Protein AF-0000000072575182 (afdb_homodimer)

Structure (mmCIF, N/CA/C/O backbone):
data_AF-0000000072575182-model_v1
#
loop_
_entity.id
_entity.type
_entity.pdbx_description
1 polymer 'LysR-family transcriptional regulator'
#
loop_
_atom_site.group_PDB
_atom_site.id
_atom_site.type_symbol
_atom_site.label_atom_id
_atom_site.label_alt_id
_atom_site.label_comp_id
_atom_site.label_asym_id
_atom_site.label_entity_id
_atom_site.label_seq_id
_atom_site.pdbx_PDB_ins_code
_atom_site.Cartn_x
_atom_site.Cartn_y
_atom_site.Cartn_z
_atom_site.occupancy
_atom_site.B_iso_or_equiv
_atom_site.auth_seq_id
_atom_site.auth_comp_id
_atom_site.auth_asym_id
_atom_site.auth_atom_id
_atom_site.pdbx_PDB_model_num
ATOM 1 N N . MET A 1 1 ? 13.758 33.438 -10.266 1 52.94 1 MET A N 1
ATOM 2 C CA . MET A 1 1 ? 12.711 32.406 -10.398 1 52.94 1 MET A CA 1
ATOM 3 C C . MET A 1 1 ? 11.836 32.375 -9.156 1 52.94 1 MET A C 1
ATOM 5 O O . MET A 1 1 ? 12.336 32.469 -8.031 1 52.94 1 MET A O 1
ATOM 9 N N . ASP A 1 2 ? 10.625 32.562 -9.344 1 70.69 2 ASP A N 1
ATOM 10 C CA . ASP A 1 2 ? 9.57 32.656 -8.336 1 70.69 2 ASP A CA 1
ATOM 11 C C . ASP A 1 2 ? 9.297 31.281 -7.723 1 70.69 2 ASP A C 1
ATOM 13 O O . ASP A 1 2 ? 8.938 30.344 -8.43 1 70.69 2 ASP A O 1
ATOM 17 N N . THR A 1 3 ? 9.562 31.172 -6.48 1 78.25 3 THR A N 1
ATOM 18 C CA . THR A 1 3 ? 9.438 29.906 -5.766 1 78.25 3 THR A CA 1
ATOM 19 C C . THR A 1 3 ? 8.008 29.375 -5.848 1 78.25 3 THR A C 1
ATOM 21 O O . THR A 1 3 ? 7.766 28.188 -5.641 1 78.25 3 THR A O 1
ATOM 24 N N . ARG A 1 4 ? 7.145 30.25 -6.102 1 79.12 4 ARG A N 1
ATOM 25 C CA . ARG A 1 4 ? 5.754 29.828 -6.262 1 79.12 4 ARG A CA 1
ATOM 26 C C . ARG A 1 4 ? 5.594 28.891 -7.453 1 79.12 4 ARG A C 1
ATOM 28 O O . ARG A 1 4 ? 4.812 27.953 -7.402 1 79.12 4 ARG A O 1
ATOM 35 N N . LEU A 1 5 ? 6.363 29.281 -8.461 1 86.81 5 LEU A N 1
ATOM 36 C CA . LEU A 1 5 ? 6.309 28.438 -9.648 1 86.81 5 LEU A CA 1
ATOM 37 C C . LEU A 1 5 ? 6.875 27.047 -9.352 1 86.81 5 LEU A C 1
ATOM 39 O O . LEU A 1 5 ? 6.328 26.047 -9.805 1 86.81 5 LEU A O 1
ATOM 43 N N . LEU A 1 6 ? 7.902 27.047 -8.609 1 85.06 6 LEU A N 1
ATOM 44 C CA . LEU A 1 6 ? 8.523 25.766 -8.25 1 85.06 6 LEU A CA 1
ATOM 45 C C . LEU A 1 6 ? 7.609 24.953 -7.344 1 85.06 6 LEU A C 1
ATOM 47 O O . LEU A 1 6 ? 7.539 23.734 -7.461 1 85.06 6 LEU A O 1
ATOM 51 N N . THR A 1 7 ? 6.957 25.641 -6.52 1 82.69 7 THR A N 1
ATOM 52 C CA . THR A 1 7 ? 5.992 24.969 -5.656 1 82.69 7 THR A CA 1
ATOM 53 C C . THR A 1 7 ? 4.875 24.344 -6.477 1 82.69 7 THR A C 1
ATOM 55 O O . THR A 1 7 ? 4.527 23.172 -6.266 1 82.69 7 THR A O 1
ATOM 58 N N . THR A 1 8 ? 4.379 25.109 -7.383 1 87.25 8 THR A N 1
ATOM 59 C CA . THR A 1 8 ? 3.324 24.609 -8.258 1 87.25 8 THR A CA 1
ATOM 60 C C . THR A 1 8 ? 3.805 23.391 -9.039 1 87.25 8 THR A C 1
ATOM 62 O O . THR A 1 8 ? 3.078 22.406 -9.172 1 87.25 8 THR A O 1
ATOM 65 N N . PHE A 1 9 ? 4.992 23.453 -9.461 1 88.12 9 PHE A N 1
ATOM 66 C CA . PHE A 1 9 ? 5.605 22.391 -10.242 1 88.12 9 PHE A CA 1
ATOM 67 C C . PHE A 1 9 ? 5.723 21.109 -9.422 1 88.12 9 PHE A C 1
ATOM 69 O O . PHE A 1 9 ? 5.324 20.031 -9.875 1 88.12 9 PHE A O 1
ATOM 76 N N . THR A 1 10 ? 6.238 21.266 -8.289 1 83.69 10 THR A N 1
ATOM 77 C CA . THR A 1 10 ? 6.477 20.094 -7.453 1 83.69 10 THR A CA 1
ATOM 78 C C . THR A 1 10 ? 5.16 19.469 -7.012 1 83.69 10 THR A C 1
ATOM 80 O O . THR A 1 10 ? 5.043 18.25 -6.949 1 83.69 10 THR A O 1
ATOM 83 N N . VAL A 1 11 ? 4.172 20.266 -6.785 1 80.94 11 VAL A N 1
ATOM 84 C CA . VAL A 1 11 ? 2.863 19.781 -6.379 1 80.94 11 VAL A CA 1
ATOM 85 C C . VAL A 1 11 ? 2.195 19.047 -7.547 1 80.94 11 VAL A C 1
ATOM 87 O O . VAL A 1 11 ? 1.611 17.984 -7.371 1 80.94 11 VAL A O 1
ATOM 90 N N . LEU A 1 12 ? 2.379 19.641 -8.672 1 85 12 LEU A N 1
ATOM 91 C CA . LEU A 1 12 ? 1.814 19 -9.852 1 85 12 LEU A CA 1
ATOM 92 C C . LEU A 1 12 ? 2.506 17.656 -10.125 1 85 12 LEU A C 1
ATOM 94 O O . LEU A 1 12 ? 1.853 16.688 -10.5 1 85 12 LEU A O 1
ATOM 98 N N . ALA A 1 13 ? 3.744 17.688 -9.977 1 81.94 13 ALA A N 1
ATOM 99 C CA . ALA A 1 13 ? 4.508 16.469 -10.188 1 81.94 13 ALA A CA 1
ATOM 100 C C . ALA A 1 13 ? 4.043 15.352 -9.242 1 81.94 13 ALA A C 1
ATOM 102 O O . ALA A 1 13 ? 3.967 14.188 -9.641 1 81.94 13 ALA A O 1
ATOM 103 N N . ARG A 1 14 ? 3.738 15.781 -8.133 1 71.56 14 ARG A N 1
ATOM 104 C CA . ARG A 1 14 ? 3.338 14.836 -7.098 1 71.56 14 ARG A CA 1
ATOM 105 C C . ARG A 1 14 ? 1.899 14.367 -7.305 1 71.56 14 ARG A C 1
ATOM 107 O O . ARG A 1 14 ? 1.606 13.172 -7.203 1 71.56 14 ARG A O 1
ATOM 114 N N . THR A 1 15 ? 1.023 15.297 -7.617 1 70.12 15 THR A N 1
ATOM 115 C CA . THR A 1 15 ? -0.403 15 -7.703 1 70.12 15 THR A CA 1
ATOM 116 C C . THR A 1 15 ? -0.747 14.391 -9.055 1 70.12 15 THR A C 1
ATOM 118 O O . THR A 1 15 ? -1.753 13.688 -9.188 1 70.12 15 THR A O 1
ATOM 121 N N . GLY A 1 16 ? 0.082 14.719 -9.984 1 73.44 16 GLY A N 1
ATOM 122 C CA . GLY A 1 16 ? -0.08 14.164 -11.32 1 73.44 16 GLY A CA 1
ATOM 123 C C . GLY A 1 16 ? -1.224 14.789 -12.094 1 73.44 16 GLY A C 1
ATOM 124 O O . GLY A 1 16 ? -1.554 14.344 -13.195 1 73.44 16 GLY A O 1
ATOM 125 N N . GLY A 1 17 ? -1.902 15.75 -11.484 1 77.19 17 GLY A N 1
ATOM 126 C CA . GLY A 1 17 ? -3.027 16.375 -12.156 1 77.19 17 GLY A CA 1
ATOM 127 C C . GLY A 1 17 ? -3.15 17.859 -11.844 1 77.19 17 GLY A C 1
ATOM 128 O O . GLY A 1 17 ? -2.889 18.281 -10.719 1 77.19 17 GLY A O 1
ATOM 129 N N . PHE A 1 18 ? -3.566 18.578 -12.844 1 81.94 18 PHE A N 1
ATOM 130 C CA . PHE A 1 18 ? -3.668 20.031 -12.703 1 81.94 18 PHE A CA 1
ATOM 131 C C . PHE A 1 18 ? -4.77 20.406 -11.719 1 81.94 18 PHE A C 1
ATOM 133 O O . PHE A 1 18 ? -4.594 21.297 -10.891 1 81.94 18 PHE A O 1
ATOM 140 N N . THR A 1 19 ? -5.77 19.594 -11.781 1 76.19 19 THR A N 1
ATOM 141 C CA . THR A 1 19 ? -6.883 19.891 -10.883 1 76.19 19 THR A CA 1
ATOM 142 C C . THR A 1 19 ? -6.523 19.531 -9.438 1 76.19 19 THR A C 1
ATOM 144 O O . THR A 1 19 ? -6.809 20.312 -8.523 1 76.19 19 THR A O 1
ATOM 147 N N . ALA A 1 20 ? -5.922 18.531 -9.336 1 72.88 20 ALA A N 1
ATOM 148 C CA . ALA A 1 20 ? -5.504 18.109 -8 1 72.88 20 ALA A CA 1
ATOM 149 C C . ALA A 1 20 ? -4.465 19.062 -7.422 1 72.88 20 ALA A C 1
ATOM 151 O O . ALA A 1 20 ? -4.52 19.406 -6.234 1 72.88 20 ALA A O 1
ATOM 152 N N . ALA A 1 21 ? -3.605 19.422 -8.242 1 81.69 21 ALA A N 1
ATOM 153 C CA . ALA A 1 21 ? -2.586 20.375 -7.816 1 81.69 21 ALA A CA 1
ATOM 154 C C . ALA A 1 21 ? -3.215 21.703 -7.41 1 81.69 21 ALA A C 1
ATOM 156 O O . ALA A 1 21 ? -2.836 22.297 -6.395 1 81.69 21 ALA A O 1
ATOM 157 N N . ALA A 1 22 ? -4.156 22.109 -8.133 1 81.38 22 ALA A N 1
ATOM 158 C CA . ALA A 1 22 ? -4.848 23.375 -7.848 1 81.38 22 ALA A CA 1
ATOM 159 C C . ALA A 1 22 ? -5.559 23.312 -6.496 1 81.38 22 ALA A C 1
ATOM 161 O O . ALA A 1 22 ? -5.453 24.234 -5.688 1 81.38 22 ALA A O 1
ATOM 162 N N . ALA A 1 23 ? -6.164 22.25 -6.309 1 68.38 23 ALA A N 1
ATOM 163 C CA . ALA A 1 23 ? -6.887 22.062 -5.059 1 68.38 23 ALA A CA 1
ATOM 164 C C . ALA A 1 23 ? -5.934 22.094 -3.863 1 68.38 23 ALA A C 1
ATOM 166 O O . ALA A 1 23 ? -6.199 22.781 -2.873 1 68.38 23 ALA A O 1
ATOM 167 N N . GLU A 1 24 ? -4.879 21.453 -4.062 1 68.31 24 GLU A N 1
ATOM 168 C CA . GLU A 1 24 ? -3.912 21.375 -2.971 1 68.31 24 GLU A CA 1
ATOM 169 C C . GLU A 1 24 ? -3.285 22.75 -2.699 1 68.31 24 GLU A C 1
ATOM 171 O O . GLU A 1 24 ? -2.996 23.078 -1.551 1 68.31 24 GLU A O 1
ATOM 176 N N . LEU A 1 25 ? -3.098 23.484 -3.674 1 75.06 25 LEU A N 1
ATOM 177 C CA . LEU A 1 25 ? -2.416 24.766 -3.562 1 75.06 25 LEU A CA 1
ATOM 178 C C . LEU A 1 25 ? -3.414 25.891 -3.299 1 75.06 25 LEU A C 1
ATOM 180 O O . LEU A 1 25 ? -3.021 27.031 -3.113 1 75.06 25 LEU A O 1
ATOM 184 N N . HIS A 1 26 ? -4.711 25.406 -3.285 1 71.25 26 HIS A N 1
ATOM 185 C CA . HIS A 1 26 ? -5.77 26.406 -3.137 1 71.25 26 HIS A CA 1
ATOM 186 C C . HIS A 1 26 ? -5.668 27.484 -4.207 1 71.25 26 HIS A C 1
ATOM 188 O O . HIS A 1 26 ? -5.695 28.672 -3.896 1 71.25 26 HIS A O 1
ATOM 194 N N . LEU A 1 27 ? -5.41 27.047 -5.414 1 78.25 27 LEU A N 1
ATOM 195 C CA . LEU A 1 27 ? -5.348 27.891 -6.598 1 78.25 27 LEU A CA 1
ATOM 196 C C . LEU A 1 27 ? -6.363 27.438 -7.645 1 78.25 27 LEU A C 1
ATOM 198 O O . LEU A 1 27 ? -6.918 26.344 -7.543 1 78.25 27 LEU A O 1
ATOM 202 N N . ALA A 1 28 ? -6.684 28.344 -8.477 1 83.75 28 ALA A N 1
ATOM 203 C CA . ALA A 1 28 ? -7.449 27.953 -9.656 1 83.75 28 ALA A CA 1
ATOM 204 C C . ALA A 1 28 ? -6.598 27.094 -10.594 1 83.75 28 ALA A C 1
ATOM 206 O O . ALA A 1 28 ? -5.387 27.297 -10.703 1 83.75 28 ALA A O 1
ATOM 207 N N . GLN A 1 29 ? -7.266 26.156 -11.172 1 86.56 29 GLN A N 1
ATOM 208 C CA . GLN A 1 29 ? -6.562 25.281 -12.109 1 86.56 29 GLN A CA 1
ATOM 209 C C . GLN A 1 29 ? -5.867 26.094 -13.203 1 86.56 29 GLN A C 1
ATOM 211 O O . GLN A 1 29 ? -4.773 25.75 -13.641 1 86.56 29 GLN A O 1
ATOM 216 N N . SER A 1 30 ? -6.508 27.156 -13.602 1 89.69 30 SER A N 1
ATOM 217 C CA . SER A 1 30 ? -5.922 28.016 -14.617 1 89.69 30 SER A CA 1
ATOM 218 C C . SER A 1 30 ? -4.605 28.625 -14.141 1 89.69 30 SER A C 1
ATOM 220 O O . SER A 1 30 ? -3.66 28.766 -14.914 1 89.69 30 SER A O 1
ATOM 222 N N . THR A 1 31 ? -4.602 28.938 -12.914 1 87.19 31 THR A N 1
ATOM 223 C CA . THR A 1 31 ? -3.395 29.516 -12.336 1 87.19 31 THR A CA 1
ATOM 224 C C . THR A 1 31 ? -2.264 28.484 -12.32 1 87.19 31 THR A C 1
ATOM 226 O O . THR A 1 31 ? -1.116 28.812 -12.625 1 87.19 31 THR A O 1
ATOM 229 N N . VAL A 1 32 ? -2.635 27.281 -11.969 1 91.25 32 VAL A N 1
ATOM 230 C CA . VAL A 1 32 ? -1.648 26.203 -11.984 1 91.25 32 VAL A CA 1
ATOM 231 C C . VAL A 1 32 ? -1.09 26.031 -13.398 1 91.25 32 V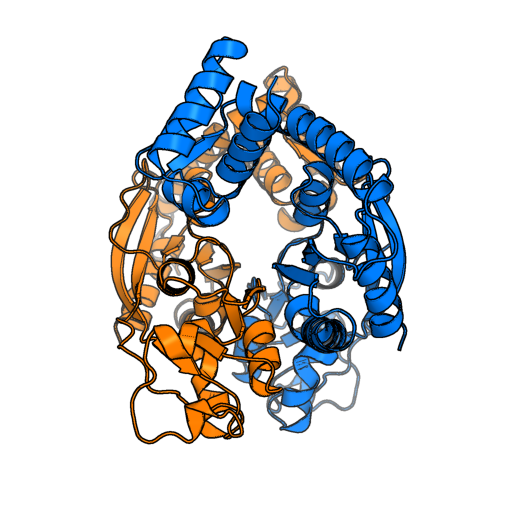AL A C 1
ATOM 233 O O . VAL A 1 32 ? 0.122 25.906 -13.578 1 91.25 32 VAL A O 1
ATOM 236 N N . THR A 1 33 ? -1.933 26.062 -14.328 1 90.25 33 THR A N 1
ATOM 237 C CA . THR A 1 33 ? -1.538 25.922 -15.727 1 90.25 33 THR A CA 1
ATOM 238 C C . THR A 1 33 ? -0.583 27.047 -16.141 1 90.25 33 THR A C 1
ATOM 240 O O . THR A 1 33 ? 0.44 26.797 -16.781 1 90.25 33 THR A O 1
ATOM 243 N N . VAL A 1 34 ? -0.949 28.25 -15.734 1 88.81 34 VAL A N 1
ATOM 244 C CA . VAL A 1 34 ? -0.132 29.406 -16.078 1 88.81 34 VAL A CA 1
ATOM 245 C C . VAL A 1 34 ? 1.232 29.297 -15.391 1 88.81 34 VAL A C 1
ATOM 247 O O . VAL A 1 34 ? 2.262 29.594 -16 1 88.81 34 VAL A O 1
ATOM 250 N N . HIS A 1 35 ? 1.204 28.922 -14.148 1 91.62 35 HIS A N 1
ATOM 251 C CA . HIS A 1 35 ? 2.455 28.75 -13.422 1 91.62 35 HIS A CA 1
ATOM 252 C C . HIS A 1 35 ? 3.393 27.781 -14.141 1 91.62 35 HIS A C 1
ATOM 254 O O . HIS A 1 35 ? 4.578 28.078 -14.312 1 91.62 35 HIS A O 1
ATOM 260 N N . ILE A 1 36 ? 2.834 26.703 -14.617 1 92.19 36 ILE A N 1
ATOM 261 C CA . ILE A 1 36 ? 3.641 25.656 -15.25 1 92.19 36 ILE A CA 1
ATOM 262 C C . ILE A 1 36 ? 4.141 26.156 -16.609 1 92.19 36 ILE A C 1
ATOM 264 O O . ILE A 1 36 ? 5.312 25.969 -16.953 1 92.19 36 ILE A O 1
ATOM 268 N N . ARG A 1 37 ? 3.299 26.781 -17.297 1 91.0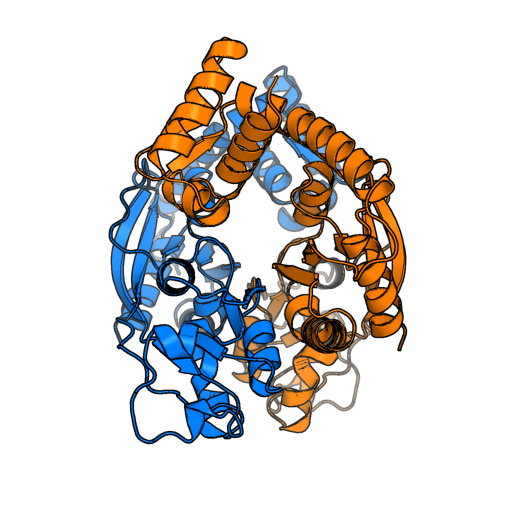6 37 ARG A N 1
ATOM 269 C CA . ARG A 1 37 ? 3.686 27.328 -18.594 1 91.06 37 ARG A CA 1
ATOM 270 C C . ARG A 1 37 ? 4.785 28.375 -18.438 1 91.06 37 ARG A C 1
ATOM 272 O O . ARG A 1 37 ? 5.727 28.422 -19.234 1 91.06 37 ARG A O 1
ATOM 279 N N . THR A 1 38 ? 4.562 29.203 -17.484 1 89 38 THR A N 1
ATOM 280 C CA . THR A 1 38 ? 5.559 30.234 -17.219 1 89 38 THR A CA 1
ATOM 281 C C . THR A 1 38 ? 6.906 29.594 -16.875 1 89 38 THR A C 1
ATOM 283 O O . THR A 1 38 ? 7.945 30.016 -17.391 1 89 38 THR A O 1
ATOM 286 N N . LEU A 1 39 ? 6.855 28.641 -16.016 1 90.19 39 LEU A N 1
ATOM 287 C CA . LEU A 1 39 ? 8.078 27.953 -15.625 1 90.19 39 LEU A CA 1
ATOM 288 C C . LEU A 1 39 ? 8.75 27.297 -16.828 1 90.19 39 LEU A C 1
ATOM 290 O O . LEU A 1 39 ? 9.969 27.375 -16.984 1 90.19 39 LEU A O 1
ATOM 294 N N . GLU A 1 40 ? 7.949 26.641 -17.641 1 92.31 40 GLU A N 1
ATOM 295 C CA . GLU A 1 40 ? 8.461 26 -18.859 1 92.31 40 GLU A CA 1
ATOM 296 C C . GLU A 1 40 ? 9.062 27.016 -19.812 1 92.31 40 GLU A C 1
ATOM 298 O O . GLU A 1 40 ? 10.102 26.766 -20.422 1 92.31 40 GLU A O 1
ATOM 303 N N . ARG A 1 41 ? 8.43 28.125 -19.922 1 87.56 41 ARG A N 1
ATOM 304 C CA . ARG A 1 41 ? 8.93 29.219 -20.766 1 87.56 41 ARG A CA 1
ATOM 305 C C . ARG A 1 41 ? 10.25 29.75 -20.234 1 87.56 41 ARG A C 1
ATOM 307 O O . ARG A 1 41 ? 11.195 29.953 -21 1 87.56 41 ARG A O 1
ATOM 314 N N . ASP A 1 42 ? 10.297 30 -18.984 1 85.19 42 ASP A N 1
ATOM 315 C CA . ASP A 1 42 ? 11.5 30.531 -18.359 1 85.19 42 ASP A CA 1
ATOM 316 C C . ASP A 1 42 ? 12.688 29.594 -18.562 1 85.19 42 ASP A C 1
ATOM 318 O O . ASP A 1 42 ? 13.82 30.047 -18.719 1 85.19 42 ASP A O 1
ATOM 322 N N . LEU A 1 43 ? 12.336 28.328 -18.531 1 87.69 43 LEU A N 1
ATOM 323 C CA . LEU A 1 43 ? 13.398 27.328 -18.594 1 87.69 43 LEU A CA 1
ATOM 324 C C . LEU A 1 43 ? 13.633 26.875 -20.031 1 87.69 43 LEU A C 1
ATOM 326 O O . LEU A 1 43 ? 14.656 26.25 -20.344 1 87.69 43 LEU A O 1
ATOM 330 N N . GLY A 1 44 ? 12.695 27.125 -20.906 1 88.88 44 GLY A N 1
ATOM 331 C CA . GLY A 1 44 ? 12.82 26.812 -22.312 1 88.88 44 GLY A CA 1
ATOM 332 C C . GLY A 1 44 ? 12.594 25.344 -22.625 1 88.88 44 GLY A C 1
ATOM 333 O O . GLY A 1 44 ? 13.086 24.828 -23.625 1 88.88 44 GLY A O 1
ATOM 334 N N . VAL A 1 45 ? 12.062 24.609 -21.703 1 89.94 45 VAL A N 1
ATOM 335 C CA . VAL A 1 45 ? 11.812 23.188 -21.891 1 89.94 45 VAL A CA 1
ATOM 336 C C . VAL A 1 45 ? 10.43 22.828 -21.359 1 89.94 45 VAL A C 1
ATOM 338 O O . VAL A 1 45 ? 9.898 23.531 -20.484 1 89.94 45 VAL A O 1
ATOM 341 N N . ARG A 1 46 ? 9.867 21.75 -21.906 1 89.94 46 ARG A N 1
ATOM 342 C CA . ARG A 1 46 ? 8.641 21.203 -21.344 1 89.94 46 ARG A CA 1
ATOM 343 C C . ARG A 1 46 ? 8.93 20.297 -20.156 1 89.94 46 ARG A C 1
ATOM 345 O O . ARG A 1 46 ? 9.852 19.469 -20.203 1 89.94 46 ARG A O 1
ATOM 352 N N . LEU A 1 47 ? 8.117 20.531 -19.125 1 90.44 47 LEU A N 1
ATOM 353 C CA . LEU A 1 47 ? 8.367 19.797 -17.891 1 90.44 47 LEU A CA 1
ATOM 354 C C . LEU A 1 47 ? 7.375 18.656 -17.734 1 90.44 47 LEU A C 1
ATOM 356 O O . LEU A 1 47 ? 7.645 17.703 -17 1 90.44 47 LEU A O 1
ATOM 360 N N . PHE A 1 48 ? 6.207 18.828 -18.344 1 89 48 PHE A N 1
ATOM 361 C CA . PHE A 1 48 ? 5.168 17.812 -18.25 1 89 48 PHE A CA 1
ATOM 362 C C . PHE A 1 48 ? 4.645 17.438 -19.641 1 89 48 PHE A C 1
ATOM 364 O O . PHE A 1 48 ? 4.527 18.297 -20.516 1 89 48 PHE A O 1
ATOM 371 N N . ASP A 1 49 ? 4.406 16.062 -19.766 1 79.75 49 ASP A N 1
ATOM 372 C CA . ASP A 1 49 ? 3.537 15.609 -20.844 1 79.75 49 ASP A CA 1
ATOM 373 C C . ASP A 1 49 ? 2.076 15.586 -20.406 1 79.75 49 ASP A C 1
ATOM 375 O O . ASP A 1 49 ? 1.723 14.898 -19.438 1 79.75 49 ASP A O 1
ATOM 379 N N . ARG A 1 50 ? 1.353 16.5 -20.984 1 73.25 50 ARG A N 1
ATOM 380 C CA . ARG A 1 50 ? -0.053 16.609 -20.609 1 73.25 50 ARG A CA 1
ATOM 381 C C . ARG A 1 50 ? -0.886 15.539 -21.312 1 73.25 50 ARG A C 1
ATOM 383 O O . ARG A 1 50 ? -0.89 15.453 -22.531 1 73.25 50 ARG A O 1
ATOM 390 N N . LEU A 1 51 ? -1.253 14.641 -20.469 1 59.53 51 LEU A N 1
ATOM 391 C CA . LEU A 1 51 ? -2.137 13.578 -20.938 1 59.53 51 LEU A CA 1
ATOM 392 C C . LEU A 1 51 ? -3.555 13.781 -20.406 1 59.53 51 LEU A C 1
ATOM 394 O O . LEU A 1 51 ? -3.764 14.523 -19.453 1 59.53 51 LEU A O 1
ATOM 398 N N . PRO A 1 52 ? -4.523 13.258 -21.078 1 56.56 52 PRO A N 1
ATOM 399 C CA . PRO A 1 52 ? -5.887 13.344 -20.547 1 56.56 52 PRO A CA 1
ATOM 400 C C . PRO A 1 52 ? -5.988 12.844 -19.109 1 56.56 52 PRO A C 1
ATOM 402 O O . PRO A 1 52 ? -6.812 13.344 -18.328 1 56.56 52 PRO A O 1
ATOM 405 N N . THR A 1 53 ? -5.129 12.023 -18.828 1 52.28 53 THR A N 1
ATOM 406 C CA . THR A 1 53 ? -5.223 11.375 -17.531 1 52.28 53 THR A CA 1
ATOM 407 C C . THR A 1 53 ? -4.418 12.141 -16.484 1 52.28 53 THR A C 1
ATOM 409 O O . THR A 1 53 ? -4.496 11.844 -15.289 1 52.28 53 THR A O 1
ATOM 412 N N . GLY A 1 54 ? -3.723 13.055 -16.922 1 68.25 54 GLY A N 1
ATOM 413 C CA . GLY A 1 54 ? -2.943 13.828 -15.977 1 68.25 54 GLY A CA 1
ATOM 414 C C . GLY A 1 54 ? -1.638 14.344 -16.547 1 68.25 54 GLY A C 1
ATOM 415 O O . GLY A 1 54 ? -1.526 14.547 -17.766 1 68.25 54 GLY A O 1
ATOM 416 N N . ALA A 1 55 ? -0.82 14.852 -15.688 1 78.06 55 ALA A N 1
ATOM 417 C CA . ALA A 1 55 ? 0.479 15.406 -16.062 1 78.06 55 ALA A CA 1
ATOM 418 C C . ALA A 1 55 ? 1.612 14.469 -15.664 1 78.06 55 ALA A C 1
ATOM 420 O O . ALA A 1 55 ? 1.722 14.07 -14.5 1 78.06 55 ALA A O 1
ATOM 421 N N . LEU A 1 56 ? 2.312 13.992 -16.766 1 76.94 56 LEU A N 1
ATOM 422 C CA . LEU A 1 56 ? 3.488 13.164 -16.516 1 76.94 56 LEU A CA 1
ATOM 423 C C . LEU A 1 56 ? 4.77 13.969 -16.719 1 76.94 56 LEU A C 1
ATOM 425 O O . LEU A 1 56 ? 4.887 14.727 -17.688 1 76.94 56 LEU A O 1
ATOM 429 N N . LEU A 1 57 ? 5.695 13.703 -15.797 1 79.5 57 LEU A N 1
ATOM 430 C CA . LEU A 1 57 ? 6.961 14.422 -15.891 1 79.5 57 LEU A CA 1
ATOM 431 C C . LEU A 1 57 ? 7.727 14.016 -17.141 1 79.5 57 LEU A C 1
ATOM 433 O O . LEU A 1 57 ? 7.797 12.828 -17.484 1 79.5 57 LEU A O 1
ATOM 437 N N . THR A 1 58 ? 8.258 15.023 -17.906 1 79.12 58 THR A N 1
ATOM 438 C CA . THR A 1 58 ? 9.266 14.781 -18.938 1 79.12 58 THR A CA 1
ATOM 439 C C . THR A 1 58 ? 10.625 14.492 -18.312 1 79.12 58 THR A C 1
ATOM 441 O O . THR A 1 58 ? 10.773 14.547 -17.078 1 79.12 58 THR A O 1
ATOM 444 N N . ASP A 1 59 ? 11.609 14.164 -19.156 1 73.12 59 ASP A N 1
ATOM 445 C CA . ASP A 1 59 ? 12.969 13.992 -18.641 1 73.12 59 ASP A CA 1
ATOM 446 C C . ASP A 1 59 ? 13.477 15.273 -18 1 73.12 59 ASP A C 1
ATOM 448 O O . ASP A 1 59 ? 14.109 15.234 -16.938 1 73.12 59 ASP A O 1
ATOM 452 N N . ALA A 1 60 ? 13.234 16.297 -18.688 1 81.69 60 ALA A N 1
ATOM 453 C CA . ALA A 1 60 ? 13.609 17.594 -18.125 1 81.69 60 ALA A CA 1
ATOM 454 C C . ALA A 1 60 ? 12.875 17.859 -16.812 1 81.69 60 ALA A C 1
ATOM 456 O O . ALA A 1 60 ? 13.453 18.406 -15.875 1 81.69 60 ALA A O 1
ATOM 457 N N . GLY A 1 61 ? 11.633 17.469 -16.781 1 85.69 61 GLY A N 1
ATOM 458 C CA . GLY A 1 61 ? 10.844 17.609 -15.57 1 85.69 61 GLY A CA 1
ATOM 459 C C . GLY A 1 61 ? 11.414 16.828 -14.398 1 85.69 61 GLY A C 1
ATOM 460 O O . GLY A 1 61 ? 11.477 17.328 -13.281 1 85.69 61 GLY A O 1
ATOM 461 N N . ARG A 1 62 ? 11.875 15.719 -14.664 1 77.5 62 ARG A N 1
ATOM 462 C CA . ARG A 1 62 ? 12.461 14.875 -13.625 1 77.5 62 ARG A CA 1
ATOM 463 C C . ARG A 1 62 ? 13.742 15.492 -13.07 1 77.5 62 ARG A C 1
ATOM 465 O O . ARG A 1 62 ? 13.969 15.484 -11.859 1 77.5 62 ARG A O 1
ATOM 472 N N . ARG A 1 63 ? 14.508 16.016 -13.938 1 75.19 63 ARG A N 1
ATOM 473 C CA . ARG A 1 63 ? 15.75 16.656 -13.523 1 75.19 63 ARG A CA 1
ATOM 474 C C . ARG A 1 63 ? 15.469 17.922 -12.703 1 75.19 63 ARG A C 1
ATOM 476 O O . ARG A 1 63 ? 16.141 18.172 -11.711 1 75.19 63 ARG A O 1
ATOM 483 N N . LEU A 1 64 ? 14.492 18.641 -13.125 1 81.12 64 LEU A N 1
ATOM 484 C CA . LEU A 1 64 ? 14.172 19.875 -12.422 1 81.12 64 LEU A CA 1
ATOM 485 C C . LEU A 1 64 ? 13.586 19.578 -11.047 1 81.12 64 LEU A C 1
ATOM 487 O O . LEU A 1 64 ? 13.766 20.344 -10.109 1 81.12 64 LEU A O 1
ATOM 491 N N . LEU A 1 65 ? 12.891 18.5 -11.031 1 82.75 65 LEU A N 1
ATOM 492 C CA . LEU A 1 65 ? 12.203 18.188 -9.789 1 82.75 65 LEU A CA 1
ATOM 493 C C . LEU A 1 65 ? 13.18 18.109 -8.625 1 82.75 65 LEU A C 1
ATOM 495 O O . LEU A 1 65 ? 12.938 18.688 -7.562 1 82.75 65 LEU A O 1
ATOM 499 N N . GLU A 1 66 ? 14.273 17.578 -8.859 1 70.75 66 GLU A N 1
ATOM 500 C CA . GLU A 1 66 ? 15.289 17.469 -7.816 1 70.75 66 GLU A CA 1
ATOM 501 C C . GLU A 1 66 ? 15.797 18.844 -7.395 1 70.75 66 GLU A C 1
ATOM 503 O O . GLU A 1 66 ? 15.906 19.141 -6.203 1 70.75 66 GLU A O 1
ATOM 508 N N . ARG A 1 67 ? 16.031 19.594 -8.352 1 74.5 67 ARG A N 1
ATOM 509 C CA . ARG A 1 67 ? 16.578 20.922 -8.094 1 74.5 67 ARG A CA 1
ATOM 510 C C . ARG A 1 67 ? 15.523 21.828 -7.457 1 74.5 67 ARG A C 1
ATOM 512 O O . ARG A 1 67 ? 15.844 22.641 -6.578 1 74.5 67 ARG A O 1
ATOM 519 N N . ALA A 1 68 ? 14.359 21.703 -7.969 1 80.12 68 ALA A N 1
ATOM 520 C CA . ALA A 1 68 ? 13.273 22.5 -7.422 1 80.12 68 ALA A CA 1
ATOM 521 C C . ALA A 1 68 ? 13.062 22.203 -5.941 1 80.12 68 ALA A C 1
ATOM 523 O O . ALA A 1 68 ? 12.875 23.125 -5.141 1 80.12 68 ALA A O 1
ATOM 524 N N . GLU A 1 69 ? 13.164 21.016 -5.66 1 72.25 69 GLU A N 1
ATOM 525 C CA . GLU A 1 69 ? 12.984 20.609 -4.27 1 72.25 69 GLU A CA 1
ATOM 526 C C . GLU A 1 69 ? 14.086 21.172 -3.381 1 72.25 69 GLU A C 1
ATOM 528 O O . GLU A 1 69 ? 13.82 21.609 -2.254 1 72.25 69 GLU A O 1
ATOM 533 N N . GLU A 1 70 ? 15.219 21.219 -3.863 1 67.5 70 GLU A N 1
ATOM 534 C CA . GLU A 1 70 ? 16.328 21.797 -3.127 1 67.5 70 GLU A CA 1
ATOM 535 C C . GLU A 1 70 ? 16.094 23.281 -2.852 1 67.5 70 GLU A C 1
ATOM 537 O O . GLU A 1 70 ? 16.359 23.766 -1.745 1 67.5 70 GLU A O 1
ATOM 542 N N . VAL A 1 71 ? 15.688 23.922 -3.803 1 69.25 71 VAL A N 1
ATOM 543 C CA . VAL A 1 71 ? 15.438 25.359 -3.67 1 69.25 71 VAL A CA 1
ATOM 544 C C . VAL A 1 71 ? 14.312 25.594 -2.664 1 69.25 71 VAL A C 1
ATOM 546 O O . VAL A 1 71 ? 14.43 26.453 -1.784 1 69.25 71 VAL A O 1
ATOM 549 N N . LEU A 1 72 ? 13.328 24.828 -2.814 1 71.94 72 LEU A N 1
ATOM 550 C CA . LEU A 1 72 ? 12.188 25.016 -1.919 1 71.94 72 LEU A CA 1
ATOM 551 C C . LEU A 1 72 ? 12.57 24.672 -0.48 1 71.94 72 LEU A C 1
ATOM 553 O O . LEU A 1 72 ? 12.102 25.328 0.458 1 71.94 72 LEU A O 1
ATOM 557 N N . ASP A 1 73 ? 13.43 23.812 -0.435 1 64.44 73 ASP A N 1
ATOM 558 C CA . ASP A 1 73 ? 13.953 23.469 0.882 1 64.44 73 ASP A CA 1
ATOM 559 C C . ASP A 1 73 ? 14.75 24.625 1.475 1 64.44 73 ASP A C 1
ATOM 561 O O . ASP A 1 73 ? 14.625 24.922 2.66 1 64.44 73 ASP A O 1
ATOM 565 N N . ALA A 1 74 ? 15.508 25.156 0.658 1 65.25 74 ALA A N 1
ATOM 566 C CA . ALA A 1 74 ? 16.312 26.281 1.103 1 65.25 74 ALA A CA 1
ATOM 567 C C . ALA A 1 74 ? 15.43 27.453 1.536 1 65.25 74 ALA A C 1
ATOM 569 O O . ALA A 1 74 ? 15.71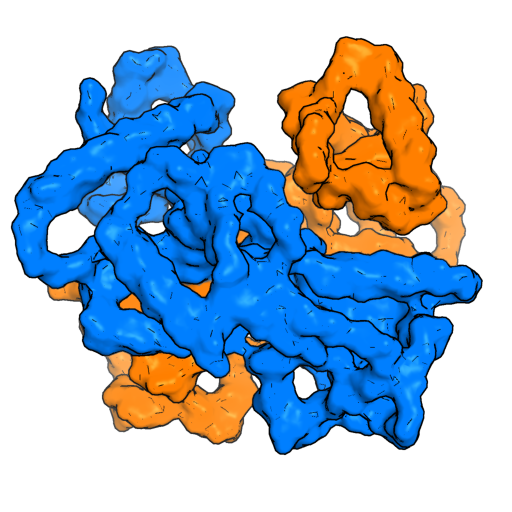1 28.109 2.541 1 65.25 74 ALA A O 1
ATOM 570 N N . VAL A 1 75 ? 14.445 27.609 0.841 1 64.56 75 VAL A N 1
ATOM 571 C CA . VAL A 1 75 ? 13.508 28.688 1.168 1 64.56 75 VAL A CA 1
ATOM 572 C C . VAL A 1 75 ? 12.797 28.359 2.48 1 64.56 75 VAL A C 1
ATOM 574 O O . VAL A 1 75 ? 12.625 29.234 3.33 1 64.56 75 VAL A O 1
ATOM 577 N N . ALA A 1 76 ? 12.375 27.156 2.57 1 62.94 76 ALA A N 1
ATOM 578 C CA . ALA A 1 76 ? 11.703 26.734 3.795 1 62.94 76 ALA A CA 1
ATOM 579 C C . ALA A 1 76 ? 12.609 26.906 5.008 1 62.94 76 ALA A C 1
ATOM 581 O O . ALA A 1 76 ? 12.156 27.359 6.07 1 62.94 76 ALA A O 1
ATOM 582 N N . ARG A 1 77 ? 13.75 26.688 4.812 1 61.62 77 ARG A N 1
ATOM 583 C CA . ARG A 1 77 ? 14.734 26.859 5.879 1 61.62 77 ARG A CA 1
ATOM 584 C C . ARG A 1 77 ? 14.852 28.328 6.281 1 61.62 77 ARG A C 1
ATOM 586 O O . ARG A 1 77 ? 14.945 28.641 7.473 1 61.62 77 ARG A O 1
ATOM 593 N N . LEU A 1 78 ? 14.906 29 5.305 1 58.31 78 LEU A N 1
ATOM 594 C CA . LEU A 1 78 ? 15.016 30.438 5.539 1 58.31 78 LEU A CA 1
ATOM 595 C C . LEU A 1 78 ? 13.805 30.953 6.305 1 58.31 78 LEU A C 1
ATOM 597 O O . LEU A 1 78 ? 13.945 31.766 7.223 1 58.31 78 LEU A O 1
ATOM 601 N N . ARG A 1 79 ? 12.672 30.453 5.922 1 56.78 79 ARG A N 1
ATOM 602 C CA . ARG A 1 79 ? 11.43 30.891 6.562 1 56.78 79 ARG A CA 1
ATOM 603 C C . ARG A 1 79 ? 11.344 30.375 7.992 1 56.78 79 ARG A C 1
ATOM 605 O O . ARG A 1 79 ? 10.859 31.062 8.883 1 56.78 79 ARG A O 1
ATOM 612 N N . ALA A 1 80 ? 11.68 29.156 8.148 1 57.12 80 ALA A N 1
ATOM 613 C CA . ALA A 1 80 ? 11.641 28.547 9.477 1 57.12 80 ALA A CA 1
ATOM 614 C C . ALA A 1 80 ? 12.578 29.266 10.438 1 57.12 80 ALA A C 1
ATOM 616 O O . ALA A 1 80 ? 12.289 29.375 11.641 1 57.12 80 ALA A O 1
ATOM 617 N N . GLY A 1 81 ? 13.711 29.547 9.984 1 53.72 81 GLY A N 1
ATOM 618 C CA . GLY A 1 81 ? 14.617 30.312 10.828 1 53.72 81 GLY A CA 1
ATOM 619 C C . GLY A 1 81 ? 14.055 31.641 11.266 1 53.72 81 GLY A C 1
ATOM 620 O O . GLY A 1 81 ? 14.5 32.219 12.266 1 53.72 81 GLY A O 1
ATOM 621 N N . SER A 1 82 ? 13.328 32.219 10.359 1 50.72 82 SER A N 1
ATOM 622 C CA . SER A 1 82 ? 12.758 33.5 10.742 1 50.72 82 SER A CA 1
ATOM 623 C C . SER A 1 82 ? 11.523 33.312 11.617 1 50.72 82 SER A C 1
ATOM 625 O O . SER A 1 82 ? 11.016 34.312 12.18 1 50.72 82 SER A O 1
ATOM 627 N N . ALA A 1 83 ? 10.844 32.219 11.453 1 49.16 83 ALA A N 1
ATOM 628 C CA . ALA A 1 83 ? 9.625 32 12.234 1 49.16 83 ALA A CA 1
ATOM 629 C C . ALA A 1 83 ? 9.938 31.922 13.727 1 49.16 83 ALA A C 1
ATOM 631 O O . ALA A 1 83 ? 10.82 31.172 14.141 1 49.16 83 ALA A O 1
ATOM 632 N N . GLU A 1 84 ? 9.773 32.875 14.422 1 46.66 84 GLU A N 1
ATOM 633 C CA . GLU A 1 84 ? 9.719 32.969 15.883 1 46.66 84 GLU A CA 1
ATOM 634 C C . GLU A 1 84 ? 9.203 31.672 16.5 1 46.66 84 GLU A C 1
ATOM 636 O O . GLU A 1 84 ? 8.602 30.844 15.797 1 46.66 84 GLU A O 1
ATOM 641 N N . ALA A 1 85 ? 9.227 31.531 18.078 1 49.62 85 ALA A N 1
ATOM 642 C CA . ALA A 1 85 ? 8.859 30.641 19.188 1 49.62 85 ALA A CA 1
ATOM 643 C C . ALA A 1 85 ? 7.512 29.984 18.922 1 49.62 85 ALA A C 1
ATOM 645 O O . ALA A 1 85 ? 6.887 29.438 19.844 1 49.62 85 ALA A O 1
ATOM 646 N N . GLY A 1 86 ? 6.863 30.109 17.844 1 55.62 86 GLY A N 1
ATOM 647 C CA . GLY A 1 86 ? 5.469 29.688 17.812 1 55.62 86 GLY A CA 1
ATOM 648 C C . GLY A 1 86 ? 5.297 28.188 17.625 1 55.62 86 GLY A C 1
ATOM 649 O O . GLY A 1 86 ? 6.281 27.453 17.609 1 55.62 86 GLY A O 1
ATOM 650 N N . ALA A 1 87 ? 4.02 27.781 17.734 1 66.44 87 ALA A N 1
ATOM 651 C CA . ALA A 1 87 ? 3.564 26.391 17.641 1 66.44 87 ALA A CA 1
ATOM 652 C C . ALA A 1 87 ? 4.043 25.734 16.359 1 66.44 87 ALA A C 1
ATOM 654 O O . ALA A 1 87 ? 3.965 26.344 15.281 1 66.44 87 ALA A O 1
ATOM 655 N N . VAL A 1 88 ? 4.91 24.688 16.422 1 77.88 88 VAL A N 1
ATOM 656 C CA . VAL A 1 88 ? 5.371 23.891 15.289 1 77.88 88 VAL A CA 1
ATOM 657 C C . VAL A 1 88 ? 4.184 23.5 14.414 1 77.88 88 VAL A C 1
ATOM 659 O O . VAL A 1 88 ? 3.152 23.047 14.922 1 77.88 88 VAL A O 1
ATOM 662 N N . SER A 1 89 ? 4.242 23.891 13.211 1 77.25 89 SER A N 1
ATOM 663 C CA . SER A 1 89 ? 3.162 23.562 12.281 1 77.25 89 SER A CA 1
ATOM 664 C C . SER A 1 89 ? 3.709 23.078 10.945 1 77.25 89 SER A C 1
ATOM 666 O O . SER A 1 89 ? 4.891 23.266 10.648 1 77.25 89 SER A O 1
ATOM 668 N N . GLY A 1 90 ? 2.928 22.297 10.219 1 79.62 90 GLY A N 1
ATOM 669 C CA . GLY A 1 90 ? 3.311 21.875 8.875 1 79.62 90 GLY A CA 1
ATOM 670 C C . GLY A 1 90 ? 2.926 20.438 8.562 1 79.62 90 GLY A C 1
ATOM 671 O O . GLY A 1 90 ? 2.408 19.734 9.422 1 79.62 90 GLY A O 1
ATOM 672 N N . ARG A 1 91 ? 3.211 20.156 7.34 1 82.06 91 ARG A N 1
ATOM 673 C CA . ARG A 1 91 ? 2.91 18.812 6.848 1 82.06 91 ARG A CA 1
ATOM 674 C C . ARG A 1 91 ? 4.148 17.922 6.895 1 82.06 91 ARG A C 1
ATOM 676 O O . ARG A 1 91 ? 5.246 18.359 6.547 1 82.06 91 ARG A O 1
ATOM 683 N N . VAL A 1 92 ? 3.977 16.75 7.441 1 88.25 92 VAL A N 1
ATOM 684 C CA . VAL A 1 92 ? 5.051 15.766 7.488 1 88.25 92 VAL A CA 1
ATOM 685 C C . VAL A 1 92 ? 4.598 14.469 6.82 1 88.25 92 VAL A C 1
ATOM 687 O O . VAL A 1 92 ? 3.564 13.906 7.191 1 88.25 92 VAL A O 1
ATOM 690 N N . VAL A 1 93 ? 5.379 14.023 5.852 1 88.19 93 VAL A N 1
ATOM 691 C CA . VAL A 1 93 ? 5.055 12.789 5.145 1 88.19 93 VAL A CA 1
ATOM 692 C C . VAL A 1 93 ? 6 11.672 5.586 1 88.19 93 VAL A C 1
ATOM 694 O O . VAL A 1 93 ? 7.223 11.812 5.492 1 88.19 93 VAL A O 1
ATOM 697 N N . ILE A 1 94 ? 5.367 10.57 6.008 1 91.44 94 ILE A N 1
ATOM 698 C CA . ILE A 1 94 ? 6.145 9.438 6.492 1 91.44 94 ILE A CA 1
ATOM 699 C C . ILE A 1 94 ? 5.883 8.219 5.609 1 91.44 94 ILE A C 1
ATOM 701 O O . ILE A 1 94 ? 4.73 7.816 5.422 1 91.44 94 ILE A O 1
ATOM 705 N N . GLY A 1 95 ? 6.953 7.703 5.055 1 90.5 95 GLY A N 1
ATOM 706 C CA . GLY A 1 95 ? 6.879 6.398 4.418 1 90.5 95 GLY A CA 1
ATOM 707 C C . GLY A 1 95 ? 7.203 5.254 5.359 1 90.5 95 GLY A C 1
ATOM 708 O O . GLY A 1 95 ? 8.102 5.367 6.195 1 90.5 95 GLY A O 1
ATOM 709 N N . SER A 1 96 ? 6.43 4.23 5.23 1 89.5 96 SER A N 1
ATOM 710 C CA . SER A 1 96 ? 6.641 3.08 6.105 1 89.5 96 SER A CA 1
ATOM 711 C C . SER A 1 96 ? 6.062 1.808 5.496 1 89.5 96 SER A C 1
ATOM 713 O O . SER A 1 96 ? 5.176 1.869 4.641 1 89.5 96 SER A O 1
ATOM 715 N N . PRO A 1 97 ? 6.633 0.71 5.961 1 87.38 97 PRO A N 1
ATOM 716 C CA . PRO A 1 97 ? 5.941 -0.527 5.59 1 87.38 97 PRO A CA 1
ATOM 717 C C . PRO A 1 97 ? 4.477 -0.534 6.016 1 87.38 97 PRO A C 1
ATOM 719 O O . PRO A 1 97 ? 4.129 0.036 7.055 1 87.38 97 PRO A O 1
ATOM 722 N N . GLU A 1 98 ? 3.672 -1.234 5.211 1 84.44 98 GLU A N 1
ATOM 723 C CA . GLU A 1 98 ? 2.23 -1.285 5.43 1 84.44 98 GLU A CA 1
ATOM 724 C C . GLU A 1 98 ? 1.901 -1.825 6.82 1 84.44 98 GLU A C 1
ATOM 726 O O . GLU A 1 98 ? 0.959 -1.361 7.465 1 84.44 98 GLU A O 1
ATOM 731 N N . SER A 1 99 ? 2.67 -2.67 7.301 1 87.69 99 SER A N 1
ATOM 732 C CA . SER A 1 99 ? 2.426 -3.271 8.609 1 87.69 99 SER A CA 1
ATOM 733 C C . SER A 1 99 ? 2.533 -2.234 9.719 1 87.69 99 SER A C 1
ATOM 735 O O . SER A 1 99 ? 1.685 -2.186 10.617 1 87.69 99 SER A O 1
ATOM 737 N N . LEU A 1 100 ? 3.521 -1.432 9.664 1 88.12 100 LEU A N 1
ATOM 738 C CA . LEU A 1 100 ? 3.693 -0.405 10.688 1 88.12 100 LEU A CA 1
ATOM 739 C C . LEU A 1 100 ? 2.623 0.674 10.555 1 88.12 100 LEU A C 1
ATOM 741 O O . LEU A 1 100 ? 2.154 1.209 11.562 1 88.12 100 LEU A O 1
ATOM 745 N N . CYS A 1 101 ? 2.32 1 9.352 1 85.38 101 CYS A N 1
ATOM 746 C CA . CYS A 1 101 ? 1.236 1.948 9.125 1 85.38 101 CYS A CA 1
ATOM 747 C C . CYS A 1 101 ? -0.056 1.471 9.773 1 85.38 101 CYS A C 1
ATOM 749 O O . CYS A 1 101 ? -0.811 2.273 10.328 1 85.38 101 CYS A O 1
ATOM 751 N N . ALA A 1 102 ? -0.2 0.236 9.727 1 83.06 102 ALA A N 1
ATOM 752 C CA . ALA A 1 102 ? -1.452 -0.355 10.188 1 83.06 102 ALA A CA 1
ATOM 753 C C . ALA A 1 102 ? -1.49 -0.436 11.711 1 83.06 102 ALA A C 1
ATOM 755 O O . ALA A 1 102 ? -2.557 -0.327 12.32 1 83.06 102 ALA A O 1
ATOM 756 N N . SER A 1 103 ? -0.402 -0.549 12.328 1 83.88 103 SER A N 1
ATOM 757 C CA . SER A 1 103 ? -0.465 -0.955 13.734 1 83.88 103 SER A CA 1
ATOM 758 C C . SER A 1 103 ? 0.183 0.086 14.641 1 83.88 103 SER A C 1
ATOM 760 O O . SER A 1 103 ? -0.27 0.307 15.766 1 83.88 103 SER A O 1
ATOM 762 N N . ARG A 1 104 ? 1.22 0.728 14.211 1 85.19 104 ARG A N 1
ATOM 763 C CA . ARG A 1 104 ? 1.997 1.58 15.102 1 85.19 104 ARG A CA 1
ATOM 764 C C . ARG A 1 104 ? 1.685 3.053 14.867 1 85.19 104 ARG A C 1
ATOM 766 O O . ARG A 1 104 ? 1.561 3.828 15.812 1 85.19 104 ARG A O 1
ATOM 773 N N . LEU A 1 105 ? 1.462 3.42 13.719 1 86 105 LEU A N 1
ATOM 774 C CA . LEU A 1 105 ? 1.478 4.836 13.367 1 86 105 LEU A CA 1
ATOM 775 C C . LEU A 1 105 ? 0.15 5.5 13.719 1 86 105 LEU A C 1
ATOM 777 O O . LEU A 1 105 ? 0.105 6.699 13.992 1 86 105 LEU A O 1
ATOM 781 N N . PRO A 1 106 ? -0.924 4.711 13.766 1 82.5 106 PRO A N 1
ATOM 782 C CA . PRO A 1 106 ? -2.15 5.348 14.25 1 82.5 106 PRO A CA 1
ATOM 783 C C . PRO A 1 106 ? -2 5.918 15.664 1 82.5 106 PRO A C 1
ATOM 785 O O . PRO A 1 106 ? -2.504 7.012 15.945 1 82.5 106 PRO A O 1
ATOM 788 N N . GLY A 1 107 ? -1.333 5.227 16.5 1 84 107 GLY A N 1
ATOM 789 C CA . GLY A 1 107 ? -1.057 5.746 17.828 1 84 107 GLY A CA 1
ATOM 790 C C . GLY A 1 107 ? -0.225 7.016 17.812 1 84 107 GLY A C 1
ATOM 791 O O . GLY A 1 107 ? -0.45 7.922 18.609 1 84 107 GLY A O 1
ATOM 792 N N . LEU A 1 108 ? 0.685 7.055 16.922 1 86.62 108 LEU A N 1
ATOM 793 C CA . LEU A 1 108 ? 1.521 8.242 16.75 1 86.62 108 LEU A CA 1
ATOM 794 C C . LEU A 1 108 ? 0.682 9.438 16.328 1 86.62 108 LEU A C 1
ATOM 796 O O . LEU A 1 108 ? 0.845 10.539 16.859 1 86.62 108 LEU A O 1
ATOM 800 N N . VAL A 1 109 ? -0.132 9.219 15.406 1 87 109 VAL A N 1
ATOM 801 C CA . VAL A 1 109 ? -0.978 10.289 14.891 1 87 109 VAL A CA 1
ATOM 802 C C . VAL A 1 109 ? -1.881 10.812 16 1 87 109 VAL A C 1
ATOM 804 O O . VAL A 1 109 ? -2.039 12.023 16.156 1 87 109 VAL A O 1
ATOM 807 N N . ALA A 1 110 ? -2.412 9.938 16.766 1 84 110 ALA A N 1
ATOM 808 C CA . ALA A 1 110 ? -3.262 10.328 17.875 1 84 110 ALA A CA 1
ATOM 809 C C . ALA A 1 110 ? -2.488 11.18 18.891 1 84 110 ALA A C 1
ATOM 811 O O . ALA A 1 110 ? -2.988 12.211 19.344 1 84 110 ALA A O 1
ATOM 812 N N . ALA A 1 111 ? -1.335 10.773 19.141 1 84.81 111 ALA A N 1
ATOM 813 C CA . ALA A 1 111 ? -0.49 11.492 20.094 1 84.81 111 ALA A CA 1
ATOM 814 C C . ALA A 1 111 ? -0.146 12.883 19.594 1 84.81 111 ALA A C 1
ATOM 816 O O . ALA A 1 111 ? -0.157 13.852 20.359 1 84.81 111 ALA A O 1
ATOM 817 N N . LEU A 1 112 ? 0.123 12.992 18.375 1 86.56 112 LEU A N 1
ATOM 818 C CA . LEU A 1 112 ? 0.535 14.258 17.781 1 86.56 112 LEU A CA 1
ATOM 819 C C . LEU A 1 112 ? -0.644 15.219 17.688 1 86.56 112 LEU A C 1
ATOM 821 O O . LEU A 1 112 ? -0.467 16.438 17.781 1 86.56 112 LEU A O 1
ATOM 825 N N . ARG A 1 113 ? -1.79 14.68 17.438 1 81.31 113 ARG A N 1
ATOM 826 C CA . ARG A 1 113 ? -2.975 15.531 17.359 1 81.31 113 ARG A CA 1
ATOM 827 C C . ARG A 1 113 ? -3.199 16.266 18.688 1 81.31 113 ARG A C 1
ATOM 829 O O . ARG A 1 113 ? -3.705 17.391 18.703 1 81.31 113 ARG A O 1
ATOM 836 N N . THR A 1 114 ? -2.826 15.672 19.703 1 80 114 THR A N 1
ATOM 837 C CA . THR A 1 114 ? -2.975 16.266 21.031 1 80 114 THR A CA 1
ATOM 838 C C . THR A 1 114 ? -1.816 17.219 21.328 1 80 114 THR A C 1
ATOM 840 O O . THR A 1 114 ? -2.033 18.344 21.766 1 80 114 THR A O 1
ATOM 843 N N . SER A 1 115 ? -0.616 16.797 21.094 1 83 115 SER A N 1
ATOM 844 C CA . SER A 1 115 ? 0.571 17.547 21.484 1 83 115 SER A CA 1
ATOM 845 C C . SER A 1 115 ? 0.897 18.641 20.484 1 83 115 SER A C 1
ATOM 847 O O . SER A 1 115 ? 1.418 19.703 20.844 1 83 115 SER A O 1
ATOM 849 N N . HIS A 1 116 ? 0.655 18.344 19.219 1 86.12 116 HIS A N 1
ATOM 850 C CA . HIS A 1 116 ? 0.95 19.266 18.125 1 86.12 116 HIS A CA 1
ATOM 851 C C . HIS A 1 116 ? -0.192 19.312 17.109 1 86.12 116 HIS A C 1
ATOM 853 O O . HIS A 1 116 ? -0.034 18.875 15.969 1 86.12 116 HIS A O 1
ATOM 859 N N . PRO A 1 117 ? -1.206 19.969 17.438 1 79.81 117 PRO A N 1
ATOM 860 C CA . PRO A 1 117 ? -2.426 19.938 16.625 1 79.81 117 PRO A CA 1
ATOM 861 C C . PRO A 1 117 ? -2.238 20.562 15.25 1 79.81 117 PRO A C 1
ATOM 863 O O . PRO A 1 117 ? -3.031 20.328 14.336 1 79.81 117 PRO A O 1
ATOM 866 N N . GLU A 1 118 ? -1.181 21.328 15.094 1 79.19 118 GLU A N 1
ATOM 867 C CA . GLU A 1 118 ? -0.998 22.031 13.828 1 79.19 118 GLU A CA 1
ATOM 868 C C . GLU A 1 118 ? -0.095 21.234 12.883 1 79.19 118 GLU A C 1
ATOM 870 O O . GLU A 1 118 ? 0.199 21.688 11.773 1 79.19 118 GLU A O 1
ATOM 875 N N . VAL A 1 119 ? 0.319 20.125 13.344 1 83.06 119 VAL A N 1
ATOM 876 C CA . VAL A 1 119 ? 1.123 19.25 12.5 1 83.06 119 VAL A CA 1
ATOM 877 C C . VAL A 1 119 ? 0.22 18.234 11.797 1 83.06 119 VAL A C 1
ATOM 879 O O . VAL A 1 119 ? -0.587 17.562 12.438 1 83.06 119 VAL A O 1
ATOM 882 N N . ASP A 1 120 ? 0.353 18.203 10.477 1 80.88 120 ASP A N 1
ATOM 883 C CA . ASP A 1 120 ? -0.399 17.25 9.664 1 80.88 120 ASP A CA 1
ATOM 884 C C . ASP A 1 120 ? 0.497 16.109 9.188 1 80.88 120 ASP A C 1
ATOM 886 O O . ASP A 1 120 ? 1.382 16.312 8.352 1 80.88 120 ASP A O 1
ATOM 890 N N . VAL A 1 121 ? 0.201 14.914 9.656 1 86.62 121 VAL A N 1
ATOM 891 C CA . VAL A 1 121 ? 1.04 13.766 9.312 1 86.62 121 VAL A CA 1
ATOM 892 C C . VAL A 1 121 ? 0.355 12.922 8.242 1 86.62 121 VAL A C 1
ATOM 894 O O . VAL A 1 121 ? -0.811 12.547 8.391 1 86.62 121 VAL A O 1
ATOM 897 N N . HIS A 1 122 ? 1.056 12.719 7.211 1 83.25 122 HIS A N 1
ATOM 898 C CA . HIS A 1 122 ? 0.612 11.82 6.148 1 83.25 122 HIS A CA 1
ATOM 899 C C . HIS A 1 122 ? 1.435 10.539 6.133 1 83.25 122 HIS A C 1
ATOM 901 O O . HIS A 1 122 ? 2.666 10.586 6.195 1 83.25 122 HIS A O 1
ATOM 907 N N . LEU A 1 123 ? 0.717 9.461 6.035 1 86.12 123 LEU A N 1
ATOM 908 C CA . LEU A 1 123 ? 1.373 8.156 6.039 1 86.12 123 LEU A CA 1
ATOM 909 C C . LEU A 1 123 ? 1.271 7.488 4.6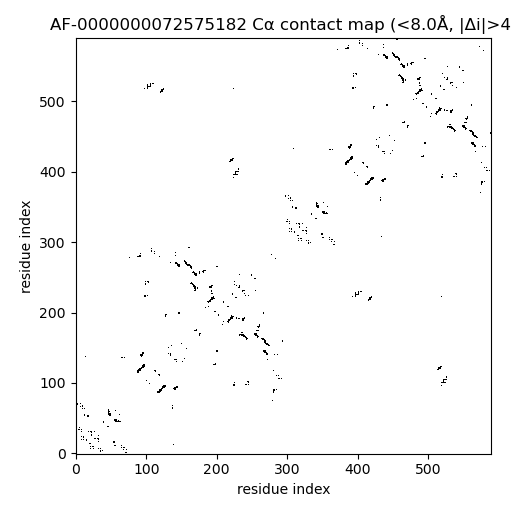72 1 86.12 123 LEU A C 1
ATOM 911 O O . LEU A 1 123 ? 0.182 7.402 4.098 1 86.12 123 LEU A O 1
ATOM 915 N N . TYR A 1 124 ? 2.387 7.043 4.223 1 81.88 124 TYR A N 1
ATOM 916 C CA . TYR A 1 124 ? 2.473 6.367 2.93 1 81.88 124 TYR A CA 1
ATOM 917 C C . TYR A 1 124 ? 3.023 4.957 3.088 1 81.88 124 TYR A C 1
ATOM 919 O O . TYR A 1 124 ? 4.156 4.773 3.541 1 81.88 124 TYR A O 1
ATOM 927 N N . ALA A 1 125 ? 2.203 4.031 2.666 1 82.88 125 ALA A N 1
ATOM 928 C CA . ALA A 1 125 ? 2.68 2.65 2.713 1 82.88 125 ALA A CA 1
ATOM 929 C C . ALA A 1 125 ? 3.594 2.346 1.53 1 82.88 125 ALA A C 1
ATOM 931 O O . ALA A 1 125 ? 3.217 2.559 0.375 1 82.88 125 ALA A O 1
ATOM 932 N N . ALA A 1 126 ? 4.797 1.908 1.857 1 80 126 ALA A N 1
ATOM 933 C CA . ALA A 1 126 ? 5.766 1.619 0.802 1 80 126 ALA A CA 1
ATOM 934 C C . ALA A 1 126 ? 6.863 0.687 1.306 1 80 126 ALA A C 1
ATOM 936 O O . ALA A 1 126 ? 7.133 0.626 2.508 1 80 126 ALA A O 1
ATOM 937 N N . GLY A 1 127 ? 7.383 0.014 0.339 1 80.06 127 GLY A N 1
ATOM 938 C CA . GLY A 1 127 ? 8.555 -0.783 0.677 1 80.06 127 GLY A CA 1
ATOM 939 C C . GLY A 1 127 ? 9.812 0.044 0.841 1 80.06 127 GLY A C 1
ATOM 940 O O . GLY A 1 127 ? 9.789 1.265 0.669 1 80.06 127 GLY A O 1
ATOM 941 N N . THR A 1 128 ? 10.859 -0.622 1.138 1 80.94 128 THR A N 1
ATOM 942 C CA . THR A 1 128 ? 12.125 0.038 1.438 1 80.94 128 THR A CA 1
ATOM 943 C C . THR A 1 128 ? 12.602 0.867 0.248 1 80.94 128 THR A C 1
ATOM 945 O O . THR A 1 128 ? 12.969 2.033 0.405 1 80.94 128 THR A O 1
ATOM 948 N N . ARG A 1 129 ? 12.57 0.324 -0.84 1 76.06 129 ARG A N 1
ATOM 949 C CA . ARG A 1 129 ? 13.062 1.009 -2.035 1 76.06 129 ARG A CA 1
ATOM 950 C C . ARG A 1 129 ? 12.266 2.283 -2.295 1 76.06 129 ARG A C 1
ATOM 952 O O . ARG A 1 129 ? 12.844 3.336 -2.576 1 76.06 129 ARG A O 1
ATOM 959 N N . GLU A 1 130 ? 11.062 2.129 -2.199 1 78.38 130 GLU A N 1
ATOM 960 C CA . GLU A 1 130 ? 10.195 3.279 -2.441 1 78.38 130 GLU A CA 1
ATOM 961 C C . GLU A 1 130 ? 10.398 4.355 -1.378 1 78.38 130 GLU A C 1
ATOM 963 O O . GLU A 1 130 ? 10.328 5.551 -1.676 1 78.38 130 GLU A O 1
ATOM 968 N N . CYS A 1 131 ? 10.602 3.908 -0.234 1 86.88 131 CYS A N 1
ATOM 969 C CA . CYS A 1 131 ? 10.852 4.855 0.849 1 86.88 131 CYS A CA 1
ATOM 970 C C . CYS A 1 131 ? 12.148 5.617 0.617 1 86.88 131 CYS A C 1
ATOM 972 O O . CYS A 1 131 ? 12.195 6.84 0.782 1 86.88 131 CYS A O 1
ATOM 974 N N . VAL A 1 132 ? 13.117 4.91 0.206 1 83.81 132 VAL A N 1
ATOM 975 C CA . VAL A 1 132 ? 14.414 5.535 -0.03 1 83.81 132 VAL A CA 1
ATOM 976 C C . VAL A 1 132 ? 14.312 6.523 -1.19 1 83.81 132 VAL A C 1
ATOM 978 O O . VAL A 1 132 ? 14.789 7.656 -1.096 1 83.81 132 VAL A O 1
ATOM 981 N N . GLU A 1 133 ? 13.68 6.078 -2.174 1 76.69 133 GLU A N 1
ATOM 982 C CA . GLU A 1 133 ? 13.484 6.961 -3.32 1 76.69 133 GLU A CA 1
ATOM 983 C C . GLU A 1 133 ? 12.648 8.18 -2.943 1 76.69 133 GLU A C 1
ATOM 985 O O . GLU A 1 133 ? 12.898 9.281 -3.428 1 76.69 133 GLU A O 1
ATOM 990 N N . GLY A 1 134 ? 11.695 7.934 -2.145 1 83.06 134 GLY A N 1
ATOM 991 C CA . GLY A 1 134 ? 10.859 9.031 -1.679 1 83.06 134 GLY A CA 1
ATOM 992 C C . GLY A 1 134 ? 11.617 10.047 -0.853 1 83.06 134 GLY A C 1
ATOM 993 O O . GLY A 1 134 ? 11.375 11.25 -0.963 1 83.06 134 GLY A O 1
ATOM 994 N N . LEU A 1 135 ? 12.5 9.57 -0.08 1 86.06 135 LEU A N 1
ATOM 995 C CA . LEU A 1 135 ? 13.344 10.461 0.706 1 86.06 135 LEU A CA 1
ATOM 996 C C . LEU A 1 135 ? 14.289 11.25 -0.195 1 86.06 135 LEU A C 1
ATOM 998 O O . LEU A 1 135 ? 14.445 12.461 -0.028 1 86.06 135 LEU A O 1
ATOM 1002 N N . ARG A 1 136 ? 14.781 10.562 -1.144 1 77.81 136 ARG A N 1
ATOM 1003 C CA . ARG A 1 136 ? 15.734 11.195 -2.053 1 77.81 136 ARG A CA 1
ATOM 1004 C C . ARG A 1 136 ? 15.062 12.273 -2.895 1 77.81 136 ARG A C 1
ATOM 1006 O O . ARG A 1 136 ? 15.648 13.328 -3.145 1 77.81 136 ARG A O 1
ATOM 1013 N N . SER A 1 137 ? 13.867 11.961 -3.223 1 71.38 137 SER A N 1
ATOM 1014 C CA . SER A 1 137 ? 13.148 12.875 -4.098 1 71.38 137 SER A CA 1
ATOM 1015 C C . SER A 1 137 ? 12.453 13.977 -3.293 1 71.38 137 SER A C 1
ATOM 1017 O O . SER A 1 137 ? 11.945 14.938 -3.863 1 71.38 137 SER A O 1
ATOM 1019 N N . GLY A 1 138 ? 12.383 13.766 -2.008 1 77.38 138 GLY A N 1
ATOM 1020 C CA . GLY A 1 138 ? 11.742 14.758 -1.16 1 77.38 138 GLY A CA 1
ATOM 1021 C C . GLY A 1 138 ? 10.25 14.531 -1.01 1 77.38 138 GLY A C 1
ATOM 1022 O O . GLY A 1 138 ? 9.562 15.305 -0.336 1 77.38 138 GLY A O 1
ATOM 1023 N N . ARG A 1 139 ? 9.781 13.492 -1.59 1 76.5 139 ARG A N 1
ATOM 1024 C CA . ARG A 1 139 ? 8.375 13.148 -1.449 1 76.5 139 ARG A CA 1
ATOM 1025 C C . ARG A 1 139 ? 8.055 12.711 -0.023 1 76.5 139 ARG A C 1
ATOM 1027 O O . ARG A 1 139 ? 6.91 12.82 0.425 1 76.5 139 ARG A O 1
ATOM 1034 N N . LEU A 1 140 ? 9.094 12.242 0.564 1 88.81 140 LEU A N 1
ATOM 1035 C CA . LEU A 1 140 ? 8.977 11.828 1.96 1 88.81 140 LEU A CA 1
ATOM 1036 C C . LEU A 1 140 ? 9.898 12.664 2.85 1 88.81 140 LEU A C 1
ATOM 1038 O O . LEU A 1 140 ? 11.016 12.992 2.457 1 88.81 140 LEU A O 1
ATOM 1042 N N . ASP A 1 141 ? 9.367 12.969 4.016 1 90.88 141 ASP A N 1
ATOM 1043 C CA . ASP A 1 141 ? 10.188 13.656 5.004 1 90.88 141 ASP A CA 1
ATOM 1044 C C . ASP A 1 141 ? 10.922 12.664 5.898 1 90.88 141 ASP A C 1
ATOM 1046 O O . ASP A 1 141 ? 12.07 12.898 6.285 1 90.88 141 ASP A O 1
ATOM 1050 N N . LEU A 1 142 ? 10.258 11.648 6.246 1 94.19 142 LEU A N 1
ATOM 1051 C CA . LEU A 1 142 ? 10.758 10.57 7.098 1 94.19 142 LEU A CA 1
ATOM 1052 C C . LEU A 1 142 ? 10.344 9.211 6.551 1 94.19 142 LEU A C 1
ATOM 1054 O O . LEU A 1 142 ? 9.391 9.109 5.777 1 94.19 142 LEU A O 1
ATOM 1058 N N . ALA A 1 143 ? 11.117 8.25 6.957 1 93.81 143 ALA A N 1
ATOM 1059 C CA . ALA A 1 143 ? 10.727 6.887 6.613 1 93.81 143 ALA A CA 1
ATOM 1060 C C . ALA A 1 143 ? 11.062 5.918 7.742 1 93.81 143 ALA A C 1
ATOM 1062 O O . ALA A 1 143 ? 12.047 6.109 8.461 1 93.81 143 ALA A O 1
ATOM 1063 N N . LEU A 1 144 ? 10.211 5 7.875 1 92.5 144 LEU A N 1
ATOM 1064 C CA . LEU A 1 144 ? 10.516 3.842 8.711 1 92.5 144 LEU A CA 1
ATOM 1065 C C . LEU A 1 144 ? 10.852 2.627 7.852 1 92.5 144 LEU A C 1
ATOM 1067 O O . LEU A 1 144 ? 10.133 2.322 6.895 1 92.5 144 LEU A O 1
ATOM 1071 N N . LEU A 1 145 ? 11.898 2.027 8.219 1 89.94 145 LEU A N 1
ATOM 1072 C CA . LEU A 1 145 ? 12.352 0.861 7.473 1 89.94 145 LEU A CA 1
ATOM 1073 C C . LEU A 1 145 ? 12.438 -0.365 8.375 1 89.94 145 LEU A C 1
ATOM 1075 O O . LEU A 1 145 ? 12.883 -0.265 9.523 1 89.94 145 LEU A O 1
ATOM 1079 N N . LEU A 1 146 ? 11.914 -1.417 7.84 1 87.44 146 LEU A N 1
ATOM 1080 C CA . LEU A 1 146 ? 12.117 -2.699 8.508 1 87.44 146 LEU A CA 1
ATOM 1081 C C . LEU A 1 146 ? 13.312 -3.441 7.906 1 87.44 146 LEU A C 1
ATOM 1083 O O . LEU A 1 146 ? 13.133 -4.465 7.242 1 87.44 146 LEU A O 1
ATOM 1087 N N . GLU A 1 147 ? 14.367 -2.916 8.078 1 79.31 147 GLU A N 1
ATOM 1088 C CA . GLU A 1 147 ? 15.602 -3.439 7.492 1 79.31 147 GLU A CA 1
ATOM 1089 C C . GLU A 1 147 ? 16.75 -3.43 8.5 1 79.31 147 GLU A C 1
ATOM 1091 O O . GLU A 1 147 ? 16.75 -2.635 9.438 1 79.31 147 GLU A O 1
ATOM 1096 N N . GLU A 1 148 ? 17.469 -4.422 8.242 1 76.5 148 GLU A N 1
ATOM 1097 C CA . GLU A 1 148 ? 18.719 -4.324 8.984 1 76.5 148 GLU A CA 1
ATOM 1098 C C . GLU A 1 148 ? 19.578 -3.182 8.461 1 76.5 148 GLU A C 1
ATOM 1100 O O . GLU A 1 148 ? 19.266 -2.57 7.438 1 76.5 148 GLU A O 1
ATOM 1105 N N . GLU A 1 149 ? 20.688 -3.029 8.914 1 64.12 149 GLU A N 1
ATOM 1106 C CA . GLU A 1 149 ? 21.594 -1.913 8.641 1 64.12 149 GLU A CA 1
ATOM 1107 C C . GLU A 1 149 ? 21.703 -1.65 7.141 1 64.12 149 GLU A C 1
ATOM 1109 O O . GLU A 1 149 ? 22.078 -2.541 6.375 1 64.12 149 GLU A O 1
ATOM 1114 N N . THR A 1 150 ? 20.938 -0.5 6.805 1 62.16 150 THR A N 1
ATOM 1115 C CA . THR A 1 150 ? 21.016 -0.176 5.383 1 62.16 150 THR A CA 1
ATOM 1116 C C . THR A 1 150 ? 21.719 1.163 5.172 1 62.16 150 THR A C 1
ATOM 1118 O O . THR A 1 150 ? 21.406 2.143 5.855 1 62.16 150 THR A O 1
ATOM 1121 N N . GLU A 1 151 ? 22.781 1.093 4.625 1 69.5 151 GLU A N 1
ATOM 1122 C CA . GLU A 1 151 ? 23.328 2.352 4.141 1 69.5 151 GLU A CA 1
ATOM 1123 C C . GLU A 1 151 ? 22.844 2.662 2.729 1 69.5 151 GLU A C 1
ATOM 1125 O O . GLU A 1 151 ? 22.891 1.803 1.846 1 69.5 151 GLU A O 1
ATOM 1130 N N . PHE A 1 152 ? 22.109 3.691 2.662 1 73.69 152 PHE A N 1
ATOM 1131 C CA . PHE A 1 152 ? 21.703 4.18 1.351 1 73.69 152 PHE A CA 1
ATOM 1132 C C . PHE A 1 152 ? 22.344 5.523 1.048 1 73.69 152 PHE A C 1
ATOM 1134 O O . PHE A 1 152 ? 22.531 6.352 1.946 1 73.69 152 PHE A O 1
ATOM 1141 N N . PRO A 1 153 ? 22.75 5.566 -0.164 1 76.31 153 PRO A N 1
ATOM 1142 C CA . PRO A 1 153 ? 23.266 6.898 -0.488 1 76.31 153 PRO A CA 1
ATOM 1143 C C . PRO A 1 153 ? 22.266 8.008 -0.172 1 76.31 153 PRO A C 1
ATOM 1145 O O . PRO A 1 153 ? 21.062 7.848 -0.399 1 76.31 153 PRO A O 1
ATOM 1148 N N . ASP A 1 154 ? 22.703 9.008 0.453 1 80.5 154 ASP A N 1
ATOM 1149 C CA . ASP A 1 154 ? 21.984 10.25 0.729 1 80.5 154 ASP A CA 1
ATOM 1150 C C . ASP A 1 154 ? 20.922 10.047 1.809 1 80.5 154 ASP A C 1
ATOM 1152 O O . ASP A 1 154 ? 20.125 10.938 2.07 1 80.5 154 ASP A O 1
ATOM 1156 N N . VAL A 1 155 ? 20.875 8.836 2.285 1 87.25 155 VAL A N 1
ATOM 1157 C CA . VAL A 1 155 ? 19.891 8.539 3.322 1 87.25 155 VAL A CA 1
ATOM 1158 C C . VAL A 1 155 ? 20.609 8.039 4.578 1 87.25 155 VAL A C 1
ATOM 1160 O O . VAL A 1 155 ? 21.5 7.188 4.5 1 87.25 155 VAL A O 1
ATOM 1163 N N . THR A 1 156 ? 20.281 8.641 5.652 1 89.19 156 THR A N 1
ATOM 1164 C CA . THR A 1 156 ? 20.766 8.164 6.945 1 89.19 156 THR A CA 1
ATOM 1165 C C . THR A 1 156 ? 19.641 7.516 7.742 1 89.19 156 THR A C 1
ATOM 1167 O O . THR A 1 156 ? 18.469 7.844 7.547 1 89.19 156 THR A O 1
ATOM 1170 N N . SER A 1 157 ? 20.016 6.551 8.469 1 91 157 SER A N 1
ATOM 1171 C CA . SER A 1 157 ? 19.016 5.879 9.289 1 91 157 SER A CA 1
ATOM 1172 C C . SER A 1 157 ? 19.578 5.527 10.664 1 91 157 SER A C 1
ATOM 1174 O O . SER A 1 157 ? 20.781 5.363 10.828 1 91 157 SER A O 1
ATOM 1176 N N . GLU A 1 158 ? 18.719 5.477 11.68 1 91.25 158 GLU A N 1
ATOM 1177 C CA . GLU A 1 158 ? 19.062 5.086 13.039 1 91.25 158 GLU A CA 1
ATOM 1178 C C . GLU A 1 158 ? 18.062 4.07 13.602 1 91.25 158 GLU A C 1
ATOM 1180 O O . GLU A 1 158 ? 16.875 4.129 13.289 1 91.25 158 GLU A O 1
ATOM 1185 N N . PRO A 1 159 ? 18.625 3.164 14.406 1 92.19 159 PRO A N 1
ATOM 1186 C CA . PRO A 1 159 ? 17.703 2.207 15.023 1 92.19 159 PRO A CA 1
ATOM 1187 C C . PRO A 1 159 ? 16.766 2.859 16.047 1 92.19 159 PRO A C 1
ATOM 1189 O O . PRO A 1 159 ? 17.219 3.664 16.875 1 92.19 159 PRO A O 1
ATOM 1192 N N . VAL A 1 160 ? 15.492 2.482 15.969 1 92.88 160 VAL A N 1
ATOM 1193 C CA . VAL A 1 160 ? 14.562 3.119 16.891 1 92.88 160 VAL A CA 1
ATOM 1194 C C . VAL A 1 160 ? 13.742 2.053 17.609 1 92.88 160 VAL A C 1
ATOM 1196 O O . VAL A 1 160 ? 12.984 2.361 18.531 1 92.88 160 VAL A O 1
ATOM 1199 N N . GLY A 1 161 ? 13.859 0.896 17.219 1 90.62 161 GLY A N 1
ATOM 1200 C CA . GLY A 1 161 ? 13.102 -0.157 17.875 1 90.62 161 GLY A CA 1
ATOM 1201 C C . GLY A 1 161 ? 13.188 -1.491 17.156 1 90.62 161 GLY A C 1
ATOM 1202 O O . GLY A 1 161 ? 14.047 -1.685 16.297 1 90.62 161 GLY A O 1
ATOM 1203 N N . ARG A 1 162 ? 12.398 -2.445 17.656 1 91.75 162 ARG A N 1
ATOM 1204 C CA .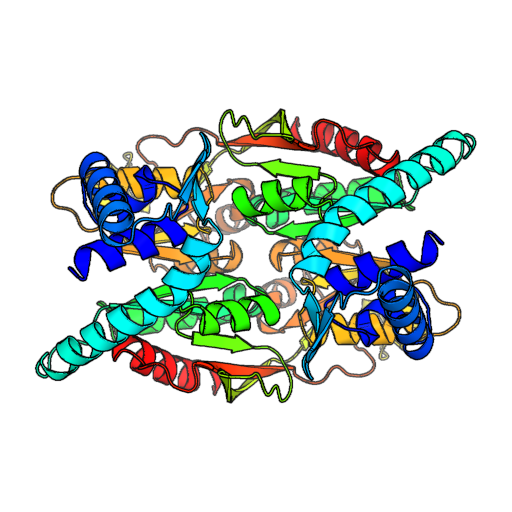 ARG A 1 162 ? 12.25 -3.77 17.062 1 91.75 162 ARG A CA 1
ATOM 1205 C C . ARG A 1 162 ? 10.789 -4.207 17.062 1 91.75 162 ARG A C 1
ATOM 1207 O O . ARG A 1 162 ? 10.039 -3.891 17.984 1 91.75 162 ARG A O 1
ATOM 1214 N N . GLU A 1 163 ? 10.469 -4.887 16.016 1 90.81 163 GLU A N 1
ATOM 1215 C CA . GLU A 1 163 ? 9.102 -5.391 15.891 1 90.81 163 GLU A CA 1
ATOM 1216 C C . GLU A 1 163 ? 9.062 -6.91 16.031 1 90.81 163 GLU A C 1
ATOM 1218 O O . GLU A 1 163 ? 9.492 -7.633 15.133 1 90.81 163 GLU A O 1
ATOM 1223 N N . PRO A 1 164 ? 8.531 -7.391 17.219 1 93.25 164 PRO A N 1
ATOM 1224 C CA . PRO A 1 164 ? 8.359 -8.844 17.312 1 93.25 164 PRO A CA 1
ATOM 1225 C C . PRO A 1 164 ? 7.453 -9.406 16.234 1 93.25 164 PRO A C 1
ATOM 1227 O O . PRO A 1 164 ? 6.457 -8.781 15.867 1 93.25 164 PRO A O 1
ATOM 1230 N N . LEU A 1 165 ? 7.848 -10.555 15.734 1 94 165 LEU A N 1
ATOM 1231 C CA . LEU A 1 165 ? 7.082 -11.211 14.68 1 94 165 LEU A CA 1
ATOM 1232 C C . LEU A 1 165 ? 6.336 -12.422 15.227 1 94 165 LEU A C 1
ATOM 1234 O O . LEU A 1 165 ? 6.77 -13.031 16.203 1 94 165 LEU A O 1
ATOM 1238 N N . ALA A 1 166 ? 5.266 -12.734 14.578 1 95 166 ALA A N 1
ATOM 1239 C CA . ALA A 1 166 ? 4.465 -13.898 14.953 1 95 166 ALA A CA 1
ATOM 1240 C C . ALA A 1 166 ? 4.066 -14.703 13.719 1 95 166 ALA A C 1
ATOM 1242 O O . ALA A 1 166 ? 3.588 -14.148 12.727 1 95 166 ALA A O 1
ATOM 1243 N N . LEU A 1 167 ? 4.355 -15.898 13.812 1 96.12 167 LEU A N 1
ATOM 1244 C CA . LEU A 1 167 ? 3.809 -16.844 12.852 1 96.12 167 LEU A CA 1
ATOM 1245 C C . LEU A 1 167 ? 2.4 -17.281 13.25 1 96.12 167 LEU A C 1
ATOM 1247 O O . LEU A 1 167 ? 2.191 -17.781 14.359 1 96.12 167 LEU A O 1
ATOM 1251 N N . VAL A 1 168 ? 1.425 -17.062 12.312 1 96.38 168 VAL A N 1
ATOM 1252 C CA . VAL A 1 168 ? 0.047 -17.297 12.734 1 96.38 168 VAL A CA 1
ATOM 1253 C C . VAL A 1 168 ? -0.68 -18.125 11.68 1 96.38 168 VAL A C 1
ATOM 1255 O O . VAL A 1 168 ? -0.304 -18.125 10.5 1 96.38 168 VAL A O 1
ATOM 1258 N N . ALA A 1 169 ? -1.668 -18.828 12.117 1 96.5 169 ALA A N 1
ATOM 1259 C CA . ALA A 1 169 ? -2.574 -19.641 11.312 1 96.5 169 ALA A CA 1
ATOM 1260 C C . ALA A 1 169 ? -3.982 -19.641 11.906 1 96.5 169 ALA A C 1
ATOM 1262 O O . ALA A 1 169 ? -4.211 -19.078 12.977 1 96.5 169 ALA A O 1
ATOM 1263 N N . ALA A 1 170 ? -4.875 -20.156 11.109 1 95.12 170 ALA A N 1
ATOM 1264 C CA . ALA A 1 170 ? -6.211 -20.375 11.664 1 95.12 170 ALA A CA 1
ATOM 1265 C C . ALA A 1 170 ? -6.188 -21.438 12.758 1 95.12 170 ALA A C 1
ATOM 1267 O O . ALA A 1 170 ? -5.328 -22.312 12.75 1 95.12 170 ALA A O 1
ATOM 1268 N N . PRO A 1 171 ? -7.109 -21.391 13.781 1 94 171 PRO A N 1
ATOM 1269 C CA . PRO A 1 171 ? -7.113 -22.328 14.898 1 94 171 PRO A CA 1
ATOM 1270 C C . PRO A 1 171 ? -7.195 -23.781 14.43 1 94 171 PRO A C 1
ATOM 1272 O O . PRO A 1 171 ? -6.652 -24.688 15.086 1 94 171 PRO A O 1
ATOM 1275 N N . GLY A 1 172 ? -7.789 -24.141 13.391 1 90.75 172 GLY A N 1
ATOM 1276 C CA . GLY A 1 172 ? -7.941 -25.516 12.922 1 90.75 172 GLY A CA 1
ATOM 1277 C C . GLY A 1 172 ? -6.777 -25.984 12.07 1 90.75 172 GLY A C 1
ATOM 1278 O O . GLY A 1 172 ? -6.766 -27.125 11.602 1 90.75 172 GLY A O 1
ATOM 1279 N N . HIS A 1 173 ? -5.781 -25.141 11.93 1 92.94 173 HIS A N 1
ATOM 1280 C CA . HIS A 1 173 ? -4.641 -25.516 11.102 1 92.94 173 HIS A CA 1
ATOM 1281 C C . HIS A 1 173 ? -3.824 -26.625 11.75 1 92.94 173 HIS A C 1
ATOM 1283 O O . HIS A 1 173 ? -3.611 -26.625 12.961 1 92.94 173 HIS A O 1
ATOM 1289 N N . PRO A 1 174 ? -3.338 -27.531 11.031 1 90.81 174 PRO A N 1
ATOM 1290 C CA . PRO A 1 174 ? -2.607 -28.688 11.578 1 90.81 174 PRO A CA 1
ATOM 1291 C C . PRO A 1 174 ? -1.388 -28.266 12.398 1 90.81 174 PRO A C 1
ATOM 1293 O O . PRO A 1 174 ? -1.087 -28.891 13.422 1 90.81 174 PRO A O 1
ATOM 1296 N N . LEU A 1 175 ? -0.728 -27.328 12.016 1 92.25 175 LEU A N 1
ATOM 1297 C CA . LEU A 1 175 ? 0.492 -26.906 12.703 1 92.25 175 LEU A CA 1
ATOM 1298 C C . LEU A 1 175 ? 0.165 -26.156 13.984 1 92.25 175 LEU A C 1
ATOM 1300 O O . LEU A 1 175 ? 1.034 -25.984 14.844 1 92.25 175 LEU A O 1
ATOM 1304 N N . ALA A 1 176 ? -0.995 -25.609 14.078 1 89.19 176 ALA A N 1
ATOM 1305 C CA . ALA A 1 176 ? -1.403 -24.875 15.273 1 89.19 176 ALA A CA 1
ATOM 1306 C C . ALA A 1 176 ? -1.681 -25.828 16.438 1 89.19 176 ALA A C 1
ATOM 1308 O O . ALA A 1 176 ? -1.593 -25.438 17.594 1 89.19 176 ALA A O 1
ATOM 1309 N N . ALA A 1 177 ? -2.027 -27 16.188 1 83.94 177 ALA A N 1
ATOM 1310 C CA . ALA A 1 177 ? -2.416 -27.984 17.203 1 83.94 177 ALA A CA 1
ATOM 1311 C C . ALA A 1 177 ? -1.193 -28.719 17.75 1 83.94 177 ALA A C 1
ATOM 1313 O O . ALA A 1 177 ? -1.297 -29.453 18.734 1 83.94 177 ALA A O 1
ATOM 1314 N N . ARG A 1 178 ? -0.142 -28.375 17.25 1 83.31 178 ARG A N 1
ATOM 1315 C CA . ARG A 1 178 ? 1.038 -29.156 17.625 1 83.31 178 ARG A CA 1
ATOM 1316 C C . ARG A 1 178 ? 1.666 -28.594 18.906 1 83.31 178 ARG A C 1
ATOM 1318 O O . ARG A 1 178 ? 1.597 -27.391 19.156 1 83.31 178 ARG A O 1
ATOM 1325 N N . GLU A 1 179 ? 2.287 -29.469 19.609 1 84.25 179 GLU A N 1
ATOM 1326 C CA . GLU A 1 179 ? 2.93 -29.094 20.859 1 84.25 179 GLU A CA 1
ATOM 1327 C C . GLU A 1 179 ? 4.398 -28.75 20.656 1 84.25 179 GLU A C 1
ATOM 1329 O O . GLU A 1 179 ? 5.086 -28.328 21.578 1 84.25 179 GLU A O 1
ATOM 1334 N N . ARG A 1 180 ? 4.863 -28.969 19.484 1 86.25 180 ARG A N 1
ATOM 1335 C CA . ARG A 1 180 ? 6.258 -28.641 19.203 1 86.25 180 ARG A CA 1
ATOM 1336 C C . ARG A 1 180 ? 6.367 -27.594 18.094 1 86.25 180 ARG A C 1
ATOM 1338 O O . ARG A 1 180 ? 5.461 -27.453 17.266 1 86.25 180 ARG A O 1
ATOM 1345 N N . ALA A 1 181 ? 7.543 -27.031 18.062 1 92.38 181 ALA A N 1
ATOM 1346 C CA . ALA A 1 181 ? 7.816 -26.031 17.047 1 92.38 181 ALA A CA 1
ATOM 1347 C C . ALA A 1 181 ? 7.859 -26.672 15.656 1 92.38 181 ALA A C 1
ATOM 1349 O O . ALA A 1 181 ? 8.398 -27.766 15.484 1 92.38 181 ALA A O 1
ATOM 1350 N N . ALA A 1 182 ? 7.199 -26.031 14.727 1 93.81 182 ALA A N 1
ATOM 1351 C CA . ALA A 1 182 ? 7.273 -26.484 13.336 1 93.81 182 ALA A CA 1
ATOM 1352 C C . ALA A 1 182 ? 8.695 -26.359 12.797 1 93.81 182 ALA A C 1
ATOM 1354 O O . ALA A 1 182 ? 9.391 -25.391 13.086 1 93.81 182 ALA A O 1
ATOM 1355 N N . SER A 1 183 ? 9.094 -27.344 12.031 1 93.38 183 SER A N 1
ATOM 1356 C CA . SER A 1 183 ? 10.398 -27.297 11.375 1 93.38 183 SER A CA 1
ATOM 1357 C C . SER A 1 183 ? 10.312 -26.609 10.016 1 93.38 183 SER A C 1
ATOM 1359 O O . SER A 1 183 ? 9.219 -26.438 9.469 1 93.38 183 SER A O 1
ATOM 1361 N N . TRP A 1 184 ? 11.477 -26.234 9.523 1 93.31 184 TRP A N 1
ATOM 1362 C CA . TRP A 1 184 ? 11.516 -25.578 8.227 1 93.31 184 TRP A CA 1
ATOM 1363 C C . TRP A 1 184 ? 10.953 -26.469 7.137 1 93.31 184 TRP A C 1
ATOM 1365 O O . TRP A 1 184 ? 10.18 -26.031 6.285 1 93.31 184 TRP A O 1
ATOM 1375 N N . PRO A 1 185 ? 11.289 -27.797 7.137 1 92.38 185 PRO A N 1
ATOM 1376 C CA . PRO A 1 185 ? 10.703 -28.672 6.129 1 92.38 185 PRO A CA 1
ATOM 1377 C C . PRO A 1 185 ? 9.18 -28.75 6.215 1 92.38 185 PRO A C 1
ATOM 1379 O O . PRO A 1 185 ? 8.5 -28.781 5.184 1 92.38 185 PRO A O 1
ATOM 1382 N N . GLU A 1 186 ? 8.664 -28.781 7.426 1 92.19 186 GLU A N 1
ATOM 1383 C CA . GLU A 1 186 ? 7.215 -28.797 7.602 1 92.19 186 GLU A CA 1
ATOM 1384 C C . GLU A 1 186 ? 6.586 -27.5 7.105 1 92.19 186 GLU A C 1
ATOM 1386 O O . GLU A 1 186 ? 5.539 -27.516 6.453 1 92.19 186 GLU A O 1
ATOM 1391 N N . LEU A 1 187 ? 7.23 -26.359 7.391 1 93.56 187 LEU A N 1
ATOM 1392 C CA . LEU A 1 187 ? 6.742 -25.062 6.961 1 93.56 187 LEU A CA 1
ATOM 1393 C C . LEU A 1 187 ? 6.781 -24.938 5.441 1 93.56 187 LEU A C 1
ATOM 1395 O O . LEU A 1 187 ? 5.898 -24.312 4.84 1 93.56 187 LEU A O 1
ATOM 1399 N N . ALA A 1 188 ? 7.754 -25.516 4.879 1 92.12 188 ALA A N 1
ATOM 1400 C CA . ALA A 1 188 ? 7.953 -25.375 3.436 1 92.12 188 ALA A CA 1
ATOM 1401 C C . ALA A 1 188 ? 6.895 -26.172 2.664 1 92.12 188 ALA A C 1
ATOM 1403 O O . ALA A 1 188 ? 6.758 -26 1.448 1 92.12 188 ALA A O 1
ATOM 1404 N N . GLU A 1 189 ? 6.109 -26.953 3.307 1 89.81 189 GLU A N 1
ATOM 1405 C CA . GLU A 1 189 ? 5.027 -27.703 2.678 1 89.81 189 GLU A CA 1
ATOM 1406 C C . GLU A 1 189 ? 3.711 -26.938 2.738 1 89.81 189 GLU A C 1
ATOM 1408 O O . GLU A 1 189 ? 2.717 -27.344 2.141 1 89.81 189 GLU A O 1
ATOM 1413 N N . GLU A 1 190 ? 3.779 -25.844 3.426 1 90.44 190 GLU A N 1
ATOM 1414 C CA . GLU A 1 190 ? 2.559 -25.078 3.658 1 90.44 190 GLU A CA 1
ATOM 1415 C C . GLU A 1 190 ? 2.439 -23.922 2.676 1 90.44 190 GLU A C 1
ATOM 1417 O O . GLU A 1 190 ? 3.367 -23.656 1.907 1 90.44 190 GLU A O 1
ATOM 1422 N N . SER A 1 191 ? 1.238 -23.297 2.67 1 89.94 191 SER A N 1
ATOM 1423 C CA . SER A 1 191 ? 0.987 -22.062 1.931 1 89.94 191 SER A CA 1
ATOM 1424 C C . SER A 1 191 ? 1.218 -20.844 2.807 1 89.94 191 SER A C 1
ATOM 1426 O O . SER A 1 191 ? 0.8 -20.812 3.967 1 89.94 191 SER A O 1
ATOM 1428 N N . PHE A 1 192 ? 1.934 -19.906 2.172 1 91.31 192 PHE A N 1
ATOM 1429 C CA . PHE A 1 192 ? 2.229 -18.703 2.926 1 91.31 192 PHE A CA 1
ATOM 1430 C C . PHE A 1 192 ? 1.673 -17.469 2.217 1 91.31 192 PHE A C 1
ATOM 1432 O O . PHE A 1 192 ? 1.748 -17.375 0.99 1 91.31 192 PHE A O 1
ATOM 1439 N N . PHE A 1 193 ? 1.119 -16.641 3.033 1 89.25 193 PHE A N 1
ATOM 1440 C CA . PHE A 1 193 ? 0.667 -15.336 2.582 1 89.25 193 PHE A CA 1
ATOM 1441 C C . PHE A 1 193 ? 1.581 -14.234 3.109 1 89.25 193 PHE A C 1
ATOM 1443 O O . PHE A 1 193 ? 1.51 -13.875 4.285 1 89.25 193 PHE A O 1
ATOM 1450 N N . LEU A 1 194 ? 2.389 -13.75 2.225 1 86.69 194 LEU A N 1
ATOM 1451 C CA . LEU A 1 194 ? 3.451 -12.82 2.59 1 86.69 194 LEU A CA 1
ATOM 1452 C C . LEU A 1 194 ? 3.051 -11.383 2.264 1 86.69 194 LEU A C 1
ATOM 1454 O O . LEU A 1 194 ? 2.25 -11.148 1.356 1 86.69 194 LEU A O 1
ATOM 1458 N N . LEU A 1 195 ? 3.572 -10.547 3.197 1 79.88 195 LEU A N 1
ATOM 1459 C CA . LEU A 1 195 ? 3.318 -9.133 2.947 1 79.88 195 LEU A CA 1
ATOM 1460 C C . LEU A 1 195 ? 4.34 -8.555 1.973 1 79.88 195 LEU A C 1
ATOM 1462 O O . LEU A 1 195 ? 5.543 -8.773 2.131 1 79.88 195 LEU A O 1
ATOM 1466 N N . GLU A 1 196 ? 3.98 -7.762 1.012 1 64.25 196 GLU A N 1
ATOM 1467 C CA . GLU A 1 196 ? 4.633 -6.98 -0.034 1 64.25 196 GLU A CA 1
ATOM 1468 C C . GLU A 1 196 ? 6.074 -7.441 -0.248 1 64.25 196 GLU A C 1
ATOM 1470 O O . GLU A 1 196 ? 6.68 -8.031 0.647 1 64.25 196 GLU A O 1
ATOM 1475 N N . GLU A 1 197 ? 6.508 -7.266 -1.459 1 58.59 197 GLU A N 1
ATOM 1476 C CA . GLU A 1 197 ? 7.918 -7.418 -1.803 1 58.59 197 GLU A CA 1
ATOM 1477 C C . GLU A 1 197 ? 8.734 -6.215 -1.341 1 58.59 197 GLU A C 1
ATOM 1479 O O . GLU A 1 197 ? 8.258 -5.078 -1.398 1 58.59 197 GLU A O 1
ATOM 1484 N N . GLY A 1 198 ? 9.797 -6.488 -0.76 1 60.72 198 GLY A N 1
ATOM 1485 C CA . GLY A 1 198 ? 10.68 -5.426 -0.296 1 60.72 198 GLY A CA 1
ATOM 1486 C C . GLY A 1 198 ? 10.617 -5.215 1.206 1 60.72 198 GLY A C 1
ATOM 1487 O O . GLY A 1 198 ? 11.109 -4.207 1.717 1 60.72 198 GLY A O 1
ATOM 1488 N N . CYS A 1 199 ? 9.922 -6.129 1.737 1 66.38 199 CYS A N 1
ATOM 1489 C CA . CYS A 1 199 ? 9.93 -6.141 3.195 1 66.38 199 CYS A CA 1
ATOM 1490 C C . CYS A 1 199 ? 10.922 -7.168 3.729 1 66.38 199 CYS A C 1
ATOM 1492 O O . CYS A 1 199 ? 10.891 -8.336 3.322 1 66.38 199 CYS A O 1
ATOM 1494 N N . SER A 1 200 ? 11.766 -6.766 4.598 1 75.38 200 SER A N 1
ATOM 1495 C CA . SER A 1 200 ? 12.93 -7.539 5.008 1 75.38 200 SER A CA 1
ATOM 1496 C C . SER A 1 200 ? 12.523 -8.875 5.625 1 75.38 200 SER A C 1
ATOM 1498 O O . SER A 1 200 ? 12.984 -9.93 5.199 1 75.38 200 SER A O 1
ATOM 1500 N N . TYR A 1 201 ? 11.594 -8.852 6.586 1 82.75 201 TYR A N 1
ATOM 1501 C CA . TYR A 1 201 ? 11.289 -10.102 7.281 1 82.75 201 TYR A CA 1
ATOM 1502 C C . TYR A 1 201 ? 10.5 -11.047 6.387 1 82.75 201 TYR A C 1
ATOM 1504 O O . TYR A 1 201 ? 10.664 -12.266 6.465 1 82.75 201 TYR A O 1
ATOM 1512 N N . SER A 1 202 ? 9.68 -10.492 5.609 1 84.12 202 SER A N 1
ATOM 1513 C CA . SER A 1 202 ? 8.891 -11.281 4.672 1 84.12 202 SER A CA 1
ATOM 1514 C C . SER A 1 202 ? 9.773 -11.938 3.619 1 84.12 202 SER A C 1
ATOM 1516 O O . SER A 1 202 ? 9.625 -13.125 3.328 1 84.12 202 SER A O 1
ATOM 1518 N N . ASP A 1 203 ? 10.656 -11.109 3.109 1 79.25 203 ASP A N 1
ATOM 1519 C CA . ASP A 1 203 ? 11.586 -11.648 2.121 1 79.25 203 ASP A CA 1
ATOM 1520 C C . ASP A 1 203 ? 12.492 -12.711 2.738 1 79.25 203 ASP A C 1
ATOM 1522 O O . ASP A 1 203 ? 12.836 -13.695 2.082 1 79.25 203 ASP A O 1
ATOM 1526 N N . ALA A 1 204 ? 12.898 -12.477 3.92 1 83.94 204 ALA A N 1
ATOM 1527 C CA . ALA A 1 204 ? 13.734 -13.445 4.621 1 83.94 204 ALA A CA 1
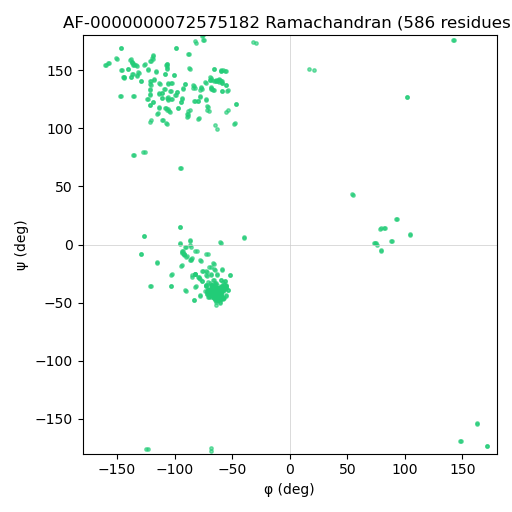ATOM 1528 C C . ALA A 1 204 ? 13 -14.773 4.809 1 83.94 204 ALA A C 1
ATOM 1530 O O . ALA A 1 204 ? 13.586 -15.844 4.648 1 83.94 204 ALA A O 1
ATOM 1531 N N . LEU A 1 205 ? 11.781 -14.719 5.148 1 88.25 205 LEU A N 1
ATOM 1532 C CA . LEU A 1 205 ? 10.977 -15.93 5.293 1 88.25 205 LEU A CA 1
ATOM 1533 C C . LEU A 1 205 ? 10.875 -16.688 3.971 1 88.25 205 LEU A C 1
ATOM 1535 O O . LEU A 1 205 ? 11.078 -17.891 3.926 1 88.25 205 LEU A O 1
ATOM 1539 N N . ALA A 1 206 ? 10.578 -15.938 2.984 1 84.62 206 ALA A N 1
ATOM 1540 C CA . ALA A 1 206 ? 10.461 -16.547 1.661 1 84.62 206 ALA A CA 1
ATOM 1541 C C . ALA A 1 206 ? 11.758 -17.25 1.272 1 84.62 206 ALA A C 1
ATOM 1543 O O . ALA A 1 206 ? 11.734 -18.391 0.79 1 84.62 206 ALA A O 1
ATOM 1544 N N . ARG A 1 207 ? 12.836 -16.562 1.501 1 81.44 207 ARG A N 1
ATOM 1545 C CA . ARG A 1 207 ? 14.141 -17.125 1.164 1 81.44 207 ARG A CA 1
ATOM 1546 C C . ARG A 1 207 ? 14.398 -18.422 1.933 1 81.44 207 ARG A C 1
ATOM 1548 O O . ARG A 1 207 ? 14.906 -19.391 1.371 1 81.44 207 ARG A O 1
ATOM 1555 N N . ARG A 1 208 ? 14.078 -18.406 3.137 1 87.31 208 ARG A N 1
ATOM 1556 C CA . ARG A 1 208 ? 14.312 -19.578 3.982 1 87.31 208 ARG A CA 1
ATOM 1557 C C . ARG A 1 208 ? 13.438 -20.75 3.541 1 87.31 208 ARG A C 1
ATOM 1559 O O . ARG A 1 208 ? 13.891 -21.891 3.527 1 87.31 208 ARG A O 1
ATOM 1566 N N . LEU A 1 209 ? 12.234 -20.469 3.219 1 88.44 209 LEU A N 1
ATOM 1567 C CA . LEU A 1 209 ? 11.32 -21.516 2.781 1 88.44 209 LEU A CA 1
ATOM 1568 C C . LEU A 1 209 ? 11.766 -22.109 1.452 1 88.44 209 LEU A C 1
ATOM 1570 O O . LEU A 1 209 ? 11.727 -23.328 1.269 1 88.44 209 LEU A O 1
ATOM 1574 N N . LEU A 1 210 ? 12.195 -21.266 0.62 1 81.94 210 LEU A N 1
ATOM 1575 C CA . LEU A 1 210 ? 12.602 -21.703 -0.711 1 81.94 210 LEU A CA 1
ATOM 1576 C C . LEU A 1 210 ? 13.922 -22.469 -0.651 1 81.94 210 LEU A C 1
ATOM 1578 O O . LEU A 1 210 ? 14.25 -23.219 -1.567 1 81.94 210 LEU A O 1
ATOM 1582 N N . ALA A 1 211 ? 14.688 -22.266 0.338 1 84.5 211 ALA A N 1
ATOM 1583 C CA . ALA A 1 211 ? 16 -22.891 0.494 1 84.5 211 ALA A CA 1
ATOM 1584 C C . ALA A 1 211 ? 15.852 -24.344 0.963 1 84.5 211 ALA A C 1
ATOM 1586 O O . ALA A 1 211 ? 16.812 -25.109 0.922 1 84.5 211 ALA A O 1
ATOM 1587 N N . VAL A 1 212 ? 14.672 -24.688 1.396 1 87.19 212 VAL A N 1
ATOM 1588 C CA . VAL A 1 212 ? 14.453 -26.062 1.842 1 87.19 212 VAL A CA 1
ATOM 1589 C C . VAL A 1 212 ? 14.438 -27 0.637 1 87.19 212 VAL A C 1
ATOM 1591 O O . VAL A 1 212 ? 13.609 -26.844 -0.268 1 87.19 212 VAL A O 1
ATOM 1594 N N . PRO A 1 213 ? 15.266 -27.891 0.569 1 85.44 213 PRO A N 1
ATOM 1595 C CA . PRO A 1 213 ? 15.344 -28.781 -0.593 1 85.44 213 PRO A CA 1
ATOM 1596 C C . PRO A 1 213 ? 14.094 -29.641 -0.772 1 85.44 213 PRO A C 1
ATOM 1598 O O . PRO A 1 213 ? 13.5 -30.078 0.212 1 85.44 213 PRO A O 1
ATOM 1601 N N . GLY A 1 214 ? 13.672 -29.844 -2.053 1 79.69 214 GLY A N 1
ATOM 1602 C CA . GLY A 1 214 ? 12.625 -30.781 -2.4 1 79.69 214 GLY A CA 1
ATOM 1603 C C . GLY A 1 214 ? 11.227 -30.25 -2.154 1 79.69 214 GLY A C 1
ATOM 1604 O O . GLY A 1 214 ? 10.25 -30.984 -2.238 1 79.69 214 GLY A O 1
ATOM 1605 N N . THR A 1 215 ? 11.273 -29.109 -1.604 1 74.81 215 THR A N 1
ATOM 1606 C CA . THR A 1 215 ? 9.961 -28.531 -1.318 1 74.81 215 THR A CA 1
ATOM 1607 C C . THR A 1 215 ? 9.648 -27.391 -2.279 1 74.81 215 THR A C 1
ATOM 1609 O O . THR A 1 215 ? 10.555 -26.859 -2.934 1 74.81 215 THR A O 1
ATOM 1612 N N . ARG A 1 216 ? 8.281 -27.25 -2.473 1 75.75 216 ARG A N 1
ATOM 1613 C CA . ARG A 1 216 ? 7.785 -26.125 -3.27 1 75.75 216 ARG A CA 1
ATOM 1614 C C . ARG A 1 216 ? 6.723 -25.344 -2.51 1 75.75 216 ARG A C 1
ATOM 1616 O O . ARG A 1 216 ? 5.527 -25.484 -2.773 1 75.75 216 ARG A O 1
ATOM 1623 N N . PRO A 1 217 ? 7.289 -24.516 -1.624 1 78.94 217 PRO A N 1
ATOM 1624 C CA . PRO A 1 217 ? 6.289 -23.734 -0.896 1 78.94 217 PRO A CA 1
ATOM 1625 C C . PRO A 1 217 ? 5.453 -22.844 -1.814 1 78.94 217 PRO A C 1
ATOM 1627 O O . PRO A 1 217 ? 5.957 -22.359 -2.824 1 78.94 217 PRO A O 1
ATOM 1630 N N . ARG A 1 218 ? 4.176 -22.766 -1.461 1 81.12 218 ARG A N 1
ATOM 1631 C CA . ARG A 1 218 ? 3.305 -21.828 -2.154 1 81.12 218 ARG A CA 1
ATOM 1632 C C . ARG A 1 218 ? 3.324 -20.469 -1.479 1 81.12 218 ARG A C 1
ATOM 1634 O O . ARG A 1 218 ? 2.82 -20.312 -0.364 1 81.12 218 ARG A O 1
ATOM 1641 N N . LEU A 1 219 ? 3.871 -19.531 -2.195 1 82.75 219 LEU A N 1
ATOM 1642 C CA . LEU A 1 219 ? 4.027 -18.188 -1.655 1 82.75 219 LEU A CA 1
ATOM 1643 C C . LEU A 1 219 ? 3.16 -17.188 -2.416 1 82.75 219 LEU A C 1
ATOM 1645 O O . LEU A 1 219 ? 3.258 -17.078 -3.641 1 82.75 219 LEU A O 1
ATOM 1649 N N . THR A 1 220 ? 2.23 -16.609 -1.631 1 80.5 220 THR A N 1
ATOM 1650 C CA . THR A 1 220 ? 1.389 -15.555 -2.188 1 80.5 220 THR A CA 1
ATOM 1651 C C . THR A 1 220 ? 1.686 -14.211 -1.519 1 80.5 220 THR A C 1
ATOM 1653 O O . THR A 1 220 ? 1.716 -14.117 -0.29 1 80.5 220 THR A O 1
ATOM 1656 N N . ARG A 1 221 ? 1.893 -13.258 -2.309 1 80.56 221 ARG A N 1
ATOM 1657 C CA . ARG A 1 221 ? 2.242 -11.953 -1.752 1 80.56 221 ARG A CA 1
ATOM 1658 C C . ARG A 1 221 ? 1.064 -10.984 -1.839 1 80.56 221 ARG A C 1
ATOM 1660 O O . ARG A 1 221 ? 0.339 -10.969 -2.834 1 80.56 221 ARG A O 1
ATOM 1667 N N . PHE A 1 222 ? 0.964 -10.234 -0.668 1 76.81 222 PHE A N 1
ATOM 1668 C CA . PHE A 1 222 ? -0.099 -9.25 -0.542 1 76.81 222 PHE A CA 1
ATOM 1669 C C . PHE A 1 222 ? 0.479 -7.867 -0.244 1 76.81 222 PHE A C 1
ATOM 1671 O O . PHE A 1 222 ? 1.553 -7.754 0.351 1 76.81 222 PHE A O 1
ATOM 1678 N N . GLY A 1 223 ? -0.295 -6.863 -0.71 1 74.06 223 GLY A N 1
ATOM 1679 C CA . GLY A 1 223 ? 0.057 -5.5 -0.342 1 74.06 223 GLY A CA 1
ATOM 1680 C C . GLY A 1 223 ? -0.708 -4.992 0.866 1 74.06 223 GLY A C 1
ATOM 1681 O O . GLY A 1 223 ? -0.745 -3.789 1.122 1 74.06 223 GLY A O 1
ATOM 1682 N N . SER A 1 224 ? -1.342 -5.871 1.632 1 81.69 224 SER A N 1
ATOM 1683 C CA . SER A 1 224 ? -2.191 -5.461 2.746 1 81.69 224 SER A CA 1
ATOM 1684 C C . SER A 1 224 ? -2.146 -6.48 3.879 1 81.69 224 SER A C 1
ATOM 1686 O O . SER A 1 224 ? -2.367 -7.676 3.656 1 81.69 224 SER A O 1
ATOM 1688 N N . VAL A 1 225 ? -1.867 -5.945 5.051 1 87.81 225 VAL A N 1
ATOM 1689 C CA . VAL A 1 225 ? -1.9 -6.793 6.238 1 87.81 225 VAL A CA 1
ATOM 1690 C C . VAL A 1 225 ? -3.295 -7.391 6.406 1 87.81 225 VAL A C 1
ATOM 1692 O O . VAL A 1 225 ? -3.434 -8.57 6.734 1 87.81 225 VAL A O 1
ATOM 1695 N N . ASP A 1 226 ? -4.238 -6.582 6.16 1 86.88 226 ASP A N 1
ATOM 1696 C CA . ASP A 1 226 ? -5.625 -7.012 6.312 1 86.88 226 ASP A CA 1
ATOM 1697 C C . ASP A 1 226 ? -5.938 -8.188 5.395 1 86.88 226 ASP A C 1
ATOM 1699 O O . ASP A 1 226 ? -6.574 -9.156 5.816 1 86.88 226 ASP A O 1
ATOM 1703 N N . ALA A 1 227 ? -5.469 -8.07 4.203 1 84.5 227 ALA A N 1
ATOM 1704 C CA . ALA A 1 227 ? -5.699 -9.141 3.236 1 84.5 227 ALA A CA 1
ATOM 1705 C C . ALA A 1 227 ? -5.023 -10.438 3.678 1 84.5 227 ALA A C 1
ATOM 1707 O O . ALA A 1 227 ? -5.633 -11.508 3.633 1 84.5 227 ALA A O 1
ATOM 1708 N N . ALA A 1 228 ? -3.814 -10.32 4.074 1 88.5 228 ALA A N 1
ATOM 1709 C CA . ALA A 1 228 ? -3.072 -11.5 4.52 1 88.5 228 ALA A CA 1
ATOM 1710 C C . ALA A 1 228 ? -3.752 -12.156 5.719 1 88.5 228 ALA A C 1
ATOM 1712 O O . ALA A 1 228 ? -3.957 -13.367 5.734 1 88.5 228 ALA A O 1
ATOM 1713 N N . ARG A 1 229 ? -4.117 -11.328 6.633 1 89.94 229 ARG A N 1
ATOM 1714 C CA . ARG A 1 229 ? -4.766 -11.812 7.848 1 89.94 229 ARG A CA 1
ATOM 1715 C C . ARG A 1 229 ? -6.062 -12.547 7.516 1 89.94 229 ARG A C 1
ATOM 1717 O O . ARG A 1 229 ? -6.336 -13.609 8.062 1 89.94 229 ARG A O 1
ATOM 1724 N N . ASN A 1 230 ? -6.805 -11.992 6.695 1 84.56 230 ASN A N 1
ATOM 1725 C CA . ASN A 1 230 ? -8.109 -12.555 6.363 1 84.56 230 ASN A CA 1
ATOM 1726 C C . ASN A 1 230 ? -7.973 -13.891 5.641 1 84.56 230 ASN A C 1
ATOM 1728 O O . ASN A 1 230 ? -8.75 -14.812 5.883 1 84.56 230 ASN A O 1
ATOM 1732 N N . CYS A 1 231 ? -7.043 -13.938 4.777 1 86.25 231 CYS A N 1
ATOM 1733 C CA . CYS A 1 231 ? -6.805 -15.195 4.082 1 86.25 231 CYS A CA 1
ATOM 1734 C C . CYS A 1 231 ? -6.391 -16.297 5.059 1 86.25 231 CYS A C 1
ATOM 1736 O O . CYS A 1 231 ? -6.891 -17.422 4.988 1 86.25 231 CYS A O 1
ATOM 1738 N N . VAL A 1 232 ? -5.57 -15.945 5.961 1 92.56 232 VAL A N 1
ATOM 1739 C CA . VAL A 1 232 ? -5.059 -16.922 6.926 1 92.56 232 VAL A CA 1
ATOM 1740 C C . VAL A 1 232 ? -6.164 -17.312 7.902 1 92.56 232 VAL A C 1
ATOM 1742 O O . VAL A 1 232 ? -6.316 -18.484 8.234 1 92.56 232 VAL A O 1
ATOM 1745 N N . ALA A 1 233 ? -6.926 -16.359 8.297 1 89.62 233 ALA A N 1
ATOM 1746 C CA . ALA A 1 233 ? -8.039 -16.625 9.211 1 89.62 233 ALA A CA 1
ATOM 1747 C C . ALA A 1 233 ? -9.07 -17.547 8.562 1 89.62 233 ALA A C 1
ATOM 1749 O O . ALA A 1 233 ? -9.758 -18.297 9.258 1 89.62 233 ALA A O 1
ATOM 1750 N N . ALA A 1 234 ? -9.102 -17.516 7.305 1 84.38 234 ALA A N 1
ATOM 1751 C CA . ALA A 1 234 ? -10.031 -18.359 6.559 1 84.38 234 ALA A CA 1
ATOM 1752 C C . ALA A 1 234 ? -9.477 -19.766 6.406 1 84.38 234 ALA A C 1
ATOM 1754 O O . ALA A 1 234 ? -10.117 -20.641 5.809 1 84.38 234 ALA A O 1
ATOM 1755 N N . GLY A 1 235 ? -8.281 -19.969 6.836 1 87.81 235 GLY A N 1
ATOM 1756 C CA . GLY A 1 235 ? -7.699 -21.297 6.852 1 87.81 235 GLY A CA 1
ATOM 1757 C C . GLY A 1 235 ? -6.906 -21.609 5.598 1 87.81 235 GLY A C 1
ATOM 1758 O O . GLY A 1 235 ? -6.66 -22.781 5.293 1 87.81 235 GLY A O 1
ATOM 1759 N N . LEU A 1 236 ? -6.469 -20.609 4.891 1 86.81 236 LEU A N 1
ATOM 1760 C CA . LEU A 1 236 ? -5.859 -20.844 3.584 1 86.81 236 LEU A CA 1
ATOM 1761 C C . LEU A 1 236 ? -4.355 -21.062 3.721 1 86.81 236 LEU A C 1
ATOM 1763 O O . LEU A 1 236 ? -3.703 -21.516 2.775 1 86.81 236 LEU A O 1
ATOM 1767 N N . GLY A 1 237 ? -3.809 -20.812 4.879 1 92.88 237 GLY A N 1
ATOM 1768 C CA . GLY A 1 237 ? -2.377 -20.969 5.078 1 92.88 237 GLY A CA 1
ATOM 1769 C C . GLY A 1 237 ? -1.865 -20.25 6.312 1 92.88 237 GLY A C 1
ATOM 1770 O O . GLY A 1 237 ? -2.566 -20.156 7.324 1 92.88 237 GLY A O 1
ATOM 1771 N N . LEU A 1 238 ? -0.516 -19.906 6.199 1 95 238 LEU A N 1
ATOM 1772 C CA . LEU A 1 238 ? 0.154 -19.219 7.301 1 95 238 LEU A CA 1
ATOM 1773 C C . LEU A 1 238 ? 0.686 -17.859 6.848 1 95 238 LEU A C 1
ATOM 1775 O O . LEU A 1 238 ? 0.768 -17.594 5.648 1 95 238 LEU A O 1
ATOM 1779 N N . THR A 1 239 ? 0.933 -17.047 7.797 1 94.19 239 THR A N 1
ATOM 1780 C CA . THR A 1 239 ? 1.623 -15.781 7.535 1 94.19 239 THR A CA 1
ATOM 1781 C C . THR A 1 239 ? 2.508 -15.398 8.719 1 94.19 239 THR A C 1
ATOM 1783 O O . THR A 1 239 ? 2.309 -15.883 9.836 1 94.19 239 THR A O 1
ATOM 1786 N N . LEU A 1 240 ? 3.586 -14.695 8.406 1 93.88 240 LEU A N 1
ATOM 1787 C CA . LEU A 1 240 ? 4.457 -14.07 9.398 1 93.88 240 LEU A CA 1
ATOM 1788 C C . LEU A 1 240 ? 4.289 -12.555 9.391 1 93.88 240 LEU A C 1
ATOM 1790 O O . LEU A 1 240 ? 4.535 -11.898 8.375 1 93.88 240 LEU A O 1
ATOM 1794 N N . LEU A 1 241 ? 3.836 -12.055 10.523 1 93.25 241 LEU A N 1
ATOM 1795 C CA . LEU A 1 241 ? 3.551 -10.633 10.625 1 93.25 241 LEU A CA 1
ATOM 1796 C C . LEU A 1 241 ? 4.035 -10.078 11.961 1 93.25 241 LEU A C 1
ATOM 1798 O O . LEU A 1 241 ? 4.219 -10.828 12.922 1 93.25 241 LEU A O 1
ATOM 1802 N N . PRO A 1 242 ? 4.227 -8.711 11.984 1 91.75 242 PRO A N 1
ATOM 1803 C CA . PRO A 1 242 ? 4.426 -8.109 13.297 1 91.75 242 PRO A CA 1
ATOM 1804 C C . PRO A 1 242 ? 3.291 -8.422 14.273 1 91.75 242 PRO A C 1
ATOM 1806 O O . PRO A 1 242 ? 2.119 -8.398 13.883 1 91.75 242 PRO A O 1
ATOM 1809 N N . LEU A 1 243 ? 3.676 -8.727 15.5 1 93.25 243 LEU A N 1
ATOM 1810 C CA . LEU A 1 243 ? 2.715 -9.141 16.516 1 93.25 243 LEU A CA 1
ATOM 1811 C C . LEU A 1 243 ? 1.618 -8.094 16.688 1 93.25 243 LEU A C 1
ATOM 1813 O O . LEU A 1 243 ? 0.451 -8.438 16.875 1 93.25 243 LEU A O 1
ATOM 1817 N N . THR A 1 244 ? 1.944 -6.887 16.562 1 90.19 244 THR A N 1
ATOM 1818 C CA . THR A 1 244 ? 1.011 -5.789 16.781 1 90.19 244 THR A CA 1
ATOM 1819 C C . THR A 1 244 ? -0.098 -5.797 15.734 1 90.19 244 THR A C 1
ATOM 1821 O O . THR A 1 244 ? -1.155 -5.199 15.938 1 90.19 244 THR A O 1
ATOM 1824 N N . THR A 1 245 ? 0.15 -6.434 14.609 1 90.62 245 THR A N 1
ATOM 1825 C CA . THR A 1 245 ? -0.839 -6.441 13.531 1 90.62 245 THR A CA 1
ATOM 1826 C C . THR A 1 245 ? -1.85 -7.566 13.742 1 90.62 245 THR A C 1
ATOM 1828 O O . THR A 1 245 ? -2.898 -7.59 13.094 1 90.62 245 THR A O 1
ATOM 1831 N N . VAL A 1 246 ? -1.587 -8.461 14.633 1 93.62 246 VAL A N 1
ATOM 1832 C CA . VAL A 1 246 ? -2.459 -9.625 14.742 1 93.62 246 VAL A CA 1
ATOM 1833 C C . VAL A 1 246 ? -2.938 -9.781 16.188 1 93.62 246 VAL A C 1
ATOM 1835 O O . VAL A 1 246 ? -3.576 -10.773 16.531 1 93.62 246 VAL A O 1
ATOM 1838 N N . THR A 1 247 ? -2.67 -8.859 17.047 1 91.94 247 THR A N 1
ATOM 1839 C CA . THR A 1 247 ? -2.979 -8.953 18.469 1 91.94 247 THR A CA 1
ATOM 1840 C C . THR A 1 247 ? -4.473 -9.172 18.688 1 91.94 247 THR A C 1
ATOM 1842 O O . THR A 1 247 ? -4.871 -10.047 19.453 1 91.94 247 THR A O 1
ATOM 1845 N N . GLU A 1 248 ? -5.242 -8.414 18 1 86.31 248 GLU A N 1
ATOM 1846 C CA . GLU A 1 248 ? -6.688 -8.516 18.188 1 86.31 248 GLU A CA 1
ATOM 1847 C C . GLU A 1 248 ? -7.211 -9.867 17.703 1 86.31 248 GLU A C 1
ATOM 1849 O O . GLU A 1 248 ? -8.086 -10.461 18.328 1 86.31 248 GLU A O 1
ATOM 1854 N N . GLU A 1 249 ? -6.734 -10.281 16.578 1 91.62 249 GLU A N 1
ATOM 1855 C CA . GLU A 1 249 ? -7.156 -11.57 16.031 1 91.62 249 GLU A CA 1
ATOM 1856 C C . GLU A 1 249 ? -6.742 -12.719 16.938 1 91.62 249 GLU A C 1
ATOM 1858 O O . GLU A 1 249 ? -7.465 -13.711 17.062 1 91.62 249 GLU A O 1
ATOM 1863 N N . LEU A 1 250 ? -5.613 -12.617 17.578 1 94.31 250 LEU A N 1
ATOM 1864 C CA . LEU A 1 250 ? -5.152 -13.625 18.531 1 94.31 250 LEU A CA 1
ATOM 1865 C C . LEU A 1 250 ? -6.031 -13.633 19.781 1 94.31 250 LEU A C 1
ATOM 1867 O O . LEU A 1 250 ? -6.422 -14.703 20.25 1 94.31 250 LEU A O 1
ATOM 1871 N N . ARG A 1 251 ? -6.371 -12.484 20.234 1 92.19 251 ARG A N 1
ATOM 1872 C CA . ARG A 1 251 ? -7.203 -12.344 21.422 1 92.19 251 ARG A CA 1
ATOM 1873 C C . ARG A 1 251 ? -8.594 -12.922 21.188 1 92.19 251 ARG A C 1
ATOM 1875 O O . ARG A 1 251 ? -9.164 -13.555 22.078 1 92.19 251 ARG A O 1
ATOM 1882 N N . ARG A 1 252 ? -9.062 -12.828 20 1 90.06 252 ARG A N 1
ATOM 1883 C CA . ARG A 1 252 ? -10.422 -13.25 19.672 1 90.06 252 ARG A CA 1
ATOM 1884 C C . ARG A 1 252 ? -10.445 -14.703 19.219 1 90.06 252 ARG A C 1
ATOM 1886 O O . ARG A 1 252 ? -11.508 -15.25 18.922 1 90.06 252 ARG A O 1
ATOM 1893 N N . GLY A 1 253 ? -9.328 -15.227 19.031 1 92.44 253 GLY A N 1
ATOM 1894 C CA . GLY A 1 253 ? -9.242 -16.625 18.656 1 92.44 253 GLY A CA 1
ATOM 1895 C C . GLY A 1 253 ? -9.445 -16.844 17.172 1 92.44 253 GLY A C 1
ATOM 1896 O O . GLY A 1 253 ? -9.734 -17.969 16.734 1 92.44 253 GLY A O 1
ATOM 1897 N N . ARG A 1 254 ? -9.383 -15.812 16.391 1 91.69 254 ARG A N 1
ATOM 1898 C CA . ARG A 1 254 ? -9.492 -15.93 14.945 1 91.69 254 ARG A CA 1
ATOM 1899 C C . ARG A 1 254 ? -8.195 -16.453 14.344 1 91.69 254 ARG A C 1
ATOM 1901 O O . ARG A 1 254 ? -8.203 -17.062 13.266 1 91.69 254 ARG A O 1
ATOM 1908 N N . LEU A 1 255 ? -7.137 -16.094 14.992 1 96.19 255 LEU A N 1
ATOM 1909 C CA . LEU A 1 255 ? -5.809 -16.594 14.641 1 96.19 255 LEU A CA 1
ATOM 1910 C C . LEU A 1 255 ? -5.125 -17.219 15.852 1 96.19 255 LEU A C 1
ATOM 1912 O O . LEU A 1 255 ? -5.48 -16.922 17 1 96.19 255 LEU A O 1
ATOM 1916 N N . VAL A 1 256 ? -4.215 -18.094 15.602 1 96.5 256 VAL A N 1
ATOM 1917 C CA . VAL A 1 256 ? -3.396 -18.703 16.656 1 96.5 256 VAL A CA 1
ATOM 1918 C C . VAL A 1 256 ? -1.923 -18.641 16.25 1 96.5 256 VAL A C 1
ATOM 1920 O O . VAL A 1 256 ? -1.593 -18.719 15.07 1 96.5 256 VAL A O 1
ATOM 1923 N N . ARG A 1 257 ? -1.121 -18.516 17.297 1 95.38 257 ARG A N 1
ATOM 1924 C CA . ARG A 1 257 ? 0.318 -18.516 17.047 1 95.38 257 ARG A CA 1
ATOM 1925 C C . ARG A 1 257 ? 0.84 -19.922 16.797 1 95.38 257 ARG A C 1
ATOM 1927 O O . ARG A 1 257 ? 0.429 -20.875 17.469 1 95.38 257 ARG A O 1
ATOM 1934 N N . VAL A 1 258 ? 1.648 -20.047 15.82 1 95.56 258 VAL A N 1
ATOM 1935 C CA . VAL A 1 258 ? 2.34 -21.297 15.531 1 95.56 258 VAL A CA 1
ATOM 1936 C C . VAL A 1 258 ? 3.807 -21.188 15.938 1 95.56 258 VAL A C 1
ATOM 1938 O O . VAL A 1 258 ? 4.496 -20.25 15.539 1 95.56 258 VAL A O 1
ATOM 1941 N N . GLU A 1 259 ? 4.207 -22.078 16.734 1 92.44 259 GLU A N 1
ATOM 1942 C CA . GLU A 1 259 ? 5.617 -22.078 17.109 1 92.44 259 GLU A CA 1
ATOM 1943 C C . GLU A 1 259 ? 6.496 -22.562 15.953 1 92.44 259 GLU A C 1
ATOM 1945 O O . GLU A 1 259 ? 6.191 -23.562 15.32 1 92.44 259 GLU A O 1
ATOM 1950 N N . GLY A 1 260 ? 7.457 -21.75 15.602 1 90.62 260 GLY A N 1
ATOM 1951 C CA . GLY A 1 260 ? 8.391 -22.078 14.531 1 90.62 260 GLY A CA 1
ATOM 1952 C C . GLY A 1 260 ? 9.836 -22.016 14.969 1 90.62 260 GLY A C 1
ATOM 1953 O O . GLY A 1 260 ? 10.141 -22.062 16.172 1 90.62 260 GLY A O 1
ATOM 1954 N N . PRO A 1 261 ? 10.828 -22.219 14.023 1 88.12 261 PRO A N 1
ATOM 1955 C CA . PRO A 1 261 ? 12.258 -22.25 14.328 1 88.12 261 PRO A CA 1
ATOM 1956 C C . PRO A 1 261 ? 12.75 -20.938 14.945 1 88.12 261 PRO A C 1
ATOM 1958 O O . PRO A 1 261 ? 13.922 -20.828 15.32 1 88.12 261 PRO A O 1
ATOM 1961 N N . GLY A 1 262 ? 11.969 -20.016 15.156 1 84 262 GLY A N 1
ATOM 1962 C CA . GLY A 1 262 ? 12.328 -18.719 15.703 1 84 262 GLY A CA 1
ATOM 1963 C C . GLY A 1 262 ? 12.414 -17.625 14.648 1 84 262 GLY A C 1
ATOM 1964 O O . GLY A 1 262 ? 13.055 -17.828 13.609 1 84 262 GLY A O 1
ATOM 1965 N N . PHE A 1 263 ? 11.789 -16.625 14.812 1 87.06 263 PHE A N 1
ATOM 1966 C CA . PHE A 1 263 ? 11.828 -15.445 13.961 1 87.06 263 PHE A CA 1
ATOM 1967 C C . PHE A 1 263 ? 12.266 -14.219 14.75 1 87.06 263 PHE A C 1
ATOM 1969 O O . PHE A 1 263 ? 11.516 -13.719 15.594 1 87.06 263 PHE A O 1
ATOM 1976 N N . PRO A 1 264 ? 13.508 -13.82 14.469 1 87.94 264 PRO A N 1
ATOM 1977 C CA . PRO A 1 264 ? 13.945 -12.633 15.211 1 87.94 264 PRO A CA 1
ATOM 1978 C C . PRO A 1 264 ? 13.062 -11.414 14.945 1 87.94 264 PRO A C 1
ATOM 1980 O O . PRO A 1 264 ? 12.477 -11.297 13.859 1 87.94 264 PRO A O 1
ATOM 1983 N N . ALA A 1 265 ? 13.031 -10.617 16.031 1 92.44 265 ALA A N 1
ATOM 1984 C CA . ALA A 1 265 ? 12.32 -9.352 15.852 1 92.44 265 ALA A CA 1
ATOM 1985 C C . ALA A 1 265 ? 12.945 -8.523 14.727 1 92.44 265 ALA A C 1
ATOM 1987 O O . ALA A 1 265 ? 14.172 -8.492 14.578 1 92.44 265 ALA A O 1
ATOM 1988 N N . ALA A 1 266 ? 12.07 -7.906 13.93 1 90.19 266 ALA A N 1
ATOM 1989 C CA . ALA A 1 266 ? 12.547 -7.07 12.836 1 90.19 266 ALA A CA 1
ATOM 1990 C C . ALA A 1 266 ? 13.016 -5.711 13.336 1 90.19 266 ALA A C 1
ATOM 1992 O O . ALA A 1 266 ? 12.289 -5.023 14.055 1 90.19 266 ALA A O 1
ATOM 1993 N N . PRO A 1 267 ? 14.227 -5.375 12.969 1 90.75 267 PRO A N 1
ATOM 1994 C CA . PRO A 1 267 ? 14.664 -4.035 13.359 1 90.75 267 PRO A CA 1
ATOM 1995 C C . PRO A 1 267 ? 13.875 -2.928 12.664 1 90.75 267 PRO A C 1
ATOM 1997 O O . PRO A 1 267 ? 13.547 -3.051 11.484 1 90.75 267 PRO A O 1
ATOM 2000 N N . VAL A 1 268 ? 13.594 -1.911 13.422 1 92.19 268 VAL A N 1
ATOM 2001 C CA . VAL A 1 268 ? 12.953 -0.722 12.883 1 92.19 268 VAL A CA 1
ATOM 2002 C C . VAL A 1 268 ? 13.93 0.447 12.883 1 92.19 268 VAL A C 1
ATOM 2004 O O . VAL A 1 268 ? 14.531 0.764 13.914 1 92.19 268 VAL A O 1
ATOM 2007 N N . ARG A 1 269 ? 14.055 1.023 11.719 1 92.75 269 ARG A N 1
ATOM 2008 C CA . ARG A 1 269 ? 14.953 2.166 11.594 1 92.75 269 ARG A CA 1
ATOM 2009 C C . ARG A 1 269 ? 14.203 3.402 11.109 1 92.75 269 ARG A C 1
ATOM 2011 O O . ARG A 1 269 ? 13.305 3.305 10.266 1 92.75 269 ARG A O 1
ATOM 2018 N N . LEU A 1 270 ? 14.578 4.477 11.672 1 94.25 270 LEU A N 1
ATOM 2019 C CA . LEU A 1 270 ? 14.102 5.77 11.195 1 94.25 270 LEU A CA 1
ATOM 2020 C C . LEU A 1 270 ? 15.086 6.383 10.203 1 94.25 270 LEU A C 1
ATOM 2022 O O . LEU A 1 270 ? 16.266 6.559 10.516 1 94.25 270 LEU A O 1
ATOM 2026 N N . ALA A 1 271 ? 14.57 6.668 9.023 1 93.56 271 ALA A N 1
ATOM 2027 C CA . ALA A 1 271 ? 15.438 7.176 7.965 1 93.56 271 ALA A CA 1
ATOM 2028 C C . ALA A 1 271 ? 15.039 8.594 7.562 1 93.56 271 ALA A C 1
ATOM 2030 O O . ALA A 1 271 ? 13.867 8.961 7.645 1 93.56 271 ALA A O 1
ATOM 2031 N N . ARG A 1 272 ? 15.992 9.305 7.16 1 92.56 272 ARG A N 1
ATOM 2032 C CA . ARG A 1 272 ? 15.812 10.656 6.637 1 92.56 272 ARG A CA 1
ATOM 2033 C C . ARG A 1 272 ? 16.891 10.992 5.617 1 92.56 272 ARG A C 1
ATOM 2035 O O . ARG A 1 272 ? 17.891 10.273 5.504 1 92.56 272 ARG A O 1
ATOM 2042 N N . HIS A 1 273 ? 16.562 11.977 4.859 1 88.75 273 HIS A N 1
ATOM 2043 C CA . HIS A 1 273 ? 17.609 12.438 3.943 1 88.75 273 HIS A CA 1
ATOM 2044 C C . HIS A 1 273 ? 18.812 12.961 4.707 1 88.75 273 HIS A C 1
ATOM 2046 O O . HIS A 1 273 ? 18.656 13.688 5.695 1 88.75 273 HIS A O 1
ATOM 2052 N N . ARG A 1 274 ? 20.016 12.672 4.227 1 84.25 274 ARG A N 1
ATOM 2053 C CA . ARG A 1 274 ? 21.25 12.969 4.945 1 84.25 274 ARG A CA 1
ATOM 2054 C C . ARG A 1 274 ? 21.516 14.477 4.977 1 84.25 274 ARG A C 1
ATOM 2056 O O . ARG A 1 274 ? 21.938 15.008 5.996 1 84.25 274 ARG A O 1
ATOM 2063 N N . ARG A 1 275 ? 21.25 15.156 3.947 1 76.62 275 ARG A N 1
ATOM 2064 C CA . ARG A 1 275 ? 21.703 16.531 3.818 1 76.62 275 ARG A CA 1
ATOM 2065 C C . ARG A 1 275 ? 20.516 17.5 3.77 1 76.62 275 ARG A C 1
ATOM 2067 O O . ARG A 1 275 ? 20.688 18.703 3.916 1 76.62 275 ARG A O 1
ATOM 2074 N N . ARG A 1 276 ? 19.406 16.969 3.539 1 74.81 276 ARG A N 1
ATOM 2075 C CA . ARG A 1 276 ? 18.25 17.859 3.389 1 74.81 276 ARG A CA 1
ATOM 2076 C C . ARG A 1 276 ? 17.828 18.438 4.734 1 74.81 276 ARG A C 1
ATOM 2078 O O . ARG A 1 276 ? 17.891 17.75 5.758 1 74.81 276 ARG A O 1
ATOM 2085 N N . TRP A 1 277 ? 17.5 19.688 4.668 1 70.5 277 TRP A N 1
ATOM 2086 C CA . TRP A 1 277 ? 16.953 20.328 5.855 1 70.5 277 TRP A CA 1
ATOM 2087 C C . TRP A 1 277 ? 15.688 19.625 6.324 1 70.5 277 TRP A C 1
ATOM 2089 O O . TRP A 1 277 ? 14.828 19.266 5.512 1 70.5 277 TRP A O 1
ATOM 2099 N N . THR A 1 278 ? 15.742 19.391 7.652 1 77.12 278 THR A N 1
ATOM 2100 C CA . THR A 1 278 ? 14.547 18.812 8.258 1 77.12 278 THR A CA 1
ATOM 2101 C C . THR A 1 278 ? 13.68 19.906 8.883 1 77.12 278 THR A C 1
ATOM 2103 O O . THR A 1 278 ? 14.109 20.594 9.805 1 77.12 278 THR A O 1
ATOM 2106 N N . ALA A 1 279 ? 12.484 20.062 8.383 1 78.44 279 ALA A N 1
ATOM 2107 C CA . ALA A 1 279 ? 11.547 21.031 8.922 1 78.44 279 ALA A CA 1
ATOM 2108 C C . ALA A 1 279 ? 11.258 20.781 10.398 1 78.44 279 ALA A C 1
ATOM 2110 O O . ALA A 1 279 ? 11.281 19.625 10.844 1 78.44 279 ALA A O 1
ATOM 2111 N N . PRO A 1 280 ? 10.961 21.828 11.148 1 81.12 280 PRO A N 1
ATOM 2112 C CA . PRO A 1 280 ? 10.672 21.672 12.578 1 81.12 280 PRO A CA 1
ATOM 2113 C C . PRO A 1 280 ? 9.57 20.641 12.844 1 81.12 280 PRO A C 1
ATOM 2115 O O . PRO A 1 280 ? 9.672 19.844 13.781 1 81.12 280 PRO A O 1
ATOM 2118 N N . ALA A 1 281 ? 8.602 20.656 12.008 1 86.31 281 ALA A N 1
ATOM 2119 C CA . ALA A 1 281 ? 7.512 19.688 12.164 1 86.31 281 ALA A CA 1
ATOM 2120 C C . ALA A 1 281 ? 8.031 18.25 12.031 1 86.31 281 ALA A C 1
ATOM 2122 O O . ALA A 1 281 ? 7.672 17.375 12.828 1 86.31 281 ALA A O 1
ATOM 2123 N N . ALA A 1 282 ? 8.898 18.031 11.078 1 90.88 282 ALA A N 1
ATOM 2124 C CA . ALA A 1 282 ? 9.453 16.703 10.859 1 90.88 282 ALA A CA 1
ATOM 2125 C C . ALA A 1 282 ? 10.344 16.281 12.023 1 90.88 282 ALA A C 1
ATOM 2127 O O . ALA A 1 282 ? 10.344 15.109 12.422 1 90.88 282 ALA A O 1
ATOM 2128 N N . ARG A 1 283 ? 11.023 17.203 12.555 1 89.25 283 ARG A N 1
ATOM 2129 C CA . ARG A 1 283 ? 11.875 16.922 13.703 1 89.25 283 ARG A CA 1
ATOM 2130 C C . ARG A 1 283 ? 11.039 16.516 14.914 1 89.25 283 ARG A C 1
ATOM 2132 O O . ARG A 1 283 ? 11.391 15.586 15.633 1 89.25 283 ARG A O 1
ATOM 2139 N N . GLU A 1 284 ? 10.023 17.266 15.078 1 88.31 284 GLU A N 1
ATOM 2140 C CA . GLU A 1 284 ? 9.156 16.953 16.203 1 88.31 284 GLU A CA 1
ATOM 2141 C C . GLU A 1 284 ? 8.469 15.602 16.031 1 88.31 284 GLU A C 1
ATOM 2143 O O . GLU A 1 284 ? 8.336 14.828 16.984 1 88.31 284 GLU A O 1
ATOM 2148 N N . VAL A 1 285 ? 8.039 15.352 14.867 1 92.19 285 VAL A N 1
ATOM 2149 C CA . VAL A 1 285 ? 7.414 14.07 14.578 1 92.19 285 VAL A CA 1
ATOM 2150 C C . VAL A 1 285 ? 8.414 12.938 14.812 1 92.19 285 VAL A C 1
ATOM 2152 O O . VAL A 1 285 ? 8.07 11.906 15.406 1 92.19 285 VAL A O 1
ATOM 2155 N N . ALA A 1 286 ? 9.625 13.156 14.375 1 93.25 286 ALA A N 1
ATOM 2156 C CA . ALA A 1 286 ? 10.672 12.156 14.578 1 93.25 286 ALA A CA 1
ATOM 2157 C C . ALA A 1 286 ? 10.891 11.891 16.062 1 93.25 286 ALA A C 1
ATOM 2159 O O . ALA A 1 286 ? 11.039 10.734 16.469 1 93.25 286 ALA A O 1
ATOM 2160 N N . ARG A 1 287 ? 10.891 12.906 16.812 1 90.75 287 ARG A N 1
ATOM 2161 C CA . ARG A 1 287 ? 11.086 12.773 18.25 1 90.75 287 ARG A CA 1
ATOM 2162 C C . ARG A 1 287 ? 9.969 11.961 18.875 1 90.75 287 ARG A C 1
ATOM 2164 O O . ARG A 1 287 ? 10.227 11.047 19.672 1 90.75 287 ARG A O 1
ATOM 2171 N N . VAL A 1 288 ? 8.781 12.258 18.562 1 90.56 288 VAL A N 1
ATOM 2172 C CA . VAL A 1 288 ? 7.629 11.555 19.109 1 90.56 288 VAL A CA 1
ATOM 2173 C C . VAL A 1 288 ? 7.637 10.102 18.641 1 90.56 288 VAL A C 1
ATOM 2175 O O . VAL A 1 288 ? 7.305 9.195 19.391 1 90.56 288 VAL A O 1
ATOM 2178 N N . LEU A 1 289 ? 7.996 9.945 17.406 1 92.12 289 LEU A N 1
ATOM 2179 C CA . LEU A 1 289 ? 8.055 8.617 16.812 1 92.12 289 LEU A CA 1
ATOM 2180 C C . LEU A 1 289 ? 9.039 7.723 17.562 1 92.12 289 LEU A C 1
ATOM 2182 O O . LEU A 1 289 ? 8.727 6.574 17.875 1 92.12 289 LEU A O 1
ATOM 2186 N N . VAL A 1 290 ? 10.195 8.266 17.859 1 91.69 290 VAL A N 1
ATOM 2187 C CA . VAL A 1 290 ? 11.227 7.516 18.562 1 91.69 290 VAL A CA 1
ATOM 2188 C C . VAL A 1 290 ? 10.727 7.125 19.953 1 91.69 290 VAL A C 1
ATOM 2190 O O . VAL A 1 290 ? 10.922 5.988 20.391 1 91.69 290 VAL A O 1
ATOM 2193 N N . ARG A 1 291 ? 10.023 7.938 20.578 1 87.69 291 ARG A N 1
ATOM 2194 C CA . ARG A 1 291 ? 9.469 7.66 21.891 1 87.69 291 ARG A CA 1
ATOM 2195 C C . ARG A 1 291 ? 8.383 6.594 21.812 1 87.69 291 ARG A C 1
ATOM 2197 O O . ARG A 1 291 ? 8.305 5.711 22.672 1 87.69 291 ARG A O 1
ATOM 2204 N N . HIS A 1 292 ? 7.586 6.727 20.797 1 86.94 292 HIS A N 1
ATOM 2205 C CA . HIS A 1 292 ? 6.449 5.832 20.625 1 86.94 292 HIS A CA 1
ATOM 2206 C C . HIS A 1 292 ? 6.91 4.418 20.281 1 86.94 292 HIS A C 1
ATOM 2208 O O . HIS A 1 292 ? 6.289 3.439 20.703 1 86.94 292 HIS A O 1
ATOM 2214 N N . LEU A 1 293 ? 7.941 4.34 19.469 1 87 293 LEU A N 1
ATOM 2215 C CA . LEU A 1 293 ? 8.406 3.033 19.016 1 87 293 LEU A CA 1
ATOM 2216 C C . LEU A 1 293 ? 9.367 2.418 20.031 1 87 293 LEU A C 1
ATOM 2218 O O . LEU A 1 293 ? 9.617 1.209 20 1 87 293 LEU A O 1
ATOM 2222 N N . GLY A 1 294 ? 10.062 3.248 20.781 1 75.31 294 GLY A N 1
ATOM 2223 C CA . GLY A 1 294 ? 10.969 2.77 21.812 1 75.31 294 GLY A CA 1
ATOM 2224 C C . GLY A 1 294 ? 10.266 2.123 22.984 1 75.31 294 GLY A C 1
ATOM 2225 O O . GLY A 1 294 ? 10.875 1.362 23.75 1 75.31 294 GLY A O 1
ATOM 2226 N N . ASP A 1 295 ? 8.961 2.361 23.219 1 62.91 295 ASP A N 1
ATOM 2227 C CA . ASP A 1 295 ? 8.203 1.789 24.328 1 62.91 295 ASP A CA 1
ATOM 2228 C C . ASP A 1 295 ? 7.656 0.41 23.969 1 62.91 295 ASP A C 1
ATOM 2230 O O . ASP A 1 295 ? 7.668 -0.504 24.797 1 62.91 295 ASP A O 1
ATOM 2234 N N . MET B 1 1 ? 19.016 -13.688 -29.578 1 52.91 1 MET B N 1
ATOM 2235 C CA . MET B 1 1 ? 19.031 -13.32 -28.172 1 52.91 1 MET B CA 1
ATOM 2236 C C . MET B 1 1 ? 18.234 -14.32 -27.344 1 52.91 1 MET B C 1
ATOM 2238 O O . MET B 1 1 ? 17.172 -14.773 -27.766 1 52.91 1 MET B O 1
ATOM 2242 N N . ASP B 1 2 ? 18.859 -14.867 -26.438 1 71.06 2 ASP B N 1
ATOM 2243 C CA . ASP B 1 2 ? 18.359 -15.906 -25.531 1 71.06 2 ASP B CA 1
ATOM 2244 C C . ASP B 1 2 ? 17.344 -15.344 -24.562 1 71.06 2 ASP B C 1
ATOM 2246 O O . ASP B 1 2 ? 17.641 -14.438 -23.781 1 71.06 2 ASP B O 1
ATOM 2250 N N . THR B 1 3 ? 16.141 -15.789 -24.672 1 78.38 3 THR B N 1
ATOM 2251 C CA . THR B 1 3 ? 15.039 -15.289 -23.875 1 78.38 3 THR B CA 1
ATOM 2252 C C . THR B 1 3 ? 15.312 -15.484 -22.375 1 78.38 3 THR B C 1
ATOM 2254 O O . THR B 1 3 ? 14.695 -14.828 -21.531 1 78.38 3 THR B O 1
ATOM 2257 N N . ARG B 1 4 ? 16.172 -16.375 -22.109 1 79.31 4 ARG B N 1
ATOM 2258 C CA . ARG B 1 4 ? 16.547 -16.594 -20.719 1 79.31 4 ARG B CA 1
ATOM 2259 C C . ARG B 1 4 ? 17.219 -15.344 -20.125 1 79.31 4 ARG B C 1
ATOM 2261 O O . ARG B 1 4 ? 17 -15.016 -18.953 1 79.31 4 ARG B O 1
ATOM 2268 N N . LEU B 1 5 ? 18.016 -14.766 -21.031 1 86.81 5 LEU B N 1
ATOM 2269 C CA . LEU B 1 5 ? 18.672 -13.547 -20.578 1 86.81 5 LEU B CA 1
ATOM 2270 C C . LEU B 1 5 ? 17.656 -12.438 -20.312 1 86.81 5 LEU B C 1
ATOM 2272 O O . LEU B 1 5 ? 17.781 -11.695 -19.328 1 86.81 5 LEU B O 1
ATOM 2276 N N . LEU B 1 6 ? 16.703 -12.375 -21.156 1 84.81 6 LEU B N 1
ATOM 2277 C CA . LEU B 1 6 ? 15.664 -11.359 -20.984 1 84.81 6 LEU B CA 1
ATOM 2278 C C . LEU B 1 6 ? 14.828 -11.641 -19.734 1 84.81 6 LEU B C 1
ATOM 2280 O O . LEU B 1 6 ? 14.43 -10.711 -19.047 1 84.81 6 LEU B O 1
ATOM 2284 N N . THR B 1 7 ? 14.617 -12.844 -19.516 1 82.81 7 THR B N 1
ATOM 2285 C CA . THR B 1 7 ? 13.898 -13.227 -18.312 1 82.81 7 THR B CA 1
ATOM 2286 C C . THR B 1 7 ? 14.672 -12.82 -17.062 1 82.81 7 THR B C 1
ATOM 2288 O O . THR B 1 7 ? 14.102 -12.227 -16.141 1 82.81 7 THR B O 1
ATOM 2291 N N . THR B 1 8 ? 15.93 -13.133 -17.094 1 87.56 8 THR B N 1
ATOM 2292 C CA . THR B 1 8 ? 16.781 -12.766 -15.969 1 87.56 8 THR B CA 1
ATOM 2293 C C . THR B 1 8 ? 16.781 -11.258 -15.766 1 87.56 8 THR B C 1
ATOM 2295 O O . THR B 1 8 ? 16.703 -10.781 -14.633 1 87.56 8 THR B O 1
ATOM 2298 N N . PHE B 1 9 ? 16.812 -10.594 -16.812 1 88.69 9 PHE B N 1
ATOM 2299 C CA . PHE B 1 9 ? 16.844 -9.141 -16.797 1 88.69 9 PHE B CA 1
ATOM 2300 C C . PHE B 1 9 ? 15.555 -8.586 -16.188 1 88.69 9 PHE B C 1
ATOM 2302 O O . PHE B 1 9 ? 15.602 -7.734 -15.297 1 88.69 9 PHE B O 1
ATOM 2309 N N . THR B 1 10 ? 14.484 -9.031 -16.688 1 82.75 10 THR B N 1
ATOM 2310 C CA . THR B 1 10 ? 13.203 -8.508 -16.234 1 82.75 10 THR B CA 1
ATOM 2311 C C . THR B 1 10 ? 12.969 -8.852 -14.758 1 82.75 10 THR B C 1
ATOM 2313 O O . THR B 1 10 ? 12.422 -8.039 -14.008 1 82.75 10 THR B O 1
ATOM 2316 N N . VAL B 1 11 ? 13.43 -9.984 -14.32 1 81 11 VAL B N 1
ATOM 2317 C CA . VAL B 1 11 ? 13.273 -10.398 -12.93 1 81 11 VAL B CA 1
ATOM 2318 C C . VAL B 1 11 ? 14.164 -9.555 -12.023 1 81 11 VAL B C 1
ATOM 2320 O O . VAL B 1 11 ? 13.734 -9.117 -10.953 1 81 11 VAL B O 1
ATOM 2323 N N . LEU B 1 12 ? 15.312 -9.312 -12.531 1 84.88 12 LEU B N 1
ATOM 2324 C CA . LEU B 1 12 ? 16.219 -8.469 -11.758 1 84.88 12 LEU B CA 1
ATOM 2325 C C . LEU B 1 12 ? 15.672 -7.047 -11.648 1 84.88 12 LEU B C 1
ATOM 2327 O O . LEU B 1 12 ? 15.773 -6.418 -10.594 1 84.88 12 LEU B O 1
ATOM 2331 N N . ALA B 1 13 ? 15.172 -6.602 -12.703 1 81.81 13 ALA B N 1
ATOM 2332 C CA . ALA B 1 13 ? 14.594 -5.258 -12.703 1 81.81 13 ALA B CA 1
ATOM 2333 C C . ALA B 1 13 ? 13.469 -5.148 -11.688 1 81.81 13 ALA B C 1
ATOM 2335 O O . ALA B 1 13 ? 13.328 -4.121 -11.016 1 81.81 13 ALA B O 1
ATOM 2336 N N . ARG B 1 14 ? 12.797 -6.172 -11.609 1 71.31 14 ARG B N 1
ATOM 2337 C CA . ARG B 1 14 ? 11.633 -6.199 -10.727 1 71.31 14 ARG B CA 1
ATOM 2338 C C . ARG B 1 14 ? 12.055 -6.375 -9.273 1 71.31 14 ARG B C 1
ATOM 2340 O O . ARG B 1 14 ? 11.547 -5.684 -8.391 1 71.31 14 ARG B O 1
ATOM 2347 N N . THR B 1 15 ? 12.984 -7.273 -9.039 1 70.12 15 THR B N 1
ATOM 2348 C CA . THR B 1 15 ? 13.367 -7.629 -7.68 1 70.12 15 THR B CA 1
ATOM 2349 C C . THR B 1 15 ? 14.367 -6.621 -7.117 1 70.12 15 THR B C 1
ATOM 2351 O O . THR B 1 15 ? 14.492 -6.477 -5.898 1 70.12 15 THR B O 1
ATOM 2354 N N . GLY B 1 16 ? 15.055 -6.016 -8.039 1 73.44 16 GLY B N 1
ATOM 2355 C CA . GLY B 1 16 ? 16 -4.977 -7.656 1 73.44 16 GLY B CA 1
ATOM 2356 C C . GLY B 1 16 ? 17.281 -5.527 -7.051 1 73.44 16 GLY B C 1
ATOM 2357 O O . GLY B 1 16 ? 18.125 -4.766 -6.59 1 73.44 16 GLY B O 1
ATOM 2358 N N . GLY B 1 17 ? 17.359 -6.852 -6.953 1 77.5 17 GLY B N 1
ATOM 2359 C CA . GLY B 1 17 ? 18.547 -7.453 -6.363 1 77.5 17 GLY B CA 1
ATOM 2360 C C . GLY B 1 17 ? 18.938 -8.758 -7.035 1 77.5 17 GLY B C 1
ATOM 2361 O O . GLY B 1 17 ? 18.078 -9.539 -7.438 1 77.5 17 GLY B O 1
ATOM 2362 N N . PHE B 1 18 ? 20.219 -8.945 -7.109 1 81.88 18 PHE B N 1
ATOM 2363 C CA . PHE B 1 18 ? 20.75 -10.133 -7.785 1 81.88 18 PHE B CA 1
ATOM 2364 C C . PHE B 1 18 ? 20.406 -11.398 -7.012 1 81.88 18 PHE B C 1
ATOM 2366 O O . PHE B 1 18 ? 20.031 -12.406 -7.602 1 81.88 18 PHE B O 1
ATOM 2373 N N . THR B 1 19 ? 20.438 -11.203 -5.738 1 76.56 19 THR B N 1
ATOM 2374 C CA . THR B 1 19 ? 20.125 -12.367 -4.91 1 76.56 19 THR B CA 1
ATOM 2375 C C . THR B 1 19 ? 18.641 -12.711 -4.977 1 76.56 19 THR B C 1
ATOM 2377 O O . THR B 1 19 ? 18.281 -13.875 -5.105 1 76.56 19 THR B O 1
ATOM 2380 N N . ALA B 1 20 ? 17.938 -11.758 -4.949 1 72.88 20 ALA B N 1
ATOM 2381 C CA . ALA B 1 20 ? 16.5 -11.961 -5.027 1 72.88 20 ALA B CA 1
ATOM 2382 C C . ALA B 1 20 ? 16.094 -12.516 -6.391 1 72.88 20 ALA B C 1
ATOM 2384 O O . ALA B 1 20 ? 15.242 -13.406 -6.48 1 72.88 20 ALA B O 1
ATOM 2385 N N . ALA B 1 21 ? 16.688 -11.984 -7.34 1 81.69 21 ALA B N 1
ATOM 2386 C CA . ALA B 1 21 ? 16.406 -12.461 -8.695 1 81.69 21 ALA B CA 1
ATOM 2387 C C . ALA B 1 21 ? 16.828 -13.922 -8.852 1 81.69 21 ALA B C 1
ATOM 2389 O O . ALA B 1 21 ? 16.094 -14.719 -9.438 1 81.69 21 ALA B O 1
ATOM 2390 N N . ALA B 1 22 ? 17.906 -14.258 -8.289 1 81.62 22 ALA B N 1
ATOM 2391 C CA . ALA B 1 22 ? 18.406 -15.633 -8.359 1 81.62 22 ALA B CA 1
ATOM 2392 C C . ALA B 1 22 ? 17.438 -16.594 -7.668 1 81.62 22 ALA B C 1
ATOM 2394 O O . ALA B 1 22 ? 17.109 -17.656 -8.219 1 81.62 22 ALA B O 1
ATOM 2395 N N . ALA B 1 23 ? 17.031 -16.188 -6.602 1 68.69 23 ALA B N 1
ATOM 2396 C CA . ALA B 1 23 ? 16.094 -17 -5.836 1 68.69 23 ALA B CA 1
ATOM 2397 C C . ALA B 1 23 ? 14.805 -17.25 -6.613 1 68.69 23 ALA B C 1
ATOM 2399 O O . ALA B 1 23 ? 14.336 -18.375 -6.715 1 68.69 23 ALA B O 1
ATOM 2400 N N . GLU B 1 24 ? 14.383 -16.219 -7.18 1 68.25 24 GLU B N 1
ATOM 2401 C CA . GLU B 1 24 ? 13.125 -16.312 -7.918 1 68.25 24 GLU B CA 1
ATOM 2402 C C . GLU B 1 24 ? 13.289 -17.188 -9.164 1 68.25 24 GLU B C 1
ATOM 2404 O O . GLU B 1 24 ? 12.367 -17.906 -9.547 1 68.25 24 GLU B O 1
ATOM 2409 N N . LEU B 1 25 ? 14.359 -17.125 -9.734 1 74.88 25 LEU B N 1
ATOM 2410 C CA . LEU B 1 25 ? 14.609 -17.828 -10.992 1 74.88 25 LEU B CA 1
ATOM 2411 C C . LEU B 1 25 ? 15.164 -19.219 -10.734 1 74.88 25 LEU B C 1
ATOM 2413 O O . LEU B 1 25 ? 15.375 -20 -11.672 1 74.88 25 LEU B O 1
ATOM 2417 N N . HIS B 1 26 ? 15.344 -19.469 -9.375 1 71.5 26 HIS B N 1
ATOM 2418 C CA . HIS B 1 26 ? 15.961 -20.734 -8.992 1 71.5 26 HIS B CA 1
ATOM 2419 C C . HIS B 1 26 ? 17.297 -20.922 -9.695 1 71.5 26 HIS B C 1
ATOM 2421 O O . HIS B 1 26 ? 17.547 -21.969 -10.289 1 71.5 26 HIS B O 1
ATOM 2427 N N . LEU B 1 27 ? 18.078 -19.859 -9.742 1 78.25 27 LEU B N 1
ATOM 2428 C CA . LEU B 1 27 ? 19.422 -19.828 -10.289 1 78.25 27 LEU B CA 1
ATOM 2429 C C . LEU B 1 27 ? 20.438 -19.391 -9.227 1 78.25 27 LEU B C 1
ATOM 2431 O O . LEU B 1 27 ? 20.047 -18.875 -8.18 1 78.25 27 LEU B O 1
ATOM 2435 N N . ALA B 1 28 ? 21.625 -19.75 -9.461 1 84.38 28 ALA B N 1
ATOM 2436 C CA . ALA B 1 28 ? 22.688 -19.156 -8.641 1 84.38 28 ALA B CA 1
ATOM 2437 C C . ALA B 1 28 ? 22.875 -17.672 -8.953 1 84.38 28 ALA B C 1
ATOM 2439 O O . ALA B 1 28 ? 22.688 -17.25 -10.094 1 84.38 28 ALA B O 1
ATOM 2440 N N . GLN B 1 29 ? 23.172 -16.984 -7.934 1 86.75 29 GLN B N 1
ATOM 2441 C CA . GLN B 1 29 ? 23.375 -15.547 -8.102 1 86.75 29 GLN B CA 1
ATOM 2442 C C . GLN B 1 29 ? 24.438 -15.273 -9.172 1 86.75 29 GLN B C 1
ATOM 2444 O O . GLN B 1 29 ? 24.328 -14.312 -9.922 1 86.75 29 GLN B O 1
ATOM 2449 N N . SER B 1 30 ? 25.422 -16.094 -9.188 1 89.69 30 SER B N 1
ATOM 2450 C CA . SER B 1 30 ? 26.484 -15.953 -10.188 1 89.69 30 SER B CA 1
ATOM 2451 C C . SER B 1 30 ? 25.922 -16.078 -11.602 1 89.69 30 SER B C 1
ATOM 2453 O O . SER B 1 30 ? 26.359 -15.359 -12.508 1 89.69 30 SER B O 1
ATOM 2455 N N . THR B 1 31 ? 25.016 -16.953 -11.711 1 87.12 31 THR B N 1
ATOM 2456 C CA . THR B 1 31 ? 24.391 -17.141 -13.016 1 87.12 31 THR B CA 1
ATOM 2457 C C . THR B 1 31 ? 23.609 -15.906 -13.43 1 87.12 31 THR B C 1
ATOM 2459 O O . THR B 1 31 ? 23.656 -15.492 -14.594 1 87.12 31 THR B O 1
ATOM 2462 N N . VAL B 1 32 ? 22.906 -15.367 -12.477 1 91.19 32 VAL B N 1
ATOM 2463 C CA . VAL B 1 32 ? 22.156 -14.141 -12.742 1 91.19 32 VAL B CA 1
ATOM 2464 C C . VAL B 1 32 ? 23.109 -13.039 -13.18 1 91.19 32 VAL B C 1
ATOM 2466 O O . VAL B 1 32 ? 22.844 -12.32 -14.141 1 91.19 32 VAL B O 1
ATOM 2469 N N . THR B 1 33 ? 24.172 -12.945 -12.508 1 90.44 33 THR B N 1
ATOM 2470 C CA . THR B 1 33 ? 25.188 -11.938 -12.82 1 90.44 33 THR B CA 1
ATOM 2471 C C . THR B 1 33 ? 25.719 -12.133 -14.242 1 90.44 33 THR B C 1
ATOM 2473 O O . THR B 1 33 ? 25.844 -11.164 -15 1 90.44 33 THR B O 1
ATOM 2476 N N . VAL B 1 34 ? 26 -13.375 -14.57 1 88.88 34 VAL B N 1
ATOM 2477 C CA . VAL B 1 34 ? 26.531 -13.695 -15.891 1 88.88 34 VAL B CA 1
ATOM 2478 C C . VAL B 1 34 ? 25.5 -13.375 -16.969 1 88.88 34 VAL B C 1
ATOM 2480 O O . VAL B 1 34 ? 25.828 -12.828 -18.016 1 88.88 34 VAL B O 1
ATOM 2483 N N . HIS B 1 35 ? 24.281 -13.766 -16.688 1 91.56 35 HIS B N 1
ATOM 2484 C CA . HIS B 1 35 ? 23.203 -13.484 -17.625 1 91.56 35 HIS B CA 1
ATOM 2485 C C . HIS B 1 35 ? 23.125 -11.992 -17.938 1 91.56 35 HIS B C 1
ATOM 2487 O O . HIS B 1 35 ? 23.031 -11.602 -19.094 1 91.56 35 HIS B O 1
ATOM 2493 N N . ILE B 1 36 ? 23.234 -11.188 -16.906 1 92.25 36 ILE B N 1
ATOM 2494 C CA . ILE B 1 36 ? 23.078 -9.742 -17.062 1 92.25 36 ILE B CA 1
ATOM 2495 C C . ILE B 1 36 ? 24.297 -9.18 -17.797 1 92.25 36 ILE B C 1
ATOM 2497 O O . ILE B 1 36 ? 24.156 -8.359 -18.719 1 92.25 36 ILE B O 1
ATOM 2501 N N . ARG B 1 37 ? 25.406 -9.641 -17.438 1 91.06 37 ARG B N 1
ATOM 2502 C CA . ARG B 1 37 ? 26.625 -9.203 -18.109 1 91.06 37 ARG B CA 1
ATOM 2503 C C . ARG B 1 37 ? 26.609 -9.578 -19.594 1 91.06 37 ARG B C 1
ATOM 2505 O O . ARG B 1 37 ? 27.016 -8.781 -20.438 1 91.06 37 ARG B O 1
ATOM 2512 N N . THR B 1 38 ? 26.203 -10.773 -19.812 1 88.88 38 THR B N 1
ATOM 2513 C CA . THR B 1 38 ? 26.109 -11.234 -21.188 1 88.88 38 THR B CA 1
ATOM 2514 C C . THR B 1 38 ? 25.141 -10.367 -21.984 1 88.88 38 THR B C 1
ATOM 2516 O O . THR B 1 38 ? 25.453 -9.953 -23.109 1 88.88 38 THR B O 1
ATOM 2519 N N . LEU B 1 39 ? 24.031 -10.125 -21.406 1 90.06 39 LEU B N 1
ATOM 2520 C CA . LEU B 1 39 ? 23.031 -9.305 -22.062 1 90.06 39 LEU B CA 1
ATOM 2521 C C . LEU B 1 39 ? 23.562 -7.898 -22.328 1 90.06 39 LEU B C 1
ATOM 2523 O O . LEU B 1 39 ? 23.359 -7.344 -23.406 1 90.06 39 LEU B O 1
ATOM 2527 N N . GLU B 1 40 ? 24.219 -7.34 -21.328 1 92.31 40 GLU B N 1
ATOM 2528 C CA . GLU B 1 40 ? 24.812 -6.012 -21.469 1 92.31 40 GLU B CA 1
ATOM 2529 C C . GLU B 1 40 ? 25.891 -6.004 -22.547 1 92.31 40 GLU B C 1
ATOM 2531 O O . GLU B 1 40 ? 25.984 -5.047 -23.328 1 92.31 40 GLU B O 1
ATOM 2536 N N . ARG B 1 41 ? 26.656 -7.035 -22.609 1 87.5 41 ARG B N 1
ATOM 2537 C CA . ARG B 1 41 ? 27.672 -7.172 -23.641 1 87.5 41 ARG B CA 1
ATOM 2538 C C . ARG B 1 41 ? 27.062 -7.273 -25.016 1 87.5 41 ARG B C 1
ATOM 2540 O O . ARG B 1 41 ? 27.5 -6.613 -25.969 1 87.5 41 ARG B O 1
ATOM 2547 N N . ASP B 1 42 ? 26.094 -8.094 -25.156 1 85.25 42 ASP B N 1
ATOM 2548 C CA . ASP B 1 42 ? 25.406 -8.289 -26.438 1 85.25 42 ASP B CA 1
ATOM 2549 C C . ASP B 1 42 ? 24.828 -6.977 -26.953 1 85.25 42 ASP B C 1
ATOM 2551 O O . ASP B 1 42 ? 24.812 -6.727 -28.156 1 85.25 42 ASP B O 1
ATOM 2555 N N . LEU B 1 43 ? 24.375 -6.195 -25.984 1 87.81 43 LEU B N 1
ATOM 2556 C CA . LEU B 1 43 ? 23.688 -4.965 -26.359 1 87.81 43 LEU B CA 1
ATOM 2557 C C . LEU B 1 43 ? 24.641 -3.785 -26.375 1 87.81 43 LEU B C 1
ATOM 2559 O O . LEU B 1 43 ? 24.328 -2.725 -26.922 1 87.81 43 LEU B O 1
ATOM 2563 N N . GLY B 1 44 ? 25.781 -3.934 -25.719 1 88.75 44 GLY B N 1
ATOM 2564 C CA . GLY B 1 44 ? 26.812 -2.912 -25.719 1 88.75 44 GLY B CA 1
ATOM 2565 C C . GLY B 1 44 ? 26.516 -1.771 -24.766 1 88.75 44 GLY B C 1
ATOM 2566 O O . GLY B 1 44 ? 27 -0.652 -24.953 1 88.75 44 GLY B O 1
ATOM 2567 N N . VAL B 1 45 ? 25.578 -1.95 -23.875 1 89.94 45 VAL B N 1
ATOM 2568 C CA . VAL B 1 45 ? 25.203 -0.916 -22.922 1 89.94 45 VAL B CA 1
ATOM 2569 C C . VAL B 1 45 ? 25.016 -1.536 -21.531 1 89.94 45 VAL B C 1
ATOM 2571 O O . VAL B 1 45 ? 24.734 -2.732 -21.422 1 89.94 45 VAL B O 1
ATOM 2574 N N . ARG B 1 46 ? 25.172 -0.68 -20.5 1 89.75 46 ARG B N 1
ATOM 2575 C CA . ARG B 1 46 ? 24.844 -1.101 -19.141 1 89.75 46 ARG B CA 1
ATOM 2576 C C . ARG B 1 46 ? 23.344 -0.936 -18.875 1 89.75 46 ARG B C 1
ATOM 2578 O O . ARG B 1 46 ? 22.75 0.087 -19.219 1 89.75 46 ARG B O 1
ATOM 2585 N N . LEU B 1 47 ? 22.844 -2.008 -18.281 1 90.25 47 LEU B N 1
ATOM 2586 C CA . LEU B 1 47 ? 21.406 -2.002 -18.062 1 90.25 47 LEU B CA 1
ATOM 2587 C C . LEU B 1 47 ? 21.062 -1.683 -16.609 1 90.25 47 LEU B C 1
ATOM 2589 O O . LEU B 1 47 ? 19.953 -1.243 -16.297 1 90.25 47 LEU B O 1
ATOM 2593 N N . PHE B 1 48 ? 22.016 -1.994 -15.727 1 89 48 PHE B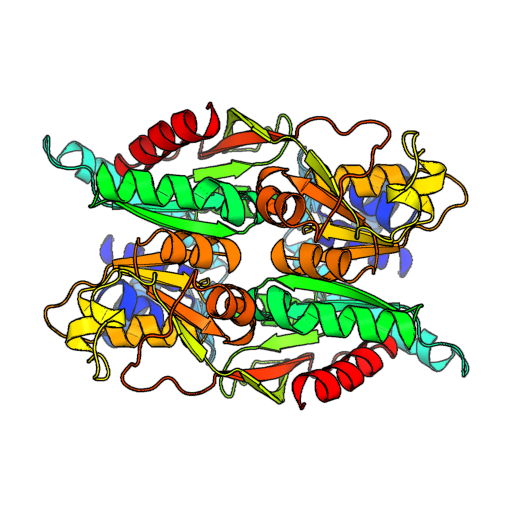 N 1
ATOM 2594 C CA . PHE B 1 48 ? 21.828 -1.745 -14.305 1 89 48 PHE B CA 1
ATOM 2595 C C . PHE B 1 48 ? 23 -0.979 -13.719 1 89 48 PHE B C 1
ATOM 2597 O O . PHE B 1 48 ? 24.156 -1.201 -14.109 1 89 48 PHE B O 1
ATOM 2604 N N . ASP B 1 49 ? 22.609 -0.013 -12.789 1 79.69 49 ASP B N 1
ATOM 2605 C CA . ASP B 1 49 ? 23.594 0.515 -11.859 1 79.69 49 ASP B CA 1
ATOM 2606 C C . ASP B 1 49 ? 23.656 -0.333 -10.586 1 79.69 49 ASP B C 1
ATOM 2608 O O . ASP B 1 49 ? 22.656 -0.478 -9.883 1 79.69 49 ASP B O 1
ATOM 2612 N N . ARG B 1 50 ? 24.766 -1.021 -10.484 1 73.5 50 ARG B N 1
ATOM 2613 C CA . ARG B 1 50 ? 24.922 -1.902 -9.328 1 73.5 50 ARG B CA 1
ATOM 2614 C C . ARG B 1 50 ? 25.312 -1.112 -8.086 1 73.5 50 ARG B C 1
ATOM 2616 O O . ARG B 1 50 ? 26.328 -0.404 -8.078 1 73.5 50 ARG B O 1
ATOM 2623 N N . LEU B 1 51 ? 24.344 -1.065 -7.266 1 59.81 51 LEU B N 1
ATOM 2624 C CA . LEU B 1 51 ? 24.547 -0.426 -5.969 1 59.81 51 LEU B CA 1
ATOM 2625 C C . LEU B 1 51 ? 24.625 -1.466 -4.855 1 59.81 51 LEU B C 1
ATOM 2627 O O . LEU B 1 51 ? 24.203 -2.607 -5.039 1 59.81 51 LEU B O 1
ATOM 2631 N N . PRO B 1 52 ? 25.266 -1.144 -3.783 1 56.66 52 PRO B N 1
ATOM 2632 C CA . PRO B 1 52 ? 25.266 -2.076 -2.654 1 56.66 52 PRO B CA 1
ATOM 2633 C C . PRO B 1 52 ? 23.859 -2.518 -2.252 1 56.66 52 PRO B C 1
ATOM 2635 O O . PRO B 1 52 ? 23.672 -3.646 -1.792 1 56.66 52 PRO B O 1
ATOM 2638 N N . THR B 1 53 ? 23 -1.682 -2.543 1 52.31 53 THR B N 1
ATOM 2639 C CA . THR B 1 53 ? 21.641 -1.935 -2.07 1 52.31 53 THR B CA 1
ATOM 2640 C C . THR B 1 53 ? 20.844 -2.691 -3.121 1 52.31 53 THR B C 1
ATOM 2642 O O . THR B 1 53 ? 19.719 -3.143 -2.85 1 52.31 53 THR B O 1
ATOM 2645 N N . GLY B 1 54 ? 21.406 -2.816 -4.219 1 68.25 54 GLY B N 1
ATOM 2646 C CA . GLY B 1 54 ? 20.688 -3.547 -5.254 1 68.25 54 GLY B CA 1
ATOM 2647 C C . GLY B 1 54 ? 21 -3.059 -6.656 1 68.25 54 GLY B C 1
ATOM 2648 O O . GLY B 1 54 ? 22.094 -2.531 -6.902 1 68.25 54 GLY B O 1
ATOM 2649 N N . ALA B 1 55 ? 20.219 -3.521 -7.578 1 77.94 55 ALA B N 1
ATOM 2650 C CA . ALA B 1 55 ? 20.391 -3.174 -8.984 1 77.94 55 ALA B CA 1
ATOM 2651 C C . ALA B 1 55 ? 19.297 -2.199 -9.438 1 77.94 55 ALA B C 1
ATOM 2653 O O . ALA B 1 55 ? 18.109 -2.473 -9.281 1 77.94 55 ALA B O 1
ATOM 2654 N N . LEU B 1 56 ? 19.812 -0.968 -9.812 1 76.69 56 LEU B N 1
ATOM 2655 C CA . LEU B 1 56 ? 18.891 0.017 -10.359 1 76.69 56 LEU B CA 1
ATOM 2656 C C . LEU B 1 56 ? 19.016 0.09 -11.875 1 76.69 56 LEU B C 1
ATOM 2658 O O . LEU B 1 56 ? 20.125 0.087 -12.414 1 76.69 56 LEU B O 1
ATOM 2662 N N . LEU B 1 57 ? 17.844 0.207 -12.492 1 79.25 57 LEU B N 1
ATOM 2663 C CA . LEU B 1 57 ? 17.828 0.281 -13.945 1 79.25 57 LEU B CA 1
ATOM 2664 C C . LEU B 1 57 ? 18.5 1.566 -14.43 1 79.25 57 LEU B C 1
ATOM 2666 O O . LEU B 1 57 ? 18.25 2.641 -13.875 1 79.25 57 LEU B O 1
ATOM 2670 N N . THR B 1 58 ? 19.406 1.454 -15.445 1 78.88 58 THR B N 1
ATOM 2671 C CA . THR B 1 58 ? 19.875 2.607 -16.203 1 78.88 58 THR B CA 1
ATOM 2672 C C . THR B 1 58 ? 18.797 3.078 -17.188 1 78.88 58 THR B C 1
ATOM 2674 O O . THR B 1 58 ? 17.734 2.467 -17.281 1 78.88 58 THR B O 1
ATOM 2677 N N . ASP B 1 59 ? 19.078 4.191 -17.891 1 72.94 59 ASP B N 1
ATOM 2678 C CA . ASP B 1 59 ? 18.156 4.648 -18.922 1 72.94 59 ASP B CA 1
ATOM 2679 C C . ASP B 1 59 ? 18 3.588 -20.016 1 72.94 59 ASP B C 1
ATOM 2681 O O . ASP B 1 59 ? 16.875 3.344 -20.484 1 72.94 59 ASP B O 1
ATOM 2685 N N . ALA B 1 60 ? 19.094 3.082 -20.375 1 81.75 60 ALA B N 1
ATOM 2686 C CA . ALA B 1 60 ? 19.047 2.002 -21.344 1 81.75 60 ALA B CA 1
ATOM 2687 C C . ALA B 1 60 ? 18.281 0.803 -20.812 1 81.75 60 ALA B C 1
ATOM 2689 O O . ALA B 1 60 ? 17.531 0.158 -21.562 1 81.75 60 ALA B O 1
ATOM 2690 N N . GLY B 1 61 ? 18.469 0.543 -19.547 1 85.56 61 GLY B N 1
ATOM 2691 C CA . GLY B 1 61 ? 17.719 -0.539 -18.922 1 85.56 61 GLY B CA 1
ATOM 2692 C C . GLY B 1 61 ? 16.219 -0.33 -18.938 1 85.56 61 GLY B C 1
ATOM 2693 O O . GLY B 1 61 ? 15.469 -1.261 -19.219 1 85.56 61 GLY B O 1
ATOM 2694 N N . ARG B 1 62 ? 15.836 0.815 -18.75 1 76.88 62 ARG B N 1
ATOM 2695 C CA . ARG B 1 62 ? 14.414 1.147 -18.75 1 76.88 62 ARG B CA 1
ATOM 2696 C C . ARG B 1 62 ? 13.82 0.965 -20.141 1 76.88 62 ARG B C 1
ATOM 2698 O O . ARG B 1 62 ? 12.711 0.44 -20.297 1 76.88 62 ARG B O 1
ATOM 2705 N N . ARG B 1 63 ? 14.555 1.366 -21.109 1 74.88 63 ARG B N 1
ATOM 2706 C CA . ARG B 1 63 ? 14.102 1.216 -22.5 1 74.88 63 ARG B CA 1
ATOM 2707 C C . ARG B 1 63 ? 14.016 -0.256 -22.891 1 74.88 63 ARG B C 1
ATOM 2709 O O . ARG B 1 63 ? 13.07 -0.671 -23.562 1 74.88 63 ARG B O 1
ATOM 2716 N N . LEU B 1 64 ? 14.961 -0.992 -22.453 1 81 64 LEU B N 1
ATOM 2717 C CA . LEU B 1 64 ? 14.977 -2.408 -22.812 1 81 64 LEU B CA 1
ATOM 2718 C C . LEU B 1 64 ? 13.859 -3.16 -22.094 1 81 64 LEU B C 1
ATOM 2720 O O . LEU B 1 64 ? 13.336 -4.145 -22.625 1 81 64 LEU B O 1
ATOM 2724 N N . LEU B 1 65 ? 13.602 -2.664 -20.953 1 82.56 65 LEU B N 1
ATOM 2725 C CA . LEU B 1 65 ? 12.625 -3.383 -20.141 1 82.56 65 LEU B CA 1
ATOM 2726 C C . LEU B 1 65 ? 11.297 -3.51 -20.891 1 82.56 65 LEU B C 1
ATOM 2728 O O . LEU B 1 65 ? 10.719 -4.594 -20.953 1 82.56 65 LEU B O 1
ATOM 2732 N N . GLU B 1 66 ? 10.953 -2.525 -21.562 1 70.5 66 GLU B N 1
ATOM 2733 C CA . GLU B 1 66 ? 9.711 -2.547 -22.328 1 70.5 66 GLU B CA 1
ATOM 2734 C C . GLU B 1 66 ? 9.781 -3.562 -23.453 1 70.5 66 GLU B C 1
ATOM 2736 O O . GLU B 1 66 ? 8.852 -4.344 -23.656 1 70.5 66 GLU B O 1
ATOM 2741 N N . ARG B 1 67 ? 10.828 -3.516 -24.094 1 74.31 67 ARG B N 1
ATOM 2742 C CA . ARG B 1 67 ? 11.016 -4.395 -25.234 1 74.31 67 ARG B CA 1
ATOM 2743 C C . ARG B 1 67 ? 11.172 -5.848 -24.797 1 74.31 67 ARG B C 1
ATOM 2745 O O . ARG B 1 67 ? 10.664 -6.758 -25.453 1 74.31 67 ARG B O 1
ATOM 2752 N N . ALA B 1 68 ? 11.906 -5.988 -23.766 1 80.19 68 ALA B N 1
ATOM 2753 C CA . ALA B 1 68 ? 12.117 -7.336 -23.25 1 80.19 68 ALA B CA 1
ATOM 2754 C C . ALA B 1 68 ? 10.789 -7.984 -22.844 1 80.19 68 ALA B C 1
ATOM 2756 O O . ALA B 1 68 ? 10.555 -9.156 -23.156 1 80.19 68 ALA B O 1
ATOM 2757 N N . GLU B 1 69 ? 10.016 -7.215 -22.312 1 72.06 69 GLU B N 1
ATOM 2758 C CA . GLU B 1 69 ? 8.711 -7.715 -21.891 1 72.06 69 GLU B CA 1
ATOM 2759 C C . GLU B 1 69 ? 7.859 -8.117 -23.078 1 72.06 69 GLU B C 1
ATOM 2761 O O . GLU B 1 69 ? 7.16 -9.125 -23.047 1 72.06 69 GLU B O 1
ATOM 2766 N N . GLU B 1 70 ? 7.945 -7.395 -24.078 1 67.44 70 GLU B N 1
ATOM 2767 C CA . GLU B 1 70 ? 7.227 -7.723 -25.312 1 67.44 70 GLU B CA 1
ATOM 2768 C C . GLU B 1 70 ? 7.691 -9.062 -25.875 1 67.44 70 GLU B C 1
ATOM 2770 O O . GLU B 1 70 ? 6.875 -9.875 -26.312 1 67.44 70 GLU B O 1
ATOM 2775 N N . VAL B 1 71 ? 8.898 -9.227 -25.906 1 68.88 71 VAL B N 1
ATOM 2776 C CA . VAL B 1 71 ? 9.469 -10.453 -26.453 1 68.88 71 VAL B CA 1
ATOM 2777 C C . VAL B 1 71 ? 9.055 -11.641 -25.578 1 68.88 71 VAL B C 1
ATOM 2779 O O . VAL B 1 71 ? 8.633 -12.68 -26.094 1 68.88 71 VAL B O 1
ATOM 2782 N N . LEU B 1 72 ? 9.156 -11.43 -24.344 1 71.94 72 LEU B N 1
ATOM 2783 C CA . LEU B 1 72 ? 8.812 -12.531 -23.453 1 71.94 72 LEU B CA 1
ATOM 2784 C C . LEU B 1 72 ? 7.332 -12.867 -23.547 1 71.94 72 LEU B C 1
ATOM 2786 O O . LEU B 1 72 ? 6.949 -14.039 -23.453 1 71.94 72 LEU B O 1
ATOM 2790 N N . ASP B 1 73 ? 6.656 -11.875 -23.812 1 64.12 73 ASP B N 1
ATOM 2791 C CA . ASP B 1 73 ? 5.227 -12.078 -24.031 1 64.12 73 ASP B CA 1
ATOM 2792 C C . ASP B 1 73 ? 4.973 -12.891 -25.297 1 64.12 73 ASP B C 1
ATOM 2794 O O . ASP B 1 73 ? 4.125 -13.789 -25.312 1 64.12 73 ASP B O 1
ATOM 2798 N N . ALA B 1 74 ? 5.664 -12.531 -26.25 1 64.69 74 ALA B N 1
ATOM 2799 C CA . ALA B 1 74 ? 5.52 -13.242 -27.516 1 64.69 74 ALA B CA 1
ATOM 2800 C C . ALA B 1 74 ? 5.91 -14.711 -27.375 1 64.69 74 ALA B C 1
ATOM 2802 O O . ALA B 1 74 ? 5.246 -15.594 -27.906 1 64.69 74 ALA B O 1
ATOM 2803 N N . VAL B 1 75 ? 6.863 -14.898 -26.625 1 64.12 75 VAL B N 1
ATOM 2804 C CA . VAL B 1 75 ? 7.328 -16.266 -26.391 1 64.12 75 VAL B CA 1
ATOM 2805 C C . VAL B 1 75 ? 6.289 -17.016 -25.562 1 64.12 75 VAL B C 1
ATOM 2807 O O . VAL B 1 75 ? 5.992 -18.188 -25.859 1 64.12 75 VAL B O 1
ATOM 2810 N N . ALA B 1 76 ? 5.828 -16.375 -24.578 1 62.5 76 ALA B N 1
ATOM 2811 C CA . ALA B 1 76 ? 4.812 -17 -23.734 1 62.5 76 ALA B CA 1
ATOM 2812 C C . ALA B 1 76 ? 3.576 -17.359 -24.547 1 62.5 76 ALA B C 1
ATOM 2814 O O . ALA B 1 76 ? 2.998 -18.438 -24.359 1 62.5 76 ALA B O 1
ATOM 2815 N N . ARG B 1 77 ? 3.307 -16.594 -25.406 1 61.09 77 ARG B N 1
ATOM 2816 C CA . ARG B 1 77 ? 2.172 -16.859 -26.281 1 61.09 77 ARG B CA 1
ATOM 2817 C C . ARG B 1 77 ? 2.412 -18.094 -27.141 1 61.09 77 ARG B C 1
ATOM 2819 O O . ARG B 1 77 ? 1.506 -18.906 -27.328 1 61.09 77 ARG B O 1
ATOM 2826 N N . LEU B 1 78 ? 3.52 -18.062 -27.578 1 57.88 78 LEU B N 1
ATOM 2827 C CA . LEU B 1 78 ? 3.893 -19.188 -28.422 1 57.88 78 LEU B CA 1
ATOM 2828 C C . LEU B 1 78 ? 3.83 -20.5 -27.641 1 57.88 78 LEU B C 1
ATOM 2830 O O . LEU B 1 78 ? 3.346 -21.5 -28.156 1 57.88 78 LEU B O 1
ATOM 2834 N N . ARG B 1 79 ? 4.277 -20.422 -26.438 1 56.75 79 ARG B N 1
ATOM 2835 C CA . ARG B 1 79 ? 4.297 -21.625 -25.594 1 56.75 79 ARG B CA 1
ATOM 2836 C C . ARG B 1 79 ? 2.885 -22.031 -25.188 1 56.75 79 ARG B C 1
ATOM 2838 O O . ARG B 1 79 ? 2.572 -23.219 -25.109 1 56.75 79 ARG B O 1
ATOM 2845 N N . ALA B 1 80 ? 2.131 -21.078 -24.797 1 57.25 80 ALA B N 1
ATOM 2846 C CA . ALA B 1 80 ? 0.755 -21.344 -24.391 1 57.25 80 ALA B CA 1
ATOM 2847 C C . ALA B 1 80 ? -0.05 -21.969 -25.516 1 57.25 80 ALA B C 1
ATOM 2849 O O . ALA B 1 80 ? -0.942 -22.781 -25.281 1 57.25 80 ALA B O 1
ATOM 2850 N N . GLY B 1 81 ? 0.09 -21.453 -26.641 1 53.12 81 GLY B N 1
ATOM 2851 C CA . GLY B 1 81 ? -0.588 -22.047 -27.781 1 53.12 81 GLY B CA 1
ATOM 2852 C C . GLY B 1 81 ? -0.223 -23.516 -27.984 1 53.12 81 GLY B C 1
ATOM 2853 O O . GLY B 1 81 ? -0.973 -24.266 -28.609 1 53.12 81 GLY B O 1
ATOM 2854 N N . SER B 1 82 ? 1.025 -23.766 -27.719 1 50.28 82 SER B N 1
ATOM 2855 C CA . SER B 1 82 ? 1.421 -25.156 -27.906 1 50.28 82 SER B CA 1
ATOM 2856 C C . SER B 1 82 ? 0.978 -26.031 -26.734 1 50.28 82 SER B C 1
ATOM 2858 O O . SER B 1 82 ? 1.062 -27.25 -26.812 1 50.28 82 SER B O 1
ATOM 2860 N N . ALA B 1 83 ? 0.869 -25.422 -25.562 1 50.16 83 ALA B N 1
ATOM 2861 C CA . ALA B 1 83 ? 0.502 -26.203 -24.391 1 50.16 83 ALA B CA 1
ATOM 2862 C C . ALA B 1 83 ? -0.907 -26.766 -24.531 1 50.16 83 ALA B C 1
ATOM 2864 O O . ALA B 1 83 ? -1.851 -26.047 -24.844 1 50.16 83 ALA B O 1
ATOM 2865 N N . GLU B 1 84 ? -1.068 -27.891 -24.812 1 47.47 84 GLU B N 1
ATOM 2866 C CA . GLU B 1 84 ? -2.26 -28.719 -24.734 1 47.47 84 GLU B CA 1
ATOM 2867 C C . GLU B 1 84 ? -3.15 -28.297 -23.562 1 47.47 84 GLU B C 1
ATOM 2869 O O . GLU B 1 84 ? -2.703 -27.594 -22.672 1 47.47 84 GLU B O 1
ATOM 2874 N N . ALA B 1 85 ? -4.578 -29.016 -23.422 1 50.53 85 ALA B N 1
ATOM 2875 C CA . ALA B 1 85 ? -5.773 -29.094 -22.594 1 50.53 85 ALA B CA 1
ATOM 2876 C C . ALA B 1 85 ? -5.414 -29.047 -21.109 1 50.53 85 ALA B C 1
ATOM 2878 O O . ALA B 1 85 ? -6.227 -29.406 -20.25 1 50.53 85 ALA B O 1
ATOM 2879 N N . GLY B 1 86 ? -4.258 -28.844 -20.703 1 56.09 86 GLY B N 1
ATOM 2880 C CA . GLY B 1 86 ? -3.979 -29.125 -19.297 1 56.09 86 GLY B CA 1
ATOM 2881 C C . GLY B 1 86 ? -4.391 -28 -18.375 1 56.09 86 GLY B C 1
ATOM 2882 O O . GLY B 1 86 ? -5 -27.016 -18.812 1 56.09 86 GLY B O 1
ATOM 2883 N N . ALA B 1 87 ? -4.242 -28.281 -17.047 1 66.69 87 ALA B N 1
ATOM 2884 C CA . ALA B 1 87 ? -4.609 -27.422 -15.938 1 66.69 87 ALA B CA 1
ATOM 2885 C C . ALA B 1 87 ? -3.934 -26.062 -16.062 1 66.69 87 ALA B C 1
ATOM 2887 O O . ALA B 1 87 ? -2.74 -25.969 -16.359 1 66.69 87 ALA B O 1
ATOM 2888 N N . VAL B 1 88 ? -4.715 -24.969 -16.266 1 77.81 88 VAL B N 1
ATOM 2889 C CA . VAL B 1 88 ? -4.227 -23.594 -16.297 1 77.81 88 VAL B CA 1
ATOM 2890 C C . VAL B 1 88 ? -3.289 -23.344 -15.109 1 77.81 88 VAL B C 1
ATOM 2892 O O . VAL B 1 88 ? -3.598 -23.734 -13.984 1 77.81 88 VAL B O 1
ATOM 2895 N N . SER B 1 89 ? -2.105 -22.984 -15.414 1 77.75 89 SER B N 1
ATOM 2896 C CA . SER B 1 89 ? -1.123 -22.734 -14.367 1 77.75 89 SER B CA 1
ATOM 2897 C C . SER B 1 89 ? -0.351 -21.438 -14.641 1 77.75 89 SER B C 1
ATOM 2899 O O . SER B 1 89 ? -0.376 -20.922 -15.758 1 77.75 89 SER B O 1
ATOM 2901 N N . GLY B 1 90 ? 0.163 -20.812 -13.602 1 80.06 90 GLY B N 1
ATOM 2902 C CA . GLY B 1 90 ? 1.012 -19.641 -13.773 1 80.06 90 GLY B CA 1
ATOM 2903 C C . GLY B 1 90 ? 0.793 -18.578 -12.711 1 80.06 90 GLY B C 1
ATOM 2904 O O . GLY B 1 90 ? -0.079 -18.734 -11.852 1 80.06 90 GLY B O 1
ATOM 2905 N N . ARG B 1 91 ? 1.624 -17.594 -12.852 1 82.12 91 ARG B N 1
ATOM 2906 C CA . ARG B 1 91 ? 1.57 -16.484 -11.922 1 82.12 91 ARG B CA 1
ATOM 2907 C C . ARG B 1 91 ? 0.774 -15.32 -12.5 1 82.12 91 ARG B C 1
ATOM 2909 O O . ARG B 1 91 ? 0.914 -14.992 -13.68 1 82.12 91 ARG B O 1
ATOM 2916 N N . VAL B 1 92 ? -0.128 -14.82 -11.719 1 88.31 92 VAL B N 1
ATOM 2917 C CA . VAL B 1 92 ? -0.919 -13.664 -12.117 1 88.31 92 VAL B CA 1
ATOM 2918 C C . VAL B 1 92 ? -0.765 -12.555 -11.078 1 88.31 92 VAL B C 1
ATOM 2920 O O . VAL B 1 92 ? -1.003 -12.773 -9.891 1 88.31 92 VAL B O 1
ATOM 2923 N N . VAL B 1 93 ? -0.365 -11.383 -11.539 1 88.31 93 VAL B N 1
ATOM 2924 C CA . VAL B 1 93 ? -0.189 -10.242 -10.648 1 88.31 93 VAL B CA 1
ATOM 2925 C C . VAL B 1 93 ? -1.327 -9.25 -10.852 1 88.31 93 VAL B C 1
ATOM 2927 O O . VAL B 1 93 ? -1.555 -8.773 -11.969 1 88.31 93 VAL B O 1
ATOM 2930 N N . ILE B 1 94 ? -1.966 -8.922 -9.727 1 91.56 94 ILE B N 1
ATOM 2931 C CA . ILE B 1 94 ? -3.1 -8.008 -9.781 1 91.56 94 ILE B CA 1
ATOM 2932 C C . ILE B 1 94 ? -2.789 -6.762 -8.953 1 91.56 94 ILE B C 1
ATOM 2934 O O . ILE B 1 94 ? -2.455 -6.859 -7.77 1 91.56 94 ILE B O 1
ATOM 2938 N N . GLY B 1 95 ? -2.861 -5.633 -9.617 1 90.62 95 GLY B N 1
ATOM 2939 C CA . GLY B 1 95 ? -2.852 -4.371 -8.898 1 90.62 95 GLY B CA 1
ATOM 2940 C C . GLY B 1 95 ? -4.238 -3.883 -8.531 1 90.62 95 GLY B C 1
ATOM 2941 O O . GLY B 1 95 ? -5.18 -4.016 -9.312 1 90.62 95 GLY B O 1
ATOM 2942 N N . SER B 1 96 ? -4.336 -3.393 -7.344 1 89.5 96 SER B N 1
ATOM 2943 C CA . SER B 1 96 ? -5.633 -2.91 -6.883 1 89.5 96 SER B CA 1
ATOM 2944 C C . SER B 1 96 ? -5.477 -1.896 -5.754 1 89.5 96 SER B C 1
ATOM 2946 O O . SER B 1 96 ? -4.453 -1.873 -5.07 1 89.5 96 SER B O 1
ATOM 2948 N N . PRO B 1 97 ? -6.512 -1.077 -5.645 1 87.31 97 PRO B N 1
ATOM 2949 C CA . PRO B 1 97 ? -6.508 -0.264 -4.426 1 87.31 97 PRO B CA 1
ATOM 2950 C C . PRO B 1 97 ? -6.426 -1.106 -3.152 1 87.31 97 PRO B C 1
ATOM 2952 O O . PRO B 1 97 ? -6.961 -2.217 -3.107 1 87.31 97 PRO B O 1
ATOM 2955 N N . GLU B 1 98 ? -5.793 -0.514 -2.137 1 84.44 98 GLU B N 1
ATOM 2956 C CA . GLU B 1 98 ? -5.562 -1.199 -0.868 1 84.44 98 GLU B CA 1
ATOM 2957 C C . GLU B 1 98 ? -6.875 -1.675 -0.252 1 84.44 98 GLU B C 1
ATOM 2959 O O . GLU B 1 98 ? -6.938 -2.758 0.333 1 84.44 98 GLU B O 1
ATOM 2964 N N . SER B 1 99 ? -7.883 -0.977 -0.434 1 87.62 99 SER B N 1
ATOM 2965 C CA . SER B 1 99 ? -9.18 -1.322 0.143 1 87.62 99 SER B CA 1
ATOM 2966 C C . SER B 1 99 ? -9.719 -2.623 -0.446 1 87.62 99 SER B C 1
ATOM 2968 O O . SER B 1 99 ? -10.203 -3.488 0.287 1 87.62 99 SER B O 1
ATOM 2970 N N . LEU B 1 100 ? -9.625 -2.758 -1.706 1 88.12 100 LEU B N 1
ATOM 2971 C CA . LEU B 1 100 ? -10.109 -3.975 -2.348 1 88.12 100 LEU B CA 1
ATOM 2972 C C . LEU B 1 100 ? -9.219 -5.164 -2.01 1 88.12 100 LEU B C 1
ATOM 2974 O O . LEU B 1 100 ? -9.703 -6.285 -1.847 1 88.12 100 LEU B O 1
ATOM 2978 N N . CYS B 1 101 ? -7.949 -4.906 -1.979 1 85.44 101 CYS B N 1
ATOM 2979 C CA . CYS B 1 101 ? -7.016 -5.949 -1.565 1 85.44 101 CYS B CA 1
ATOM 2980 C C . CYS B 1 101 ? -7.379 -6.488 -0.189 1 85.44 101 CYS B C 1
ATOM 2982 O O . CYS B 1 101 ? -7.277 -7.695 0.055 1 85.44 101 CYS B O 1
ATOM 2984 N N . ALA B 1 102 ? -7.812 -5.613 0.582 1 83.12 102 ALA B N 1
ATOM 2985 C CA . ALA B 1 102 ? -8.078 -5.957 1.978 1 83.12 102 ALA B CA 1
ATOM 2986 C C . ALA B 1 102 ? -9.398 -6.711 2.119 1 83.12 102 ALA B C 1
ATOM 2988 O O . ALA B 1 102 ? -9.539 -7.566 2.992 1 83.12 102 ALA B O 1
ATOM 2989 N N . SER B 1 103 ? -10.32 -6.477 1.287 1 83.81 103 SER B N 1
ATOM 2990 C CA . SER B 1 103 ? -11.664 -6.941 1.615 1 83.81 103 SER B CA 1
ATOM 2991 C C . SER B 1 103 ? -12.188 -7.906 0.558 1 83.81 103 SER B C 1
ATOM 2993 O O . SER B 1 103 ? -12.906 -8.852 0.879 1 83.81 103 SER B O 1
ATOM 2995 N N . ARG B 1 104 ? -11.867 -7.707 -0.686 1 85.12 104 ARG B N 1
ATOM 2996 C CA . ARG B 1 104 ? -12.5 -8.469 -1.753 1 85.12 104 ARG B CA 1
ATOM 2997 C C . ARG B 1 104 ? -11.578 -9.562 -2.27 1 85.12 104 ARG B C 1
ATOM 2999 O O . ARG B 1 104 ? -12.016 -10.688 -2.531 1 85.12 104 ARG B O 1
ATOM 3006 N N . LEU B 1 105 ? -10.375 -9.336 -2.318 1 85.94 105 LEU B N 1
ATOM 3007 C CA . LEU B 1 105 ? -9.477 -10.188 -3.088 1 85.94 105 LEU B CA 1
ATOM 3008 C C . LEU B 1 105 ? -9.086 -11.43 -2.291 1 85.94 105 LEU B C 1
ATOM 3010 O O . LEU B 1 105 ? -8.797 -12.477 -2.869 1 85.94 105 LEU B O 1
ATOM 3014 N N . PRO B 1 106 ? -9.125 -11.336 -0.964 1 82.69 106 PRO B N 1
ATOM 3015 C CA . PRO B 1 106 ? -8.891 -12.586 -0.235 1 82.69 106 PRO B CA 1
ATOM 3016 C C . PRO B 1 106 ? -9.891 -13.68 -0.599 1 82.69 106 PRO B C 1
ATOM 3018 O O . PRO B 1 106 ? -9.508 -14.844 -0.733 1 82.69 106 PRO B O 1
ATOM 3021 N N . GLY B 1 107 ? -11.109 -13.32 -0.763 1 83.94 107 GLY B N 1
ATOM 3022 C CA . GLY B 1 107 ? -12.102 -14.281 -1.212 1 83.94 107 GLY B CA 1
ATOM 3023 C C . GLY B 1 107 ? -11.805 -14.852 -2.584 1 83.94 107 GLY B C 1
ATOM 3024 O O . GLY B 1 107 ? -12.031 -16.047 -2.832 1 83.94 107 GLY B O 1
ATOM 3025 N N . LEU B 1 108 ? -11.312 -14.031 -3.42 1 86.5 108 LEU B N 1
ATOM 3026 C CA . LEU B 1 108 ? -10.922 -14.461 -4.758 1 86.5 108 LEU B CA 1
ATOM 3027 C C . LEU B 1 108 ? -9.789 -15.477 -4.691 1 86.5 108 LEU B C 1
ATOM 3029 O O . LEU B 1 108 ? -9.828 -16.5 -5.383 1 86.5 108 LEU B O 1
ATOM 3033 N N . VAL B 1 109 ? -8.844 -15.172 -3.922 1 87.06 109 VAL B N 1
ATOM 3034 C CA . VAL B 1 109 ? -7.688 -16.062 -3.787 1 87.06 109 VAL B CA 1
ATOM 3035 C C . VAL B 1 109 ? -8.133 -17.422 -3.248 1 87.06 109 VAL B C 1
ATOM 3037 O O . VAL B 1 109 ? -7.703 -18.453 -3.742 1 87.06 109 VAL B O 1
ATOM 3040 N N . ALA B 1 110 ? -8.992 -17.391 -2.305 1 84 110 ALA B N 1
ATOM 3041 C CA . ALA B 1 110 ? -9.523 -18.625 -1.736 1 84 110 ALA B CA 1
ATOM 3042 C C . ALA B 1 110 ? -10.25 -19.453 -2.795 1 84 110 ALA B C 1
ATOM 3044 O O . ALA B 1 110 ? -10.055 -20.672 -2.887 1 84 110 ALA B O 1
ATOM 3045 N N . ALA B 1 111 ? -11.008 -18.797 -3.559 1 84.62 111 ALA B N 1
ATOM 3046 C CA . ALA B 1 111 ? -11.773 -19.469 -4.609 1 84.62 111 ALA B CA 1
ATOM 3047 C C . ALA B 1 111 ? -10.844 -20.078 -5.652 1 84.62 111 ALA B C 1
ATOM 3049 O O . ALA B 1 111 ? -11.086 -21.203 -6.117 1 84.62 111 ALA B O 1
ATOM 3050 N N . LEU B 1 112 ? -9.852 -19.422 -5.992 1 86.56 112 LEU B N 1
ATOM 3051 C CA . LEU B 1 112 ? -8.93 -19.875 -7.035 1 86.56 112 LEU B CA 1
ATOM 3052 C C . LEU B 1 112 ? -8.078 -21.031 -6.539 1 86.56 112 LEU B C 1
ATOM 3054 O O . LEU B 1 112 ? -7.691 -21.906 -7.32 1 86.56 112 LEU B O 1
ATOM 3058 N N . ARG B 1 113 ? -7.742 -20.984 -5.285 1 81.25 113 ARG B N 1
ATOM 3059 C CA . ARG B 1 113 ? -6.957 -22.078 -4.727 1 81.25 113 ARG B CA 1
ATOM 3060 C C . ARG B 1 113 ? -7.699 -23.406 -4.859 1 81.25 113 ARG B C 1
ATOM 3062 O O . ARG B 1 113 ? -7.074 -24.453 -5.016 1 81.25 113 ARG B O 1
ATOM 3069 N N . THR B 1 114 ? -8.938 -23.344 -4.828 1 79.75 114 THR B N 1
ATOM 3070 C CA . THR B 1 114 ? -9.766 -24.531 -4.953 1 79.75 114 THR B CA 1
ATOM 3071 C C . THR B 1 114 ? -9.969 -24.906 -6.422 1 79.75 114 THR B C 1
ATOM 3073 O O . THR B 1 114 ? -9.773 -26.047 -6.812 1 79.75 114 THR B O 1
ATOM 3076 N N . SER B 1 115 ? -10.305 -23.969 -7.242 1 82.94 115 SER B N 1
ATOM 3077 C CA . SER B 1 115 ? -10.688 -24.219 -8.625 1 82.94 115 SER B CA 1
ATOM 3078 C C . SER B 1 115 ? -9.461 -24.359 -9.523 1 82.94 115 SER B C 1
ATOM 3080 O O . SER B 1 115 ? -9.484 -25.109 -10.5 1 82.94 115 SER B O 1
ATOM 3082 N N . HIS B 1 116 ? -8.445 -23.562 -9.219 1 86.25 116 HIS B N 1
ATOM 3083 C CA . HIS B 1 116 ? -7.211 -23.562 -10 1 86.25 116 HIS B CA 1
ATOM 3084 C C . HIS B 1 116 ? -5.984 -23.547 -9.094 1 86.25 116 HIS B C 1
ATOM 3086 O O . HIS B 1 116 ? -5.246 -22.562 -9.062 1 86.25 116 HIS B O 1
ATOM 3092 N N . PRO B 1 117 ? -5.668 -24.625 -8.555 1 80.12 117 PRO B N 1
ATOM 3093 C CA . PRO B 1 117 ? -4.617 -24.688 -7.535 1 80.12 117 PRO B CA 1
ATOM 3094 C C . PRO B 1 117 ? -3.234 -24.359 -8.094 1 80.12 117 PRO B C 1
ATOM 3096 O O . PRO B 1 117 ? -2.318 -24.047 -7.332 1 80.12 117 PRO B O 1
ATOM 3099 N N . GLU B 1 118 ? -3.1 -24.391 -9.398 1 79.38 118 GLU B N 1
ATOM 3100 C CA . GLU B 1 118 ? -1.78 -24.172 -9.984 1 79.38 118 GLU B CA 1
ATOM 3101 C C . GLU B 1 118 ? -1.592 -22.719 -10.383 1 79.38 118 GLU B C 1
ATOM 3103 O O . GLU B 1 118 ? -0.546 -22.344 -10.922 1 79.38 118 GLU B O 1
ATOM 3108 N N . VAL B 1 119 ? -2.59 -21.953 -10.125 1 83.12 119 VAL B N 1
ATOM 3109 C CA . VAL B 1 119 ? -2.496 -20.516 -10.383 1 83.12 119 VAL B CA 1
ATOM 3110 C C . VAL B 1 119 ? -2.051 -19.797 -9.117 1 83.12 119 VAL B C 1
ATOM 3112 O O . VAL B 1 119 ? -2.645 -19.969 -8.047 1 83.12 119 VAL B O 1
ATOM 3115 N N . ASP B 1 120 ? -0.977 -19.031 -9.258 1 81.38 120 ASP B N 1
ATOM 3116 C CA . ASP B 1 120 ? -0.459 -18.219 -8.156 1 81.38 120 ASP B CA 1
ATOM 3117 C C . ASP B 1 120 ? -0.81 -16.75 -8.336 1 81.38 120 ASP B C 1
ATOM 3119 O O . ASP B 1 120 ? -0.275 -16.078 -9.227 1 81.38 120 ASP B O 1
ATOM 3123 N N . VAL B 1 121 ? -1.637 -16.234 -7.445 1 86.81 121 VAL B N 1
ATOM 3124 C CA . VAL B 1 121 ? -2.094 -14.859 -7.57 1 86.81 121 VAL B CA 1
ATOM 3125 C C . VAL B 1 121 ? -1.331 -13.977 -6.59 1 86.81 121 VAL B C 1
ATOM 3127 O O . VAL B 1 121 ? -1.265 -14.273 -5.395 1 86.81 121 VAL B O 1
ATOM 3130 N N . HIS B 1 122 ? -0.755 -12.984 -7.121 1 83.56 122 HIS B N 1
ATOM 3131 C CA . HIS B 1 122 ? -0.098 -11.953 -6.316 1 83.56 122 HIS B CA 1
ATOM 3132 C C . HIS B 1 122 ? -0.88 -10.648 -6.348 1 83.56 122 HIS B C 1
ATOM 3134 O O . HIS B 1 122 ? -1.291 -10.188 -7.418 1 83.56 122 HIS B O 1
ATOM 3140 N N . LEU B 1 123 ? -1.04 -10.102 -5.188 1 86.19 123 LEU B N 1
ATOM 3141 C CA . LEU B 1 123 ? -1.801 -8.867 -5.062 1 86.19 123 LEU B CA 1
ATOM 3142 C C . LEU B 1 123 ? -0.889 -7.699 -4.691 1 86.19 123 LEU B C 1
ATOM 3144 O O . LEU B 1 123 ? -0.098 -7.801 -3.75 1 86.19 123 LEU B O 1
ATOM 3148 N N . TYR B 1 124 ? -1.025 -6.66 -5.414 1 82.25 124 TYR B N 1
ATOM 3149 C CA . TYR B 1 124 ? -0.241 -5.449 -5.191 1 82.25 124 TYR B CA 1
ATOM 3150 C C . TYR B 1 124 ? -1.146 -4.258 -4.91 1 82.25 124 TYR B C 1
ATOM 3152 O O . TYR B 1 124 ? -1.962 -3.875 -5.754 1 82.25 124 TYR B O 1
ATOM 3160 N N . ALA B 1 125 ? -0.935 -3.709 -3.752 1 82.88 125 ALA B N 1
ATOM 3161 C CA . ALA B 1 125 ? -1.708 -2.512 -3.432 1 82.88 125 ALA B CA 1
ATOM 3162 C C . ALA B 1 125 ? -1.112 -1.277 -4.102 1 82.88 125 ALA B C 1
ATOM 3164 O O . ALA B 1 125 ? 0.077 -0.993 -3.947 1 82.88 125 ALA B O 1
ATOM 3165 N N . ALA B 1 126 ? -1.943 -0.604 -4.875 1 80 126 ALA B N 1
ATOM 3166 C CA . ALA B 1 126 ? -1.464 0.572 -5.598 1 80 126 ALA B CA 1
ATOM 3167 C C . ALA B 1 126 ? -2.625 1.468 -6.023 1 80 126 ALA B C 1
ATOM 3169 O O . ALA B 1 126 ? -3.758 1.001 -6.16 1 80 126 ALA B O 1
ATOM 3170 N N . GLY B 1 127 ? -2.254 2.689 -6.164 1 80.06 127 GLY B N 1
ATOM 3171 C CA . GLY B 1 127 ? -3.24 3.602 -6.723 1 80.06 127 GLY B CA 1
ATOM 3172 C C . GLY B 1 127 ? -3.416 3.443 -8.219 1 80.06 127 GLY B C 1
ATOM 3173 O O . GLY B 1 127 ? -2.744 2.621 -8.852 1 80.06 127 GLY B O 1
ATOM 3174 N N . THR B 1 128 ? -4.285 4.227 -8.742 1 80.81 128 THR B N 1
ATOM 3175 C CA . THR B 1 128 ? -4.648 4.125 -10.156 1 80.81 128 THR B CA 1
ATOM 3176 C C . THR B 1 128 ? -3.428 4.34 -11.047 1 80.81 128 THR B C 1
ATOM 3178 O O . THR B 1 128 ? -3.18 3.559 -11.969 1 80.81 128 THR B O 1
ATOM 3181 N N . ARG B 1 129 ? -2.727 5.289 -10.773 1 75.88 129 ARG B N 1
ATOM 3182 C CA . ARG B 1 129 ? -1.565 5.617 -11.602 1 75.88 129 ARG B CA 1
ATOM 3183 C C . ARG B 1 129 ? -0.557 4.473 -11.602 1 75.88 129 ARG B C 1
ATOM 3185 O O . ARG B 1 129 ? -0.054 4.086 -12.664 1 75.88 129 ARG B O 1
ATOM 3192 N N . GLU B 1 130 ? -0.326 4.027 -10.5 1 78.38 130 GLU B N 1
ATOM 3193 C CA . GLU B 1 130 ? 0.635 2.936 -10.375 1 78.38 130 GLU B CA 1
ATOM 3194 C C . GLU B 1 130 ? 0.127 1.674 -11.07 1 78.38 130 GLU B C 1
ATOM 3196 O O . GLU B 1 130 ? 0.911 0.92 -11.648 1 78.38 130 GLU B O 1
ATOM 3201 N N . CYS B 1 131 ? -1.111 1.482 -10.961 1 86.81 131 CYS B N 1
ATOM 3202 C CA . CYS B 1 131 ? -1.705 0.324 -11.625 1 86.81 131 CYS B CA 1
ATOM 3203 C C . CYS B 1 131 ? -1.58 0.435 -13.133 1 86.81 131 CYS B C 1
ATOM 3205 O O . CYS B 1 131 ? -1.211 -0.532 -13.805 1 86.81 131 CYS B O 1
ATOM 3207 N N . VAL B 1 132 ? -1.83 1.6 -13.602 1 83.69 132 VAL B N 1
ATOM 3208 C CA . VAL B 1 132 ? -1.761 1.814 -15.047 1 83.69 132 VAL B CA 1
ATOM 3209 C C . VAL B 1 132 ? -0.321 1.648 -15.523 1 83.69 132 VAL B C 1
ATOM 3211 O O . VAL B 1 132 ? -0.065 0.968 -16.516 1 83.69 132 VAL B O 1
ATOM 3214 N N . GLU B 1 133 ? 0.525 2.217 -14.797 1 76.56 133 GLU B N 1
ATOM 3215 C CA . GLU B 1 133 ? 1.938 2.084 -15.141 1 76.56 133 GLU B CA 1
ATOM 3216 C C . GLU B 1 133 ? 2.393 0.631 -15.047 1 76.56 133 GLU B C 1
ATOM 3218 O O . GLU B 1 133 ? 3.207 0.179 -15.859 1 76.56 133 GLU B O 1
ATOM 3223 N N . GLY B 1 134 ? 1.9 -0.018 -14.078 1 83.25 134 GLY B N 1
ATOM 3224 C CA . GLY B 1 134 ? 2.229 -1.426 -13.922 1 83.25 134 GLY B CA 1
ATOM 3225 C C . GLY B 1 134 ? 1.728 -2.283 -15.07 1 83.25 134 GLY B C 1
ATOM 3226 O O . GLY B 1 134 ? 2.41 -3.219 -15.5 1 83.25 134 GLY B O 1
ATOM 3227 N N . LEU B 1 135 ? 0.587 -1.95 -15.539 1 85.94 135 LEU B N 1
ATOM 3228 C CA . LEU B 1 135 ? 0.042 -2.658 -16.688 1 85.94 135 LEU B CA 1
ATOM 3229 C C . LEU B 1 135 ? 0.857 -2.365 -17.953 1 85.94 135 LEU B C 1
ATOM 3231 O O . LEU B 1 135 ? 1.186 -3.279 -18.703 1 85.94 135 LEU B O 1
ATOM 3235 N N . ARG B 1 136 ? 1.221 -1.152 -18.047 1 77.88 136 ARG B N 1
ATOM 3236 C CA . ARG B 1 136 ? 1.97 -0.732 -19.234 1 77.88 136 ARG B CA 1
ATOM 3237 C C . ARG B 1 136 ? 3.352 -1.375 -19.266 1 77.88 136 ARG B C 1
ATOM 3239 O O . ARG B 1 136 ? 3.834 -1.775 -20.328 1 77.88 136 ARG B O 1
ATOM 3246 N N . SER B 1 137 ? 3.871 -1.486 -18.094 1 71.62 137 SER B N 1
ATOM 3247 C CA . SER B 1 137 ? 5.227 -2.018 -18 1 71.62 137 SER B CA 1
ATOM 3248 C C . SER B 1 137 ? 5.223 -3.541 -17.953 1 71.62 137 SER B C 1
ATOM 3250 O O . SER B 1 137 ? 6.273 -4.176 -18.062 1 71.62 137 SER B O 1
ATOM 3252 N N . GLY B 1 138 ? 4.059 -4.086 -17.734 1 77.5 138 GLY B N 1
ATOM 3253 C CA . GLY B 1 138 ? 3.955 -5.535 -17.672 1 77.5 138 GLY B CA 1
ATOM 3254 C C . GLY B 1 138 ? 4.191 -6.09 -16.281 1 77.5 138 GLY B C 1
ATOM 3255 O O . GLY B 1 138 ? 4.156 -7.305 -16.062 1 77.5 138 GLY B O 1
ATOM 3256 N N . ARG B 1 139 ? 4.387 -5.227 -15.367 1 77.06 139 ARG B N 1
ATOM 3257 C CA . ARG B 1 139 ? 4.555 -5.652 -13.977 1 77.06 139 ARG B CA 1
ATOM 3258 C C . ARG B 1 139 ? 3.252 -6.211 -13.414 1 77.06 139 ARG B C 1
ATOM 3260 O O . ARG B 1 139 ? 3.27 -7.016 -12.484 1 77.06 139 ARG B O 1
ATOM 3267 N N . LEU B 1 140 ? 2.23 -5.719 -14.023 1 88.88 140 LEU B N 1
ATOM 3268 C CA . LEU B 1 140 ? 0.906 -6.199 -13.641 1 88.88 140 LEU B CA 1
ATOM 3269 C C . LEU B 1 140 ? 0.222 -6.887 -14.82 1 88.88 140 LEU B C 1
ATOM 3271 O O . LEU B 1 140 ? 0.346 -6.441 -15.961 1 88.88 140 LEU B O 1
ATOM 3275 N N . ASP B 1 141 ? -0.481 -7.941 -14.469 1 91.06 141 ASP B N 1
ATOM 3276 C CA . ASP B 1 141 ? -1.277 -8.617 -15.492 1 91.06 141 ASP B CA 1
ATOM 3277 C C . ASP B 1 141 ? -2.689 -8.039 -15.555 1 91.06 141 ASP B C 1
ATOM 3279 O O . ASP B 1 141 ? -3.268 -7.922 -16.641 1 91.06 141 ASP B O 1
ATOM 3283 N N . LEU B 1 142 ? -3.215 -7.75 -14.445 1 94.19 142 LEU B N 1
ATOM 3284 C CA . LEU B 1 142 ? -4.551 -7.188 -14.266 1 94.19 142 LEU B CA 1
ATOM 3285 C C . LEU B 1 142 ? -4.539 -6.078 -13.227 1 94.19 142 LEU B C 1
ATOM 3287 O O . LEU B 1 142 ? -3.629 -6.008 -12.391 1 94.19 142 LEU B O 1
ATOM 3291 N N . ALA B 1 143 ? -5.527 -5.246 -13.352 1 93.88 143 ALA B N 1
ATOM 3292 C CA . ALA B 1 143 ? -5.691 -4.227 -12.32 1 93.88 143 ALA B CA 1
ATOM 3293 C C . ALA B 1 143 ? -7.172 -3.959 -12.047 1 93.88 143 ALA B C 1
ATOM 3295 O O . ALA B 1 143 ? -8 -4.047 -12.961 1 93.88 143 ALA B O 1
ATOM 3296 N N . LEU B 1 144 ? -7.422 -3.73 -10.836 1 92.5 144 LEU B N 1
ATOM 3297 C CA . LEU B 1 144 ? -8.719 -3.182 -10.453 1 92.5 144 LEU B CA 1
ATOM 3298 C C . LEU B 1 144 ? -8.609 -1.693 -10.141 1 92.5 144 LEU B C 1
ATOM 3300 O O . LEU B 1 144 ? -7.699 -1.271 -9.422 1 92.5 144 LEU B O 1
ATOM 3304 N N . LEU B 1 145 ? -9.5 -0.985 -10.703 1 89.94 145 LEU B N 1
ATOM 3305 C CA . LEU B 1 145 ? -9.5 0.461 -10.516 1 89.94 145 LEU B CA 1
ATOM 3306 C C . LEU B 1 145 ? -10.82 0.928 -9.906 1 89.94 145 LEU B C 1
ATOM 3308 O O . LEU B 1 145 ? -11.891 0.448 -10.281 1 89.94 145 LEU B O 1
ATOM 3312 N N . LEU B 1 146 ? -10.656 1.746 -8.922 1 87.44 146 LEU B N 1
ATOM 3313 C CA . LEU B 1 146 ? -11.828 2.428 -8.391 1 87.44 146 LEU B CA 1
ATOM 3314 C C . LEU B 1 146 ? -12 3.799 -9.031 1 87.44 146 LEU B C 1
ATOM 3316 O O . LEU B 1 146 ? -11.82 4.824 -8.375 1 87.44 146 LEU B O 1
ATOM 3320 N N . GLU B 1 147 ? -12.25 3.779 -10.219 1 79.12 147 GLU B N 1
ATOM 3321 C CA . GLU B 1 147 ? -12.344 5 -11.008 1 79.12 147 GLU B CA 1
ATOM 3322 C C . GLU B 1 147 ? -13.547 4.957 -11.953 1 79.12 147 GLU B C 1
ATOM 3324 O O . GLU B 1 147 ? -14.008 3.875 -12.328 1 79.12 147 GLU B O 1
ATOM 3329 N N . GLU B 1 148 ? -13.977 6.148 -12.055 1 76 148 GLU B N 1
ATOM 3330 C CA . GLU B 1 148 ? -14.945 6.23 -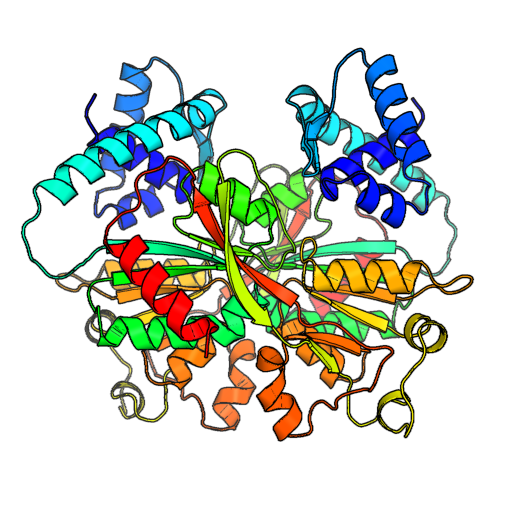13.148 1 76 148 GLU B CA 1
ATOM 3331 C C . GLU B 1 148 ? -14.273 6.027 -14.5 1 76 148 GLU B C 1
ATOM 3333 O O . GLU B 1 148 ? -13.039 5.977 -14.586 1 76 148 GLU B O 1
ATOM 3338 N N . GLU B 1 149 ? -14.953 6.113 -15.492 1 64.12 149 GLU B N 1
ATOM 3339 C CA . GLU B 1 149 ? -14.516 5.816 -16.859 1 64.12 149 GLU B CA 1
ATOM 3340 C C . GLU B 1 149 ? -13.172 6.473 -17.156 1 64.12 149 GLU B C 1
ATOM 3342 O O . GLU B 1 149 ? -13.039 7.695 -17.062 1 64.12 149 GLU B O 1
ATOM 3347 N N . THR B 1 150 ? -12.164 5.48 -17.125 1 62.44 150 THR B N 1
ATOM 3348 C CA . THR B 1 150 ? -10.844 6.031 -17.422 1 62.44 150 THR B CA 1
ATOM 3349 C C . THR B 1 150 ? -10.297 5.449 -18.719 1 62.44 150 THR B C 1
ATOM 3351 O O . THR B 1 150 ? -10.352 4.234 -18.938 1 62.44 150 THR B O 1
ATOM 3354 N N . GLU B 1 151 ? -10.195 6.238 -19.625 1 69.5 151 GLU B N 1
ATOM 3355 C CA . GLU B 1 151 ? -9.414 5.805 -20.766 1 69.5 151 GLU B CA 1
ATOM 3356 C C . GLU B 1 151 ? -7.93 6.102 -20.562 1 69.5 151 GLU B C 1
ATOM 3358 O O . GLU B 1 151 ? -7.559 7.211 -20.172 1 69.5 151 GLU B O 1
ATOM 3363 N N . PHE B 1 152 ? -7.223 5.055 -20.5 1 73.69 152 PHE B N 1
ATOM 3364 C CA . PHE B 1 152 ? -5.773 5.207 -20.469 1 73.69 152 PHE B CA 1
ATOM 3365 C C . PHE B 1 152 ? -5.133 4.652 -21.734 1 73.69 152 PHE B C 1
ATOM 3367 O O . PHE B 1 152 ? -5.594 3.648 -22.281 1 73.69 152 PHE B O 1
ATOM 3374 N N . PRO B 1 153 ? -4.188 5.441 -22.125 1 76.31 153 PRO B N 1
ATOM 3375 C CA . PRO B 1 153 ? -3.496 4.855 -23.281 1 76.31 153 PRO B CA 1
ATOM 3376 C C . PRO B 1 153 ? -2.986 3.441 -23 1 76.31 153 PRO B C 1
ATOM 3378 O O . PRO B 1 153 ? -2.488 3.162 -21.906 1 76.31 153 PRO B O 1
ATOM 3381 N N . ASP B 1 154 ? -3.242 2.559 -23.875 1 80 154 ASP B N 1
ATOM 3382 C CA . ASP B 1 154 ? -2.732 1.191 -23.906 1 80 154 ASP B CA 1
ATOM 3383 C C . ASP B 1 154 ? -3.414 0.325 -22.859 1 80 154 ASP B C 1
ATOM 3385 O O . ASP B 1 154 ? -3.01 -0.817 -22.625 1 80 154 ASP B O 1
ATOM 3389 N N . VAL B 1 155 ? -4.32 0.941 -22.172 1 87.12 155 VAL B N 1
ATOM 3390 C CA . VAL B 1 155 ? -5.023 0.194 -21.141 1 87.12 155 VAL B CA 1
ATOM 3391 C C . VAL B 1 155 ? -6.523 0.211 -21.422 1 87.12 155 VAL B C 1
ATOM 3393 O O . VAL B 1 155 ? -7.09 1.26 -21.734 1 87.12 155 VAL B O 1
ATOM 3396 N N . THR B 1 156 ? -7.086 -0.93 -21.406 1 89 156 THR B N 1
ATOM 3397 C CA . THR B 1 156 ? -8.539 -1.047 -21.516 1 89 156 THR B CA 1
ATOM 3398 C C . THR B 1 156 ? -9.141 -1.466 -20.172 1 89 156 THR B C 1
ATOM 3400 O O . THR B 1 156 ? -8.477 -2.107 -19.359 1 89 156 THR B O 1
ATOM 3403 N N . SER B 1 157 ? -10.289 -0.979 -19.969 1 91 157 SER B N 1
ATOM 3404 C CA . SER B 1 157 ? -10.969 -1.338 -18.719 1 91 157 SER B CA 1
ATOM 3405 C C . SER B 1 157 ? -12.461 -1.562 -18.953 1 91 157 SER B C 1
ATOM 3407 O O . SER B 1 157 ? -13.039 -1.006 -19.891 1 91 157 SER B O 1
ATOM 3409 N N . GLU B 1 158 ? -13.078 -2.416 -18.156 1 91.12 158 GLU B N 1
ATOM 3410 C CA . GLU B 1 158 ? -14.516 -2.691 -18.188 1 91.12 158 GLU B CA 1
ATOM 3411 C C . GLU B 1 158 ? -15.109 -2.664 -16.781 1 91.12 158 GLU B C 1
ATOM 3413 O O . GLU B 1 158 ? -14.453 -3.051 -15.82 1 91.12 158 GLU B O 1
ATOM 3418 N N . PRO B 1 159 ? -16.359 -2.188 -16.734 1 92.06 159 PRO B N 1
ATOM 3419 C CA . PRO B 1 159 ? -17.016 -2.199 -15.43 1 92.06 159 PRO B CA 1
ATOM 3420 C C . PRO B 1 159 ? -17.328 -3.611 -14.938 1 92.06 159 PRO B C 1
ATOM 3422 O O . PRO B 1 159 ? -17.812 -4.441 -15.703 1 92.06 159 PRO B O 1
ATOM 3425 N N . VAL B 1 160 ? -17.016 -3.83 -13.656 1 92.81 160 VAL B N 1
ATOM 3426 C CA . VAL B 1 160 ? -17.25 -5.184 -13.156 1 92.81 160 VAL B CA 1
ATOM 3427 C C . VAL B 1 160 ? -18.062 -5.121 -11.867 1 92.81 160 VAL B C 1
ATOM 3429 O O . VAL B 1 160 ? -18.484 -6.156 -11.344 1 92.81 160 VAL B O 1
ATOM 3432 N N . GLY B 1 161 ? -18.25 -4.016 -11.383 1 90.5 161 GLY B N 1
ATOM 3433 C CA . GLY B 1 161 ? -19.016 -3.906 -10.156 1 90.5 161 GLY B CA 1
ATOM 3434 C C . GLY B 1 161 ? -19 -2.51 -9.562 1 90.5 161 GLY B C 1
ATOM 3435 O O . GLY B 1 161 ? -18.625 -1.549 -10.234 1 90.5 161 GLY B O 1
ATOM 3436 N N . ARG B 1 162 ? -19.578 -2.404 -8.367 1 91.81 162 ARG B N 1
ATOM 3437 C CA . ARG B 1 162 ? -19.594 -1.181 -7.57 1 91.81 162 ARG B CA 1
ATOM 3438 C C . ARG B 1 162 ? -19.328 -1.482 -6.098 1 91.81 162 ARG B C 1
ATOM 3440 O O . ARG B 1 162 ? -19.75 -2.523 -5.59 1 91.81 162 ARG B O 1
ATOM 3447 N N . GLU B 1 163 ? -18.641 -0.573 -5.527 1 90.75 163 GLU B N 1
ATOM 3448 C CA . GLU B 1 163 ? -18.328 -0.722 -4.109 1 90.75 163 GLU B CA 1
ATOM 3449 C C . GLU B 1 163 ? -19.078 0.307 -3.268 1 90.75 163 GLU B C 1
ATOM 3451 O O . GLU B 1 163 ? -18.75 1.495 -3.297 1 90.75 163 GLU B O 1
ATOM 3456 N N . PRO B 1 164 ? -20.125 -0.19 -2.504 1 93.19 164 PRO B N 1
ATOM 3457 C CA . PRO B 1 164 ? -20.781 0.755 -1.596 1 93.19 164 PRO B CA 1
ATOM 3458 C C . PRO B 1 164 ? -19.812 1.355 -0.573 1 93.19 164 PRO B C 1
ATOM 3460 O O . PRO B 1 164 ? -18.938 0.658 -0.065 1 93.19 164 PRO B O 1
ATOM 3463 N N . LEU B 1 165 ? -20.016 2.627 -0.336 1 94 165 LEU B N 1
ATOM 3464 C CA . LEU B 1 165 ? -19.156 3.336 0.614 1 94 165 LEU B CA 1
ATOM 3465 C C . LEU B 1 165 ? -19.922 3.627 1.907 1 94 165 LEU B C 1
ATOM 3467 O O . LEU B 1 165 ? -21.141 3.742 1.901 1 94 165 LEU B O 1
ATOM 3471 N N . ALA B 1 166 ? -19.156 3.75 2.953 1 95 166 ALA B N 1
ATOM 3472 C CA . ALA B 1 166 ? -19.734 4.07 4.262 1 95 166 ALA B CA 1
ATOM 3473 C C . ALA B 1 166 ? -18.906 5.141 4.969 1 95 166 ALA B C 1
ATOM 3475 O O . ALA B 1 166 ? -17.672 5.039 5.047 1 95 166 ALA B O 1
ATOM 3476 N N . LEU B 1 167 ? -19.578 6.086 5.344 1 96.06 167 LEU B N 1
ATOM 3477 C CA . LEU B 1 167 ? -19 7.059 6.27 1 96.06 167 LEU B CA 1
ATOM 3478 C C . LEU B 1 167 ? -19.094 6.559 7.707 1 96.06 167 LEU B C 1
ATOM 3480 O O . LEU B 1 167 ? -20.188 6.262 8.195 1 96.06 167 LEU B O 1
ATOM 3484 N N . VAL B 1 168 ? -17.891 6.488 8.383 1 96.38 168 VAL B N 1
ATOM 3485 C CA . VAL B 1 168 ? -17.938 5.855 9.695 1 96.38 168 VAL B CA 1
ATOM 3486 C C . VAL B 1 168 ? -17.172 6.707 10.703 1 96.38 168 VAL B C 1
ATOM 3488 O O . VAL B 1 168 ? -16.281 7.477 10.328 1 96.38 168 VAL B O 1
ATOM 3491 N N . ALA B 1 169 ? -17.547 6.566 11.922 1 96.56 169 ALA B N 1
ATOM 3492 C CA . ALA B 1 169 ? -16.922 7.199 13.086 1 96.56 169 ALA B CA 1
ATOM 3493 C C . ALA B 1 169 ? -17 6.289 14.312 1 96.56 169 ALA B C 1
ATOM 3495 O O . ALA B 1 169 ? -17.594 5.215 14.258 1 96.56 169 ALA B O 1
ATOM 3496 N N . ALA B 1 170 ? -16.266 6.699 15.32 1 95.12 170 ALA B N 1
ATOM 3497 C CA . ALA B 1 170 ? -16.406 6.004 16.594 1 95.12 170 ALA B CA 1
ATOM 3498 C C . ALA B 1 170 ? -17.812 6.223 17.172 1 95.12 170 ALA B C 1
ATOM 3500 O O . ALA B 1 170 ? -18.438 7.246 16.922 1 95.12 170 ALA B O 1
ATOM 3501 N N . PRO B 1 171 ? -18.359 5.258 17.984 1 94 171 PRO B N 1
ATOM 3502 C CA . PRO B 1 171 ? -19.719 5.375 18.531 1 94 171 PRO B CA 1
ATOM 3503 C C . PRO B 1 171 ? -19.922 6.652 19.328 1 94 171 PRO B C 1
ATOM 3505 O O . PRO B 1 171 ? -21.031 7.203 19.375 1 94 171 PRO B O 1
ATOM 3508 N N . GLY B 1 172 ? -19 7.203 19.984 1 90.81 172 GLY B N 1
ATOM 3509 C CA . GLY B 1 172 ? -19.141 8.391 20.812 1 90.81 172 GLY B CA 1
ATOM 3510 C C . GLY B 1 172 ? -18.969 9.68 20.031 1 90.81 172 GLY B C 1
ATOM 3511 O O . GLY B 1 172 ? -19.062 10.773 20.594 1 90.81 172 GLY B O 1
ATOM 3512 N N . HIS B 1 173 ? -18.797 9.57 18.734 1 92.81 173 HIS B N 1
ATOM 3513 C CA . HIS B 1 173 ? -18.609 10.766 17.922 1 92.81 173 HIS B CA 1
ATOM 3514 C C . HIS B 1 173 ? -19.891 11.594 17.844 1 92.81 173 HIS B C 1
ATOM 3516 O O . HIS B 1 173 ? -20.984 11.039 17.703 1 92.81 173 HIS B O 1
ATOM 3522 N N . PRO B 1 174 ? -19.812 12.844 17.875 1 90.69 174 PRO B N 1
ATOM 3523 C CA . PRO B 1 174 ? -20.984 13.703 17.875 1 90.69 174 PRO B CA 1
ATOM 3524 C C . PRO B 1 174 ? -21.891 13.492 16.656 1 90.69 174 PRO B C 1
ATOM 3526 O O . PRO B 1 174 ? -23.109 13.539 16.781 1 90.69 174 PRO B O 1
ATOM 3529 N N . LEU B 1 175 ? -21.359 13.281 15.578 1 92.31 175 LEU B N 1
ATOM 3530 C CA . LEU B 1 175 ? -22.141 13.125 14.352 1 92.31 175 LEU B CA 1
ATOM 3531 C C . LEU B 1 175 ? -22.812 11.758 14.305 1 92.31 175 LEU B C 1
ATOM 3533 O O . LEU B 1 175 ? -23.734 11.547 13.508 1 92.31 175 LEU B O 1
ATOM 3537 N N . ALA B 1 176 ? -22.297 10.82 15.008 1 89.12 176 ALA B N 1
ATOM 3538 C CA . ALA B 1 176 ? -22.875 9.477 15.031 1 89.12 176 ALA B CA 1
ATOM 3539 C C . ALA B 1 176 ? -24.188 9.445 15.812 1 89.12 176 ALA B C 1
ATOM 3541 O O . ALA B 1 176 ? -25.047 8.594 15.578 1 89.12 176 ALA B O 1
ATOM 3542 N N . ALA B 1 177 ? -24.359 10.297 16.719 1 83.88 177 ALA B N 1
ATOM 3543 C CA . ALA B 1 177 ? -25.516 10.328 17.609 1 83.88 177 ALA B CA 1
ATOM 3544 C C . ALA B 1 177 ? -26.672 11.102 16.969 1 83.88 177 ALA B C 1
ATOM 3546 O O . ALA B 1 177 ? -27.797 11.086 17.484 1 83.88 177 ALA B O 1
ATOM 3547 N N . ARG B 1 178 ? -26.422 11.578 15.883 1 83.25 178 ARG B N 1
ATOM 3548 C CA . ARG B 1 178 ? -27.438 12.445 15.297 1 83.25 178 ARG B CA 1
ATOM 3549 C C . ARG B 1 178 ? -28.469 11.641 14.523 1 83.25 178 ARG B C 1
ATOM 3551 O O . ARG B 1 178 ? -28.156 10.586 13.969 1 83.25 178 ARG B O 1
ATOM 3558 N N . GLU B 1 179 ? -29.656 12.188 14.492 1 84.19 179 GLU B N 1
ATOM 3559 C CA . GLU B 1 179 ? -30.75 11.531 13.805 1 84.19 179 GLU B CA 1
ATOM 3560 C C . GLU B 1 179 ? -30.875 12.016 12.367 1 84.19 179 GLU B C 1
ATOM 3562 O O . GLU B 1 179 ? -31.719 11.523 11.602 1 84.19 179 GLU B O 1
ATOM 3567 N N . ARG B 1 180 ? -30.125 12.984 12.039 1 86.25 180 ARG B N 1
ATOM 3568 C CA . ARG B 1 180 ? -30.172 13.492 10.672 1 86.25 180 ARG B CA 1
ATOM 3569 C C . ARG B 1 180 ? -28.828 13.352 9.977 1 86.25 180 ARG B C 1
ATOM 3571 O O . ARG B 1 180 ? -27.781 13.281 10.633 1 86.25 180 ARG B O 1
ATOM 3578 N N . ALA B 1 181 ? -28.922 13.445 8.672 1 92.31 181 ALA B N 1
ATOM 3579 C CA . ALA B 1 181 ? -27.719 13.359 7.867 1 92.31 181 ALA B CA 1
ATOM 3580 C C . ALA B 1 181 ? -26.812 14.57 8.094 1 92.31 181 ALA B C 1
ATOM 3582 O O . ALA B 1 181 ? -27.312 15.695 8.203 1 92.31 181 ALA B O 1
ATOM 3583 N N . ALA B 1 182 ? -25.547 14.312 8.273 1 93.75 182 ALA B N 1
ATOM 3584 C CA . ALA B 1 182 ? -24.594 15.406 8.383 1 93.75 182 ALA B CA 1
ATOM 3585 C C . ALA B 1 182 ? -24.516 16.203 7.09 1 93.75 182 ALA B C 1
ATOM 3587 O O . ALA B 1 182 ? -24.562 15.633 5.996 1 93.75 182 ALA B O 1
ATOM 3588 N N . SER B 1 183 ? -24.406 17.5 7.23 1 93.38 183 SER B N 1
ATOM 3589 C CA . SER B 1 183 ? -24.219 18.359 6.074 1 93.38 183 SER B CA 1
ATOM 3590 C C . SER B 1 183 ? -22.734 18.516 5.723 1 93.38 183 SER B C 1
ATOM 3592 O O . SER B 1 183 ? -21.875 18.203 6.535 1 93.38 183 SER B O 1
ATOM 3594 N N . TRP B 1 184 ? -22.516 19 4.52 1 93.31 184 TRP B N 1
ATOM 3595 C CA . TRP B 1 184 ? -21.141 19.203 4.082 1 93.31 184 TRP B CA 1
ATOM 3596 C C . TRP B 1 184 ? -20.422 20.203 4.984 1 93.31 184 TRP B C 1
ATOM 3598 O O . TRP B 1 184 ? -19.266 19.984 5.367 1 93.31 184 TRP B O 1
ATOM 3608 N N . PRO B 1 185 ? -21.094 21.312 5.391 1 92.38 185 PRO B N 1
ATOM 3609 C CA . PRO B 1 185 ? -20.422 22.25 6.309 1 92.38 185 PRO B CA 1
ATOM 3610 C C . PRO B 1 185 ? -20.062 21.594 7.645 1 92.38 185 PRO B C 1
ATOM 3612 O O . PRO B 1 185 ? -19 21.875 8.195 1 92.38 185 PRO B O 1
ATOM 3615 N N . GLU B 1 186 ? -20.938 20.781 8.141 1 92.12 186 GLU B N 1
ATOM 3616 C CA . GLU B 1 186 ? -20.656 20.078 9.383 1 92.12 186 GLU B CA 1
ATOM 3617 C C . GLU B 1 186 ? -19.5 19.109 9.219 1 92.12 186 GLU B C 1
ATOM 3619 O O . GLU B 1 186 ? -18.625 19 10.086 1 92.12 186 GLU B O 1
ATOM 3624 N N . LEU B 1 187 ? -19.453 18.391 8.109 1 93.62 187 LEU B N 1
ATOM 3625 C CA . LEU B 1 187 ? -18.391 17.453 7.82 1 93.62 187 LEU B CA 1
ATOM 3626 C C . LEU B 1 187 ? -17.062 18.172 7.652 1 93.62 187 LEU B C 1
ATOM 3628 O O . LEU B 1 187 ? -16.016 17.656 8.055 1 93.62 187 LEU B O 1
ATOM 3632 N N . ALA B 1 188 ? -17.109 19.312 7.09 1 92.12 188 ALA B N 1
ATOM 3633 C CA . ALA B 1 188 ? -15.891 20.047 6.789 1 92.12 188 ALA B CA 1
ATOM 3634 C C . ALA B 1 188 ? -15.25 20.578 8.062 1 92.12 188 ALA B C 1
ATOM 3636 O O . ALA B 1 188 ? -14.102 21.031 8.047 1 92.12 188 ALA B O 1
ATOM 3637 N N . GLU B 1 189 ? -15.883 20.484 9.18 1 89.88 189 GLU B N 1
ATOM 3638 C CA . GLU B 1 189 ? -15.336 20.906 10.469 1 89.88 189 GLU B CA 1
ATOM 3639 C C . GLU B 1 189 ? -14.664 19.75 11.188 1 89.88 189 GLU B C 1
ATOM 3641 O O . GLU B 1 189 ? -14.023 19.938 12.227 1 89.88 189 GLU B O 1
ATOM 3646 N N . GLU B 1 190 ? -14.812 18.625 10.586 1 90.5 190 GLU B N 1
ATOM 3647 C CA . GLU B 1 190 ? -14.305 17.422 11.227 1 90.5 190 GLU B CA 1
ATOM 3648 C C . GLU B 1 190 ? -12.938 17.016 10.68 1 90.5 190 GLU B C 1
ATOM 3650 O O . GLU B 1 190 ? -12.461 17.609 9.703 1 90.5 190 GLU B O 1
ATOM 3655 N N . SER B 1 191 ? -12.297 16.047 11.383 1 89.75 191 SER B N 1
ATOM 3656 C CA . SER B 1 191 ? -11.062 15.422 10.914 1 89.75 191 SER B CA 1
ATOM 3657 C C . SER B 1 191 ? -11.359 14.156 10.117 1 89.75 191 SER B C 1
ATOM 3659 O O . SER B 1 191 ? -12.195 13.344 10.508 1 89.75 191 SER B O 1
ATOM 3661 N N . PHE B 1 192 ? -10.648 14.125 8.992 1 91.31 192 PHE B N 1
ATOM 3662 C CA . PHE B 1 192 ? -10.867 12.961 8.133 1 91.31 192 PHE B CA 1
ATOM 3663 C C . PHE B 1 192 ? -9.57 12.188 7.934 1 91.31 192 PHE B C 1
ATOM 3665 O O . PHE B 1 192 ? -8.5 12.781 7.766 1 91.31 192 PHE B O 1
ATOM 3672 N N . PHE B 1 193 ? -9.742 10.914 8.016 1 89.31 193 PHE B N 1
ATOM 3673 C CA . PHE B 1 193 ? -8.664 9.984 7.695 1 89.31 193 PHE B CA 1
ATOM 3674 C C . PHE B 1 193 ? -8.922 9.289 6.363 1 89.31 193 PHE B C 1
ATOM 3676 O O . PHE B 1 193 ? -9.75 8.375 6.285 1 89.31 193 PHE B O 1
ATOM 3683 N N . LEU B 1 194 ? -8.203 9.75 5.383 1 86.62 194 LEU B N 1
ATOM 3684 C CA . LEU B 1 194 ? -8.445 9.32 4.008 1 86.62 194 LEU B CA 1
ATOM 3685 C C . LEU B 1 194 ? -7.434 8.258 3.584 1 86.62 194 LEU B C 1
ATOM 3687 O O . LEU B 1 194 ? -6.312 8.219 4.098 1 86.62 194 LEU B O 1
ATOM 3691 N N . LEU B 1 195 ? -8.039 7.367 2.74 1 79.69 195 LEU B N 1
ATOM 3692 C CA . LEU B 1 195 ? -7.145 6.344 2.209 1 79.69 195 LEU B CA 1
ATOM 3693 C C . LEU B 1 195 ? -6.387 6.863 0.99 1 79.69 195 LEU B C 1
ATOM 3695 O O . LEU B 1 195 ? -6.984 7.461 0.092 1 79.69 195 LEU B O 1
ATOM 3699 N N . GLU B 1 196 ? -5.125 6.621 0.837 1 64.06 196 GLU B N 1
ATOM 3700 C CA . GLU B 1 196 ? -4.117 6.84 -0.197 1 64.06 196 GLU B CA 1
ATOM 3701 C C . GLU B 1 196 ? -4.547 7.945 -1.158 1 64.06 196 GLU B C 1
ATOM 3703 O O . GLU B 1 196 ? -5.738 8.234 -1.286 1 64.06 196 GLU B O 1
ATOM 3708 N N . GLU B 1 197 ? -3.561 8.602 -1.682 1 58.66 197 GLU B N 1
ATOM 3709 C CA . GLU B 1 197 ? -3.754 9.508 -2.811 1 58.66 197 GLU B CA 1
ATOM 3710 C C . GLU B 1 197 ? -3.881 8.742 -4.121 1 58.66 197 GLU B C 1
ATOM 3712 O O . GLU B 1 197 ? -3.209 7.727 -4.32 1 58.66 197 GLU B O 1
ATOM 3717 N N . GLY B 1 198 ? -4.836 9.102 -4.855 1 60.69 198 GLY B N 1
ATOM 3718 C CA . GLY B 1 198 ? -5.051 8.461 -6.145 1 60.69 198 GLY B CA 1
ATOM 3719 C C . GLY B 1 198 ? -6.219 7.488 -6.137 1 60.69 198 GLY B C 1
ATOM 3720 O O . GLY B 1 198 ? -6.352 6.664 -7.043 1 60.69 198 GLY B O 1
ATOM 3721 N N . CYS B 1 199 ? -6.863 7.594 -5.059 1 66.25 199 CYS B N 1
ATOM 3722 C CA . CYS B 1 199 ? -8.109 6.836 -4.988 1 66.25 199 CYS B CA 1
ATOM 3723 C C . CYS B 1 199 ? -9.305 7.734 -5.262 1 66.25 199 CYS B C 1
ATOM 3725 O O . CYS B 1 199 ? -9.453 8.789 -4.641 1 66.25 199 CYS B O 1
ATOM 3727 N N . SER B 1 200 ? -10.133 7.348 -6.152 1 75.38 200 SER B N 1
ATOM 3728 C CA . SER B 1 200 ? -11.172 8.203 -6.723 1 75.38 200 SER B CA 1
ATOM 3729 C C . SER B 1 200 ? -12.133 8.688 -5.645 1 75.38 200 SER B C 1
ATOM 3731 O O . SER B 1 200 ? -12.359 9.891 -5.5 1 75.38 200 SER B O 1
ATOM 3733 N N . TYR B 1 201 ? -12.648 7.773 -4.82 1 82.69 201 TYR B N 1
ATOM 3734 C CA . TYR B 1 201 ? -13.68 8.195 -3.877 1 82.69 201 TYR B CA 1
ATOM 3735 C C . TYR B 1 201 ? -13.078 9.031 -2.75 1 82.69 201 TYR B C 1
ATOM 3737 O O . TYR B 1 201 ? -13.711 9.961 -2.25 1 82.69 201 TYR B O 1
ATOM 3745 N N . SER B 1 202 ? -11.922 8.664 -2.385 1 84.25 202 SER B N 1
ATOM 3746 C CA . SER B 1 202 ? -11.219 9.398 -1.341 1 84.25 202 SER B CA 1
ATOM 3747 C C . SER B 1 202 ? -10.875 10.812 -1.797 1 84.25 202 SER B C 1
ATOM 3749 O O . SER B 1 202 ? -11.086 11.773 -1.059 1 84.25 202 SER B O 1
ATOM 3751 N N . ASP B 1 203 ? -10.367 10.852 -3.006 1 79.19 203 ASP B N 1
ATOM 3752 C CA . ASP B 1 203 ? -10.031 12.164 -3.564 1 79.19 203 ASP B CA 1
ATOM 3753 C C . ASP B 1 203 ? -11.289 13.008 -3.75 1 79.19 203 ASP B C 1
ATOM 3755 O O . ASP B 1 203 ? -11.258 14.227 -3.555 1 79.19 203 ASP B O 1
ATOM 3759 N N . ALA B 1 204 ? -12.328 12.391 -4.156 1 83.94 204 ALA B N 1
ATOM 3760 C CA . ALA B 1 204 ? -13.594 13.102 -4.332 1 83.94 204 ALA B CA 1
ATOM 3761 C C . ALA B 1 204 ? -14.094 13.664 -3.004 1 83.94 204 ALA B C 1
ATOM 3763 O O . ALA B 1 204 ? -14.586 14.789 -2.949 1 83.94 204 ALA B O 1
ATOM 3764 N N . LEU B 1 205 ? -13.977 12.922 -1.978 1 88.19 205 LEU B N 1
ATOM 3765 C CA . LEU B 1 205 ? -14.367 13.398 -0.653 1 88.19 205 LEU B CA 1
ATOM 3766 C C . LEU B 1 205 ? -13.531 14.602 -0.236 1 88.19 205 LEU B C 1
ATOM 3768 O O . LEU B 1 205 ? -14.07 15.602 0.236 1 88.19 205 LEU B O 1
ATOM 3772 N N . ALA B 1 206 ? -12.289 14.438 -0.419 1 84.56 206 ALA B N 1
ATOM 3773 C CA . ALA B 1 206 ? -11.383 15.531 -0.065 1 84.56 206 ALA B CA 1
ATOM 3774 C C . ALA B 1 206 ? -11.75 16.812 -0.813 1 84.56 206 ALA B C 1
ATOM 3776 O O . ALA B 1 206 ? -11.82 17.891 -0.219 1 84.56 206 ALA B O 1
ATOM 3777 N N . ARG B 1 207 ? -11.984 16.656 -2.064 1 81.5 207 ARG B N 1
ATOM 3778 C CA . ARG B 1 207 ? -12.336 17.797 -2.898 1 81.5 207 ARG B CA 1
ATOM 3779 C C . ARG B 1 207 ? -13.617 18.453 -2.408 1 81.5 207 ARG B C 1
ATOM 3781 O O . ARG B 1 207 ? -13.711 19.688 -2.357 1 81.5 207 ARG B O 1
ATOM 3788 N N . ARG B 1 208 ? -14.539 17.688 -2.08 1 87.31 208 ARG B N 1
ATOM 3789 C CA . ARG B 1 208 ? -15.828 18.203 -1.627 1 87.31 208 ARG B CA 1
ATOM 3790 C C . ARG B 1 208 ? -15.688 18.922 -0.291 1 87.31 208 ARG B C 1
ATOM 3792 O O . ARG B 1 208 ? -16.297 19.969 -0.077 1 87.31 208 ARG B O 1
ATOM 3799 N N . LEU B 1 209 ? -14.938 18.359 0.562 1 88.56 209 LEU B N 1
ATOM 3800 C CA . LEU B 1 209 ? -14.727 18.969 1.873 1 88.56 209 LEU B CA 1
ATOM 3801 C C . LEU B 1 209 ? -13.984 20.297 1.748 1 88.56 209 LEU B C 1
ATOM 3803 O O . LEU B 1 209 ? -14.336 21.281 2.416 1 88.56 209 LEU B O 1
ATOM 3807 N N . LEU B 1 210 ? -13.047 20.297 0.913 1 81.88 210 LEU B N 1
ATOM 3808 C CA . LEU B 1 210 ? -12.227 21.484 0.734 1 81.88 210 LEU B CA 1
ATOM 3809 C C . LEU B 1 210 ? -13.008 22.578 0.015 1 81.88 210 LEU B C 1
ATOM 3811 O O . LEU B 1 210 ? -12.656 23.766 0.099 1 81.88 210 LEU B O 1
ATOM 3815 N N . ALA B 1 211 ? -13.992 22.25 -0.705 1 84.5 211 ALA B N 1
ATOM 3816 C CA . ALA B 1 211 ? -14.797 23.188 -1.479 1 84.5 211 ALA B CA 1
ATOM 3817 C C . ALA B 1 211 ? -15.766 23.953 -0.583 1 84.5 211 ALA B C 1
ATOM 3819 O O . ALA B 1 211 ? -16.359 24.938 -1.001 1 84.5 211 ALA B O 1
ATOM 3820 N N . VAL B 1 212 ? -15.93 23.469 0.627 1 87.25 212 VAL B N 1
ATOM 3821 C CA . VAL B 1 212 ? -16.828 24.156 1.554 1 87.25 212 VAL B CA 1
ATOM 3822 C C . VAL B 1 212 ? -16.203 25.469 2.006 1 87.25 212 VAL B C 1
ATOM 3824 O O . VAL B 1 212 ? -15.102 25.469 2.58 1 87.25 212 VAL B O 1
ATOM 3827 N N . PRO B 1 213 ? -16.766 26.516 1.757 1 85.56 213 PRO B N 1
ATOM 3828 C CA . PRO B 1 213 ? -16.188 27.828 2.104 1 85.56 213 PRO B CA 1
ATOM 3829 C C . PRO B 1 213 ? -16.016 28 3.609 1 85.56 213 PRO B C 1
ATOM 3831 O O . PRO B 1 213 ? -16.859 27.562 4.391 1 85.56 213 PRO B O 1
ATOM 3834 N N . GLY B 1 214 ? -14.891 28.656 4.02 1 79.69 214 GLY B N 1
ATOM 3835 C CA . GLY B 1 214 ? -14.68 29.078 5.395 1 79.69 214 GLY B CA 1
ATOM 3836 C C . GLY B 1 214 ? -14.219 27.953 6.305 1 79.69 214 GLY B C 1
ATOM 3837 O O . GLY B 1 214 ? -14.141 28.141 7.523 1 79.69 214 GLY B O 1
ATOM 3838 N N . THR B 1 215 ? -14.227 26.844 5.699 1 74.5 215 THR B N 1
ATOM 3839 C CA . THR B 1 215 ? -13.812 25.719 6.527 1 74.5 215 THR B CA 1
ATOM 3840 C C . THR B 1 215 ? -12.414 25.234 6.137 1 74.5 215 THR B C 1
ATOM 3842 O O . THR B 1 215 ? -11.922 25.562 5.055 1 74.5 215 THR B O 1
ATOM 3845 N N . ARG B 1 216 ? -11.75 24.672 7.23 1 75.31 216 ARG B N 1
ATOM 3846 C CA . ARG B 1 216 ? -10.445 24.047 7.023 1 75.31 216 ARG B CA 1
ATOM 3847 C C . ARG B 1 216 ? -10.43 22.625 7.547 1 75.31 216 ARG B C 1
ATOM 3849 O O . ARG B 1 216 ? -9.906 22.359 8.633 1 75.31 216 ARG B O 1
ATOM 3856 N N . PRO B 1 217 ? -11.016 21.797 6.684 1 78.62 217 PRO B N 1
ATOM 3857 C CA . PRO B 1 217 ? -10.992 20.406 7.156 1 78.62 217 PRO B CA 1
ATOM 3858 C C . PRO B 1 217 ? -9.578 19.875 7.363 1 78.62 217 PRO B C 1
ATOM 3860 O O . PRO B 1 217 ? -8.664 20.25 6.625 1 78.62 217 PRO B O 1
ATOM 3863 N N . ARG B 1 218 ? -9.453 19.094 8.422 1 81.19 218 ARG B N 1
ATOM 3864 C CA . ARG B 1 218 ? -8.195 18.375 8.648 1 81.19 218 ARG B CA 1
ATOM 3865 C C . ARG B 1 218 ? -8.195 17.031 7.945 1 81.19 218 ARG B C 1
ATOM 3867 O O . ARG B 1 218 ? -8.93 16.125 8.328 1 81.19 218 ARG B O 1
ATOM 3874 N N . LEU B 1 219 ? -7.348 16.953 6.953 1 82.69 219 LEU B N 1
ATOM 3875 C CA . LEU B 1 219 ? -7.285 15.742 6.137 1 82.69 219 LEU B CA 1
ATOM 3876 C C . LEU B 1 219 ? -5.949 15.031 6.324 1 82.69 219 LEU B C 1
ATOM 3878 O O . LEU B 1 219 ? -4.887 15.633 6.125 1 82.69 219 LEU B O 1
ATOM 3882 N N . THR B 1 220 ? -6.086 13.789 6.84 1 80.44 220 THR B N 1
ATOM 3883 C CA . THR B 1 220 ? -4.91 12.945 6.977 1 80.44 220 THR B CA 1
ATOM 3884 C C . THR B 1 220 ? -5 11.734 6.055 1 80.44 220 THR B C 1
ATOM 3886 O O . THR B 1 220 ? -6.02 11.039 6.031 1 80.44 220 THR B O 1
ATOM 3889 N N . ARG B 1 221 ? -3.971 11.523 5.336 1 80.25 221 ARG B N 1
ATOM 3890 C CA . ARG B 1 221 ? -3.998 10.422 4.383 1 80.25 221 ARG B CA 1
ATOM 3891 C C . ARG B 1 221 ? -3.154 9.25 4.879 1 80.25 221 ARG B C 1
ATOM 3893 O O . ARG B 1 221 ? -2.078 9.453 5.445 1 80.25 221 ARG B O 1
ATOM 3900 N N . PHE B 1 222 ? -3.807 8.047 4.633 1 76.88 222 PHE B N 1
ATOM 3901 C CA . PHE B 1 222 ? -3.168 6.797 5.027 1 76.88 222 PHE B CA 1
ATOM 3902 C C . PHE B 1 222 ? -3.014 5.867 3.83 1 76.88 222 PHE B C 1
ATOM 3904 O O . PHE B 1 222 ? -3.807 5.922 2.887 1 76.88 222 PHE B O 1
ATOM 3911 N N . GLY B 1 223 ? -1.943 5.043 3.934 1 74.06 223 GLY B N 1
ATOM 3912 C CA . GLY B 1 223 ? -1.78 3.996 2.938 1 74.06 223 GLY B CA 1
ATOM 3913 C C . GLY B 1 223 ? -2.354 2.662 3.377 1 74.06 223 GLY B C 1
ATOM 3914 O O . GLY B 1 223 ? -2.043 1.624 2.787 1 74.06 223 GLY B O 1
ATOM 3915 N N . SER B 1 224 ? -3.176 2.631 4.41 1 81.62 224 SER B N 1
ATOM 3916 C CA . SER B 1 224 ? -3.688 1.384 4.969 1 81.62 224 SER B CA 1
ATOM 3917 C C . SER B 1 224 ? -5.102 1.56 5.508 1 81.62 224 SER B C 1
ATOM 3919 O O . SER B 1 224 ? -5.363 2.471 6.297 1 81.62 224 SER B O 1
ATOM 3921 N N . VAL B 1 225 ? -5.957 0.661 5.043 1 87.88 225 VAL B N 1
ATOM 3922 C CA . VAL B 1 225 ? -7.32 0.646 5.566 1 87.88 225 VAL B CA 1
ATOM 3923 C C . VAL B 1 225 ? -7.293 0.409 7.074 1 87.88 225 VAL B C 1
ATOM 3925 O O . VAL B 1 225 ? -8.031 1.053 7.82 1 87.88 225 VAL B O 1
ATOM 3928 N N . ASP B 1 226 ? -6.449 -0.446 7.438 1 87 226 ASP B N 1
ATOM 3929 C CA . ASP B 1 226 ? -6.34 -0.797 8.852 1 87 226 ASP B CA 1
ATOM 3930 C C . ASP B 1 226 ? -5.965 0.421 9.695 1 87 226 ASP B C 1
ATOM 3932 O O . ASP B 1 226 ? -6.547 0.647 10.758 1 87 226 ASP B O 1
ATOM 3936 N N . ALA B 1 227 ? -5.051 1.163 9.18 1 84.38 227 ALA B N 1
ATOM 3937 C CA . ALA B 1 227 ? -4.613 2.361 9.891 1 84.38 227 ALA B CA 1
ATOM 3938 C C . ALA B 1 227 ? -5.746 3.373 10.016 1 84.38 227 ALA B C 1
ATOM 3940 O O . ALA B 1 227 ? -5.98 3.928 11.086 1 84.38 227 ALA B O 1
ATOM 3941 N N . ALA B 1 228 ? -6.402 3.586 8.945 1 88.38 228 ALA B N 1
ATOM 3942 C CA . ALA B 1 228 ? -7.512 4.539 8.945 1 88.38 228 ALA B CA 1
ATOM 3943 C C . ALA B 1 228 ? -8.602 4.105 9.922 1 88.38 228 ALA B C 1
ATOM 3945 O O . ALA B 1 228 ? -9.07 4.906 10.734 1 88.38 228 ALA B O 1
ATOM 3946 N N . ARG B 1 229 ? -8.914 2.859 9.852 1 89.94 229 ARG B N 1
ATOM 3947 C CA . ARG B 1 229 ? -9.953 2.307 10.711 1 89.94 229 ARG B CA 1
ATOM 3948 C C . ARG B 1 229 ? -9.586 2.463 12.18 1 89.94 229 ARG B C 1
ATOM 3950 O O . ARG B 1 229 ? -10.422 2.846 13 1 89.94 229 ARG B O 1
ATOM 3957 N N . ASN B 1 230 ? -8.438 2.172 12.477 1 84.62 230 ASN B N 1
ATOM 3958 C CA . ASN B 1 230 ? -7.992 2.205 13.867 1 84.62 230 ASN B CA 1
ATOM 3959 C C . ASN B 1 230 ? -7.984 3.629 14.422 1 84.62 230 ASN B C 1
ATOM 3961 O O . ASN B 1 230 ? -8.344 3.854 15.578 1 84.62 230 ASN B O 1
ATOM 3965 N N . CYS B 1 231 ? -7.566 4.516 13.617 1 86.19 231 CYS B N 1
ATOM 3966 C CA . CYS B 1 231 ? -7.586 5.914 14.039 1 86.19 231 CYS B CA 1
ATOM 3967 C C . CYS B 1 231 ? -9.008 6.387 14.297 1 86.19 231 CYS B C 1
ATOM 3969 O O . CYS B 1 231 ? -9.273 7.043 15.305 1 86.19 231 CYS B O 1
ATOM 3971 N N . VAL B 1 232 ? -9.875 6.004 13.461 1 92.56 232 VAL B N 1
ATOM 3972 C CA . VAL B 1 232 ? -11.266 6.434 13.578 1 92.56 232 VAL B CA 1
ATOM 3973 C C . VAL B 1 232 ? -11.922 5.742 14.766 1 92.56 232 VAL B C 1
ATOM 3975 O O . VAL B 1 232 ? -12.664 6.371 15.523 1 92.56 232 VAL B O 1
ATOM 3978 N N . ALA B 1 233 ? -11.617 4.516 14.938 1 89.69 233 ALA B N 1
ATOM 3979 C CA . ALA B 1 233 ? -12.164 3.762 16.062 1 89.69 233 ALA B CA 1
ATOM 3980 C C . ALA B 1 233 ? -11.695 4.34 17.391 1 89.69 233 ALA B C 1
ATOM 3982 O O . ALA B 1 233 ? -12.391 4.234 18.406 1 89.69 233 ALA B O 1
ATOM 3983 N N . ALA B 1 234 ? -10.602 4.953 17.344 1 84.44 234 ALA B N 1
ATOM 3984 C CA . ALA B 1 234 ? -10.039 5.574 18.531 1 84.44 234 ALA B CA 1
ATOM 3985 C C . ALA B 1 234 ? -10.688 6.934 18.797 1 84.44 234 ALA B C 1
ATOM 3987 O O . ALA B 1 234 ? -10.344 7.613 19.781 1 84.44 234 ALA B O 1
ATOM 3988 N N . GLY B 1 235 ? -11.508 7.355 17.922 1 87.69 235 GLY B N 1
ATOM 3989 C CA . GLY B 1 235 ? -12.273 8.578 18.125 1 87.69 235 GLY B CA 1
ATOM 3990 C C . GLY B 1 235 ? -11.578 9.805 17.562 1 87.69 235 GLY B C 1
ATOM 3991 O O . GLY B 1 235 ? -11.898 10.938 17.953 1 87.69 235 GLY B O 1
ATOM 3992 N N . LEU B 1 236 ? -10.688 9.617 16.625 1 86.75 236 LEU B N 1
ATOM 3993 C CA . LEU B 1 236 ? -9.859 10.727 16.172 1 86.75 236 LEU B CA 1
ATOM 3994 C C . LEU B 1 236 ? -10.531 11.461 15.016 1 86.75 236 LEU B C 1
ATOM 3996 O O . LEU B 1 236 ? -10.117 12.562 14.648 1 86.75 236 LEU B O 1
ATOM 4000 N N . GLY B 1 237 ? -11.586 10.898 14.469 1 92.75 237 GLY B N 1
ATOM 4001 C CA . GLY B 1 237 ? -12.258 11.523 13.336 1 92.75 237 GLY B CA 1
ATOM 4002 C C . GLY B 1 237 ? -13.156 10.562 12.578 1 92.75 237 GLY B C 1
ATOM 4003 O O . GLY B 1 237 ? -13.766 9.672 13.172 1 92.75 237 GLY B O 1
ATOM 4004 N N . LEU B 1 238 ? -13.328 10.953 11.25 1 95 238 LEU B N 1
ATOM 4005 C CA . LEU B 1 238 ? -14.172 10.164 10.367 1 95 238 LEU B CA 1
ATOM 4006 C C . LEU B 1 238 ? -13.375 9.625 9.188 1 95 238 LEU B C 1
ATOM 4008 O O . LEU B 1 238 ? -12.258 10.086 8.922 1 95 238 LEU B O 1
ATOM 4012 N N . THR B 1 239 ? -13.898 8.617 8.594 1 94.19 239 THR B N 1
ATOM 4013 C CA . THR B 1 239 ? -13.352 8.125 7.34 1 94.19 239 THR B CA 1
ATOM 4014 C C . THR B 1 239 ? -14.461 7.598 6.438 1 94.19 239 THR B C 1
ATOM 4016 O O . THR B 1 239 ? -15.555 7.293 6.91 1 94.19 239 THR B O 1
ATOM 4019 N N . LEU B 1 240 ? -14.234 7.707 5.137 1 93.88 240 LEU B N 1
ATOM 4020 C CA . LEU B 1 240 ? -15.078 7.102 4.117 1 93.88 240 LEU B CA 1
ATOM 4021 C C . LEU B 1 240 ? -14.383 5.91 3.467 1 93.88 240 LEU B C 1
ATOM 4023 O O . LEU B 1 240 ? -13.312 6.062 2.875 1 93.88 240 LEU B O 1
ATOM 4027 N N . LEU B 1 241 ? -14.992 4.75 3.633 1 93.31 241 LEU B N 1
ATOM 4028 C CA . LEU B 1 241 ? -14.383 3.521 3.133 1 93.31 241 LEU B CA 1
ATOM 4029 C C . LEU B 1 241 ? -15.438 2.621 2.49 1 93.31 241 LEU B C 1
ATOM 4031 O O . LEU B 1 241 ? -16.625 2.754 2.771 1 93.31 241 LEU B O 1
ATOM 4035 N N . PRO B 1 242 ? -14.93 1.696 1.613 1 91.69 242 PRO B N 1
ATOM 4036 C CA . PRO B 1 242 ? -15.852 0.644 1.189 1 91.69 242 PRO B CA 1
ATOM 4037 C C . PRO B 1 242 ? -16.469 -0.116 2.365 1 91.69 242 PRO B C 1
ATOM 4039 O O . PRO B 1 242 ? -15.758 -0.43 3.33 1 91.69 242 PRO B O 1
ATOM 4042 N N . LEU B 1 243 ? -17.75 -0.37 2.248 1 93.25 243 LEU B N 1
ATOM 4043 C CA . LEU B 1 243 ? -18.5 -1.01 3.326 1 93.25 243 LEU B CA 1
ATOM 4044 C C . LEU B 1 243 ? -17.859 -2.336 3.719 1 93.25 243 LEU B C 1
ATOM 4046 O O . LEU B 1 243 ? -17.812 -2.684 4.902 1 93.25 243 LEU B O 1
ATOM 4050 N N . THR B 1 244 ? -17.344 -3.025 2.807 1 90.19 244 THR B N 1
ATOM 4051 C CA . THR B 1 244 ? -16.766 -4.352 3.037 1 90.19 244 THR B CA 1
ATOM 4052 C C . THR B 1 244 ? -15.547 -4.27 3.939 1 90.19 244 THR B C 1
ATOM 4054 O O . THR B 1 244 ? -15.133 -5.27 4.527 1 90.19 244 THR B O 1
ATOM 4057 N N . THR B 1 245 ? -14.922 -3.102 4.008 1 90.69 245 THR B N 1
ATOM 4058 C CA . THR B 1 245 ? -13.711 -2.957 4.805 1 90.69 245 THR B CA 1
ATOM 4059 C C . THR B 1 245 ? -14.055 -2.664 6.266 1 90.69 245 THR B C 1
ATOM 4061 O O . THR B 1 245 ? -13.188 -2.75 7.141 1 90.69 245 THR B O 1
ATOM 4064 N N . VAL B 1 246 ? -15.281 -2.357 6.551 1 93.62 246 VAL B N 1
ATOM 4065 C CA . VAL B 1 246 ? -15.602 -1.927 7.906 1 93.62 246 VAL B CA 1
ATOM 4066 C C . VAL B 1 246 ? -16.75 -2.775 8.461 1 93.62 246 VAL B C 1
ATOM 4068 O O . VAL B 1 246 ? -17.266 -2.492 9.539 1 93.62 246 VAL B O 1
ATOM 4071 N N . THR B 1 247 ? -17.156 -3.787 7.785 1 91.94 247 THR B N 1
ATOM 4072 C CA . THR B 1 247 ? -18.312 -4.594 8.164 1 91.94 247 THR B CA 1
ATOM 4073 C C . THR B 1 247 ? -18.141 -5.18 9.562 1 91.94 247 THR B C 1
ATOM 4075 O O . THR B 1 247 ? -19.047 -5.105 10.391 1 91.94 247 THR B O 1
ATOM 4078 N N . GLU B 1 248 ? -17 -5.723 9.781 1 86.44 248 GLU B N 1
ATOM 4079 C CA . GLU B 1 248 ? -16.766 -6.355 11.07 1 86.44 248 GLU B CA 1
ATOM 4080 C C . GLU B 1 248 ? -16.75 -5.332 12.203 1 86.44 248 GLU B C 1
ATOM 4082 O O . GLU B 1 248 ? -17.281 -5.59 13.289 1 86.44 248 GLU B O 1
ATOM 4087 N N . GLU B 1 249 ? -16.141 -4.23 11.961 1 91.62 249 GLU B N 1
ATOM 4088 C CA . GLU B 1 249 ? -16.078 -3.172 12.969 1 91.62 249 GLU B CA 1
ATOM 4089 C C . GLU B 1 249 ? -17.469 -2.619 13.266 1 91.62 249 GLU B C 1
ATOM 4091 O O . GLU B 1 249 ? -17.766 -2.26 14.406 1 91.62 249 GLU B O 1
ATOM 4096 N N . LEU B 1 250 ? -18.312 -2.557 12.281 1 94.31 250 LEU B N 1
ATOM 4097 C CA . LEU B 1 250 ? -19.688 -2.113 12.461 1 94.31 250 LEU B CA 1
ATOM 4098 C C . LEU B 1 250 ? -20.484 -3.131 13.266 1 94.31 250 LEU B C 1
ATOM 4100 O O . LEU B 1 250 ? -21.234 -2.764 14.188 1 94.31 250 LEU B O 1
ATOM 4104 N N . ARG B 1 251 ? -20.281 -4.359 12.977 1 92.25 251 ARG B N 1
ATOM 4105 C CA . ARG B 1 251 ? -20.969 -5.441 13.664 1 92.25 251 ARG B CA 1
ATOM 4106 C C . ARG B 1 251 ? -20.594 -5.488 15.141 1 92.25 251 ARG B C 1
ATOM 4108 O O . ARG B 1 251 ? -21.453 -5.727 16 1 92.25 251 ARG B O 1
ATOM 4115 N N . ARG B 1 252 ? -19.406 -5.137 15.438 1 90.19 252 ARG B N 1
ATOM 4116 C CA . ARG B 1 252 ? -18.891 -5.23 16.797 1 90.19 252 ARG B CA 1
ATOM 4117 C C . ARG B 1 252 ? -19.109 -3.928 17.562 1 90.19 252 ARG B C 1
ATOM 4119 O O . ARG B 1 252 ? -18.766 -3.822 18.734 1 90.19 252 ARG B O 1
ATOM 4126 N N . GLY B 1 253 ? -19.531 -2.961 16.891 1 92.44 253 GLY B N 1
ATOM 4127 C CA . GLY B 1 253 ? -19.812 -1.691 17.531 1 92.44 253 GLY B CA 1
ATOM 4128 C C . GLY B 1 253 ? -18.594 -0.836 17.75 1 92.44 253 GLY B C 1
ATOM 4129 O O . GLY B 1 253 ? -18.609 0.096 18.562 1 92.44 253 GLY B O 1
ATOM 4130 N N . ARG B 1 254 ? -17.516 -1.183 17.109 1 91.69 254 ARG B N 1
ATOM 4131 C CA . ARG B 1 254 ? -16.297 -0.384 17.188 1 91.69 254 ARG B CA 1
ATOM 4132 C C . ARG B 1 254 ? -16.406 0.871 16.328 1 91.69 254 ARG B C 1
ATOM 4134 O O . ARG B 1 254 ? -15.742 1.874 16.609 1 91.69 254 ARG B O 1
ATOM 4141 N N . LEU B 1 255 ? -17.141 0.715 15.281 1 96.19 255 LEU B N 1
ATOM 4142 C CA . LEU B 1 255 ? -17.469 1.826 14.391 1 96.19 255 LEU B CA 1
ATOM 4143 C C . LEU B 1 255 ? -18.969 1.945 14.195 1 96.19 255 LEU B C 1
ATOM 4145 O O . LEU B 1 255 ? -19.703 0.976 14.391 1 96.19 255 LEU B O 1
ATOM 4149 N N . VAL B 1 256 ? -19.406 3.123 13.875 1 96.56 256 VAL B N 1
ATOM 4150 C CA . VAL B 1 256 ? -20.812 3.363 13.539 1 96.56 256 VAL B CA 1
ATOM 4151 C C . VAL B 1 256 ? -20.906 4.16 12.234 1 96.56 256 VAL B C 1
ATOM 4153 O O . VAL B 1 256 ? -20.031 4.977 11.945 1 96.56 256 VAL B O 1
ATOM 4156 N N . ARG B 1 257 ? -21.969 3.865 11.531 1 95.31 257 ARG B N 1
ATOM 4157 C CA . ARG B 1 257 ? -22.203 4.598 10.289 1 95.31 257 ARG B CA 1
ATOM 4158 C C . ARG B 1 257 ? -22.75 5.996 10.57 1 95.31 257 ARG B C 1
ATOM 4160 O O . ARG B 1 257 ? -23.609 6.168 11.445 1 95.31 257 ARG B O 1
ATOM 4167 N N . VAL B 1 258 ? -22.234 6.953 9.914 1 95.5 258 VAL B N 1
ATOM 4168 C CA . VAL B 1 258 ? -22.719 8.328 9.969 1 95.5 258 VAL B CA 1
ATOM 4169 C C . VAL B 1 258 ? -23.469 8.656 8.68 1 95.5 258 VAL B C 1
ATOM 4171 O O . VAL B 1 258 ? -22.938 8.453 7.582 1 95.5 258 VAL B O 1
ATOM 4174 N N . GLU B 1 259 ? -24.656 9.062 8.828 1 92.31 259 GLU B N 1
ATOM 4175 C CA . GLU B 1 259 ? -25.406 9.469 7.648 1 92.31 259 GLU B CA 1
ATOM 4176 C C . GLU B 1 259 ? -24.906 10.805 7.109 1 92.31 259 GLU B C 1
ATOM 4178 O O . GLU B 1 259 ? -24.703 11.75 7.867 1 92.31 259 GLU B O 1
ATOM 4183 N N . GLY B 1 260 ? -24.531 10.797 5.863 1 90.44 260 GLY B N 1
ATOM 4184 C CA . GLY B 1 260 ? -24.047 11.992 5.195 1 90.44 260 GLY B CA 1
ATOM 4185 C C . GLY B 1 260 ? -24.844 12.344 3.951 1 90.44 260 GLY B C 1
ATOM 4186 O O . GLY B 1 260 ? -25.969 11.883 3.777 1 90.44 260 GLY B O 1
ATOM 4187 N N . PRO B 1 261 ? -24.422 13.422 3.172 1 88.06 261 PRO B N 1
ATOM 4188 C CA . PRO B 1 261 ? -25.141 13.898 1.987 1 88.06 261 PRO B CA 1
ATOM 4189 C C . PRO B 1 261 ? -25.266 12.836 0.9 1 88.06 261 PRO B C 1
ATOM 4191 O O . PRO B 1 261 ? -25.891 13.07 -0.134 1 88.06 261 PRO B O 1
ATOM 4194 N N . GLY B 1 262 ? -24.812 11.703 1.092 1 83.94 262 GLY B N 1
ATOM 4195 C CA . GLY B 1 262 ? -24.828 10.617 0.127 1 83.94 262 GLY B CA 1
ATOM 4196 C C . GLY B 1 262 ? -23.5 10.391 -0.555 1 83.94 262 GLY B C 1
ATOM 4197 O O . GLY B 1 262 ? -22.875 11.336 -1.032 1 83.94 262 GLY B O 1
ATOM 4198 N N . PHE B 1 263 ? -23.016 9.297 -0.549 1 87.12 263 PHE B N 1
ATOM 4199 C CA . PHE B 1 263 ? -21.797 8.875 -1.229 1 87.12 263 PHE B CA 1
ATOM 4200 C C . PHE B 1 263 ? -22.094 7.738 -2.203 1 87.12 263 PHE B C 1
ATOM 4202 O O . PHE B 1 263 ? -22.344 6.609 -1.786 1 87.12 263 PHE B O 1
ATOM 4209 N N . PRO B 1 264 ? -22.078 8.125 -3.486 1 87.81 264 PRO B N 1
ATOM 4210 C CA . PRO B 1 264 ? -22.328 7.047 -4.445 1 87.81 264 PRO B CA 1
ATOM 4211 C C . PRO B 1 264 ? -21.312 5.914 -4.352 1 87.81 264 PRO B C 1
ATOM 4213 O O . PRO B 1 264 ? -20.172 6.145 -3.971 1 87.81 264 PRO B O 1
ATOM 4216 N N . ALA B 1 265 ? -21.875 4.738 -4.684 1 92.38 265 ALA B N 1
ATOM 4217 C CA . ALA B 1 265 ? -20.969 3.596 -4.75 1 92.38 265 ALA B CA 1
ATOM 4218 C C . ALA B 1 265 ? -19.859 3.838 -5.77 1 92.38 265 ALA B C 1
ATOM 4220 O O . ALA B 1 265 ? -20.094 4.414 -6.832 1 92.38 265 ALA B O 1
ATOM 4221 N N . ALA B 1 266 ? -18.641 3.42 -5.383 1 90.19 266 ALA B N 1
ATOM 4222 C CA . ALA B 1 266 ? -17.5 3.588 -6.277 1 90.19 266 ALA B CA 1
ATOM 4223 C C . ALA B 1 266 ? -17.5 2.521 -7.367 1 90.19 266 ALA B C 1
ATOM 4225 O O . ALA B 1 266 ? -17.594 1.327 -7.078 1 90.19 266 ALA B O 1
ATOM 4226 N N . PRO B 1 267 ? -17.406 2.998 -8.586 1 90.75 267 PRO B N 1
ATOM 4227 C CA . PRO B 1 267 ? -17.312 1.988 -9.641 1 90.75 267 PRO B CA 1
ATOM 4228 C C . PRO B 1 267 ? -16 1.201 -9.578 1 90.75 267 PRO B C 1
ATOM 4230 O O . PRO B 1 267 ? -14.945 1.771 -9.289 1 90.75 267 PRO B O 1
ATOM 4233 N N . VAL B 1 268 ? -16.125 -0.074 -9.852 1 92.19 268 VAL B N 1
ATOM 4234 C CA . VAL B 1 268 ? -14.961 -0.942 -9.953 1 92.19 268 VAL B CA 1
ATOM 4235 C C . VAL B 1 268 ? -14.766 -1.384 -11.398 1 92.19 268 VAL B C 1
ATOM 4237 O O . VAL B 1 268 ? -15.688 -1.903 -12.023 1 92.19 268 VAL B O 1
ATOM 4240 N N . ARG B 1 269 ? -13.562 -1.133 -11.859 1 92.75 269 ARG B N 1
ATOM 4241 C CA . ARG B 1 269 ? -13.242 -1.528 -13.227 1 92.75 269 ARG B CA 1
ATOM 4242 C C . ARG B 1 269 ? -12.078 -2.51 -13.258 1 92.75 269 ARG B C 1
ATOM 4244 O O . ARG B 1 269 ? -11.133 -2.383 -12.477 1 92.75 269 ARG B O 1
ATOM 4251 N N . LEU B 1 270 ? -12.211 -3.449 -14.125 1 94.25 270 LEU B N 1
ATOM 4252 C CA . LEU B 1 270 ? -11.109 -4.363 -14.414 1 94.25 270 LEU B CA 1
ATOM 4253 C C . LEU B 1 270 ? -10.312 -3.879 -15.617 1 94.25 270 LEU B C 1
ATOM 4255 O O . LEU B 1 270 ? -10.867 -3.68 -16.703 1 94.25 270 LEU B O 1
ATOM 4259 N N . ALA B 1 271 ? -9.023 -3.68 -15.375 1 93.62 271 ALA B N 1
ATOM 4260 C CA . ALA B 1 271 ? -8.172 -3.129 -16.422 1 93.62 271 ALA B CA 1
ATOM 4261 C C . ALA B 1 271 ? -7.105 -4.133 -16.844 1 93.62 271 ALA B C 1
ATOM 4263 O O . ALA B 1 271 ? -6.66 -4.949 -16.031 1 93.62 271 ALA B O 1
ATOM 4264 N N . ARG B 1 272 ? -6.762 -4.051 -18.047 1 92.56 272 ARG B N 1
ATOM 4265 C CA . ARG B 1 272 ? -5.691 -4.852 -18.641 1 92.56 272 ARG B CA 1
ATOM 4266 C C . ARG B 1 272 ? -5.012 -4.102 -19.781 1 92.56 272 ARG B C 1
ATOM 4268 O O . ARG B 1 272 ? -5.523 -3.09 -20.25 1 92.56 272 ARG B O 1
ATOM 4275 N N . HIS B 1 273 ? -3.842 -4.566 -20.031 1 88.62 273 HIS B N 1
ATOM 4276 C CA . HIS B 1 273 ? -3.189 -3.98 -21.203 1 88.62 273 HIS B CA 1
ATOM 4277 C C . HIS B 1 273 ? -3.984 -4.254 -22.469 1 88.62 273 HIS B C 1
ATOM 4279 O O . HIS B 1 273 ? -4.473 -5.367 -22.672 1 88.62 273 HIS B O 1
ATOM 4285 N N . ARG B 1 274 ? -4.074 -3.273 -23.359 1 84.25 274 ARG B N 1
ATOM 4286 C CA . ARG B 1 274 ? -4.941 -3.344 -24.531 1 84.25 274 ARG B CA 1
ATOM 4287 C C . ARG B 1 274 ? -4.41 -4.352 -25.547 1 84.25 274 ARG B C 1
ATOM 4289 O O . ARG B 1 274 ? -5.18 -5.102 -26.156 1 84.25 274 ARG B O 1
ATOM 4296 N N . ARG B 1 275 ? -3.168 -4.422 -25.734 1 76.5 275 ARG B N 1
ATOM 4297 C CA . ARG B 1 275 ? -2.605 -5.184 -26.859 1 76.5 275 ARG B CA 1
ATOM 4298 C C . ARG B 1 275 ? -1.789 -6.367 -26.344 1 76.5 275 ARG B C 1
ATOM 4300 O O . ARG B 1 275 ? -1.449 -7.27 -27.109 1 76.5 275 ARG B O 1
ATOM 4307 N N . ARG B 1 276 ? -1.473 -6.352 -25.125 1 74.88 276 ARG B N 1
ATOM 4308 C CA . ARG B 1 276 ? -0.616 -7.414 -24.625 1 74.88 276 ARG B CA 1
ATOM 4309 C C . ARG B 1 276 ? -1.384 -8.727 -24.5 1 74.88 276 ARG B C 1
ATOM 4311 O O . ARG B 1 276 ? -2.564 -8.734 -24.141 1 74.88 276 ARG B O 1
ATOM 4318 N N . TRP B 1 277 ? -0.692 -9.742 -24.875 1 70.38 277 TRP B N 1
ATOM 4319 C CA . TRP B 1 277 ? -1.256 -11.07 -24.703 1 70.38 277 TRP B CA 1
ATOM 4320 C C . TRP B 1 277 ? -1.567 -11.344 -23.234 1 70.38 277 TRP B C 1
ATOM 4322 O O . TRP B 1 277 ? -0.762 -11.023 -22.359 1 70.38 277 TRP B O 1
ATOM 4332 N N . THR B 1 278 ? -2.816 -11.844 -23.094 1 77.06 278 THR B N 1
ATOM 4333 C CA . THR B 1 278 ? -3.213 -12.25 -21.75 1 77.06 278 THR B CA 1
ATOM 4334 C C . THR B 1 278 ? -3.018 -13.75 -21.562 1 77.06 278 THR B C 1
ATOM 4336 O O . THR B 1 278 ? -3.639 -14.555 -22.25 1 77.06 278 THR B O 1
ATOM 4339 N N . ALA B 1 279 ? -2.158 -14.117 -20.641 1 78.5 279 ALA B N 1
ATOM 4340 C CA . ALA B 1 279 ? -1.906 -15.523 -20.344 1 78.5 279 ALA B CA 1
ATOM 4341 C C . ALA B 1 279 ? -3.184 -16.234 -19.891 1 78.5 279 ALA B C 1
ATOM 4343 O O . ALA B 1 279 ? -4.059 -15.602 -19.281 1 78.5 279 ALA B O 1
ATOM 4344 N N . PRO B 1 280 ? -3.283 -17.531 -20.156 1 80.88 280 PRO B N 1
ATOM 4345 C CA . PRO B 1 280 ? -4.477 -18.281 -19.75 1 80.88 280 PRO B CA 1
ATOM 4346 C C . PRO B 1 280 ? -4.797 -18.125 -18.266 1 80.88 280 PRO B C 1
ATOM 4348 O O . PRO B 1 280 ? -5.965 -17.984 -17.891 1 80.88 280 PRO B O 1
ATOM 4351 N N . ALA B 1 281 ? -3.789 -18.109 -17.484 1 86.38 281 ALA B N 1
ATOM 4352 C CA . ALA B 1 281 ? -3.996 -17.953 -16.062 1 86.38 281 ALA B CA 1
ATOM 4353 C C . ALA B 1 281 ? -4.645 -16.594 -15.75 1 86.38 281 ALA B C 1
ATOM 4355 O O . ALA B 1 281 ? -5.586 -16.531 -14.953 1 86.38 281 ALA B O 1
ATOM 4356 N N . ALA B 1 282 ? -4.195 -15.57 -16.406 1 90.94 282 ALA B N 1
ATOM 4357 C CA . ALA B 1 282 ? -4.746 -14.234 -16.203 1 90.94 282 ALA B CA 1
ATOM 4358 C C . ALA B 1 282 ? -6.191 -14.156 -16.672 1 90.94 282 ALA B C 1
ATOM 4360 O O . ALA B 1 282 ? -7.027 -13.5 -16.047 1 90.94 282 ALA B O 1
ATOM 4361 N N . ARG B 1 283 ? -6.457 -14.82 -17.719 1 89.31 283 ARG B N 1
ATOM 4362 C CA . ARG B 1 283 ? -7.82 -14.844 -18.25 1 89.31 283 ARG B CA 1
ATOM 4363 C C . ARG B 1 283 ? -8.766 -15.539 -17.281 1 89.31 283 ARG B C 1
ATOM 4365 O O . ARG B 1 283 ? -9.883 -15.07 -17.047 1 89.31 283 ARG B O 1
ATOM 4372 N N . GLU B 1 284 ? -8.266 -16.609 -16.797 1 88.12 284 GLU B N 1
ATOM 4373 C CA . GLU B 1 284 ? -9.102 -17.344 -15.844 1 88.12 284 GLU B CA 1
ATOM 4374 C C . GLU B 1 284 ? -9.312 -16.531 -14.562 1 88.12 284 GLU B C 1
ATOM 4376 O O . GLU B 1 284 ? -10.414 -16.516 -14.008 1 88.12 284 GLU B O 1
ATOM 4381 N N . VAL B 1 285 ? -8.297 -15.938 -14.117 1 92.25 285 VAL B N 1
ATOM 4382 C CA . VAL B 1 285 ? -8.406 -15.102 -12.922 1 92.25 285 VAL B CA 1
ATOM 4383 C C . VAL B 1 285 ? -9.391 -13.969 -13.172 1 92.25 285 VAL B C 1
ATOM 4385 O O . VAL B 1 285 ? -10.227 -13.664 -12.312 1 92.25 285 VAL B O 1
ATOM 4388 N N . ALA B 1 286 ? -9.297 -13.383 -14.336 1 93.25 286 ALA B N 1
ATOM 4389 C CA . ALA B 1 286 ? -10.219 -12.305 -14.695 1 93.25 286 ALA B CA 1
ATOM 4390 C C . ALA B 1 286 ? -11.664 -12.789 -14.68 1 93.25 286 ALA B C 1
ATOM 4392 O O . ALA B 1 286 ? -12.555 -12.086 -14.18 1 93.25 286 ALA B O 1
ATOM 4393 N N . ARG B 1 287 ? -11.867 -13.922 -15.172 1 90.56 287 ARG B N 1
ATOM 4394 C CA . ARG B 1 287 ? -13.211 -14.492 -15.211 1 90.56 287 ARG B CA 1
ATOM 4395 C C . ARG B 1 287 ? -13.75 -14.703 -13.797 1 90.56 287 ARG B C 1
ATOM 4397 O O . ARG B 1 287 ? -14.891 -14.328 -13.508 1 90.56 287 ARG B O 1
ATOM 4404 N N . VAL B 1 288 ? -12.984 -15.273 -12.961 1 90.56 288 VAL B N 1
ATOM 4405 C CA . VAL B 1 288 ? -13.398 -15.531 -11.586 1 90.56 288 VAL B CA 1
ATOM 4406 C C . VAL B 1 288 ? -13.617 -14.203 -10.859 1 90.56 288 VAL B C 1
ATOM 4408 O O . VAL B 1 288 ? -14.555 -14.07 -10.07 1 90.56 288 VAL B O 1
ATOM 4411 N N . LEU B 1 289 ? -12.75 -13.289 -11.133 1 92 289 LEU B N 1
ATOM 4412 C CA . LEU B 1 289 ? -12.828 -11.977 -10.508 1 92 289 LEU B CA 1
ATOM 4413 C C . LEU B 1 289 ? -14.148 -11.289 -10.844 1 92 289 LEU B C 1
ATOM 4415 O O . LEU B 1 289 ? -14.805 -10.734 -9.961 1 92 289 LEU B O 1
ATOM 4419 N N . VAL B 1 290 ? -14.523 -11.359 -12.094 1 91.5 290 VAL B N 1
ATOM 4420 C CA . VAL B 1 290 ? -15.758 -10.734 -12.547 1 91.5 290 VAL B CA 1
ATOM 4421 C C . VAL B 1 290 ? -16.953 -11.391 -11.852 1 91.5 290 VAL B C 1
ATOM 4423 O O . VAL B 1 290 ? -17.875 -10.695 -11.406 1 91.5 290 VAL B O 1
ATOM 4426 N N . ARG B 1 291 ? -16.906 -12.602 -11.656 1 87.5 291 ARG B N 1
ATOM 4427 C CA . ARG B 1 291 ? -17.984 -13.328 -10.977 1 87.5 291 ARG B CA 1
ATOM 4428 C C . ARG B 1 291 ? -18.031 -12.969 -9.5 1 87.5 291 ARG B C 1
ATOM 4430 O O . ARG B 1 291 ? -19.125 -12.797 -8.938 1 87.5 291 ARG B O 1
ATOM 4437 N N . HIS B 1 292 ? -16.859 -12.875 -8.938 1 86.88 292 HIS B N 1
ATOM 4438 C CA . HIS B 1 292 ? -16.75 -12.602 -7.512 1 86.88 292 HIS B CA 1
ATOM 4439 C C . HIS B 1 292 ? -17.203 -11.188 -7.176 1 86.88 292 HIS B C 1
ATOM 4441 O O . HIS B 1 292 ? -17.781 -10.953 -6.117 1 86.88 292 HIS B O 1
ATOM 4447 N N . LEU B 1 293 ? -16.859 -10.273 -8.039 1 86.81 293 LEU B N 1
ATOM 4448 C CA . LEU B 1 293 ? -17.188 -8.875 -7.773 1 86.81 293 LEU B CA 1
ATOM 4449 C C . LEU B 1 293 ? -18.594 -8.539 -8.227 1 86.81 293 LEU B C 1
ATOM 4451 O O . LEU B 1 293 ? -19.172 -7.527 -7.801 1 86.81 293 LEU B O 1
ATOM 4455 N N . GLY B 1 294 ? -19.109 -9.258 -9.203 1 75.06 294 GLY B N 1
ATOM 4456 C CA . GLY B 1 294 ? -20.469 -9.055 -9.68 1 75.06 294 GLY B CA 1
ATOM 4457 C C . GLY B 1 294 ? -21.516 -9.5 -8.688 1 75.06 294 GLY B C 1
ATOM 4458 O O . GLY B 1 294 ? -22.672 -9.078 -8.766 1 75.06 294 GLY B O 1
ATOM 4459 N N . ASP B 1 295 ? -21.219 -10.352 -7.695 1 62.59 295 ASP B N 1
ATOM 4460 C CA . ASP B 1 295 ? -22.172 -10.836 -6.703 1 62.59 295 ASP B CA 1
ATOM 4461 C C . ASP B 1 295 ? -22.281 -9.875 -5.527 1 62.59 295 ASP B C 1
ATOM 4463 O O . ASP B 1 295 ? -23.375 -9.617 -5.023 1 62.59 295 ASP B O 1
#

Organism: Streptomyces coelicolor (strain ATCC BAA-471 / A3(2) / M145) (NCBI:txid100226)

Radius of gyration: 23.8 Å; Cα contacts (8 Å, |Δi|>4): 1163; chains: 2; bounding box: 58×64×53 Å

InterPro domains:
  IPR000847 LysR, HTH, N-terminal domain [PF00126] (4-62)
  IPR000847 LysR, HTH, N-terminal domain [PR00039] (18-29)
  IPR000847 LysR, HTH, N-terminal domain [PR00039] (29-39)
  IPR000847 LysR, HTH, N-terminal domain [PR00039] (39-50)
  IPR000847 LysR, HTH, N-terminal domain [PS50931] (1-58)
  IPR005119 LysR, substrate-binding [PF03466] (86-293)
  IPR036388 Winged helix-like DNA-binding domain superfamily [G3DSA:1.10.10.10] (1-82)
  IPR036390 Winged helix DNA-binding domain superfamily [SSF46785] (1-109)

Foldseek 3Di:
DDLVLLQLLLLQQVQQALVRSCVVVVHDSVVSVVSQVVVCVVVVHHQWDDDPVGTHGDPVVLVVLLVSLQVVLVVLVVVLVVDPPDQAADEAEEEEAQQCVQFQCVVLVVVCCVVRVRYHYHYDHDAPVVRVVCQSSVVHAKYKALDDDDDDVQKDKDFQAWFDKFKKAFCPAPQQPDPDADELVRQLQWEEEAEDPRHDQRVVNVVSSVPDPPGHYHYHYDPHLVVRLVCRLVGRTMYMGGCSSCVVVCVVRSMGTGHHPDRDTGIMMMMHGNPGDRGPSNVVSVVSSSVSRND/DDLVLLQLLLLQQVQQALVRSCVVVVHDSVVSVVSQVVVCVVVVHHQWDDDPVGTHGDPVVLVVLLVSLQVVLVVLVVVQVVDPPDQAADEAEEEEAQQCVQFQCVVLVVVCCVVRVRYHYHYDHDAPVVRVVCQSSVVHAKYKALDDDDDDVQKDKDFQAWFDKFKKAFCPAPLQPDPDADELVRQLQWEEEAEDPRHDQRVVNVVSSVPDPPGHYHYHYDPHLVVRLVCRLVGRTMYMGGCSSCVVVCVVRSMGTGHHPDRDTGIMMMMHGNPGDRRPSNVVSVVSSSVSRND

Secondary structure (DSSP, 8-state):
--HHHHHHHHHHHHH-SHHHHHHHHT--HHHHHHHHHHHHHHHTS--EEEETTEEEE-HHHHHHHHHHHHHHHHHHHHHHHHS-S----EEEEEEE-HHHHHHTHHHHHHHHHHH-TTEEEEEEE--HHHHHHHHHHTS-SEEEE--SS--BTTEEEEEEEEE-EEEEE-TT-GGGS-SSPPPHHHHTTSEEEEE-TT-HHHHHHHHHHHTSTT---EEEEES-HHHHHHHHHTTS-EEEEEGGGTHHHHHTTSSEE---S--PPEEEEEEEESSSPPPHHHHHHHHHHHHHHH-/--HHHHHHHHHHHHH-SHHHHHHHHT--HHHHHHHHHHHHHHHTS--EEEETTEEEE-HHHHHHHHHHHHHHHHHHHHHHHHS-S----EEEEEEE-HHHHHHTHHHHHHHHHHH-TTEEEEEEE--HHHHHHHHHHTS-SEEEE--SS--BTTEEEEEEEEE-EEEEE-TT-TTTS-SSPPPHHHHTTSEEEEE-TT-HHHHHHHHHHHTSTT---EEEEES-HHHHHHHHHTTS-EEEEEGGGTHHHHHTTSSEE---S--PPEEEEEEEESSSPPPHHHHHHHHHHHHHHH-

Sequence (590 aa):
MDTRLLTTFTVLARTGGFTAAAAELHLAQSTVTVHIRTLERDLGVRLFDRLPTGALLTDAGRRLLERAEEVLDAVARLRAGSAEAGAVSGRVVIGSPESLCASRLPGLVAALRTSHPEVDVHLYAAGTRECVEGLRSGRLDLALLLEEETEFPDVTSEPVGREPLALVAAPGHPLAARERAASWPELAEESFFLLEEGCSYSDALARRLLAVPGTRPRLTRFGSVDAARNCVAAGLGLTLLPLTTVTEELRRGRLVRVEGPGFPAAPVRLARHRRRWTAPAAREVARVLVRHLGDMDTRLLTTFTVLARTGGFTAAAAELHLAQSTVTVHIRTLERDLGVRLFDRLPTGALLTDAGRRLLERAEEVLDAVARLRAGSAEAGAVSGRVVIGSPESLCASRLPGLVAALRTSHPEVDVHLYAAGTRECVEGLRSGRLDLALLLEEETEFPDVTSEPVGREPLALVAAPGHPLAARERAASWPELAEESFFLLEEGCSYSDALARRLLAVPGTRPRLTRFGSVDAARNCVAAGLGLTLLPLTTVTEELRRGRLVRVEGPGFPAAPVRLARHRRRWTAPAAREVARVLVRHLGD

Nearest PDB structures (foldseek):
  6g1d-assembly1_A  TM=6.093E-01  e=3.132E-24  Corynebacterium glutamicum
  3k1m-assembly1_B  TM=5.663E-01  e=5.428E-23  Acinetobacter baylyi ADP1
  3k1n-assembly1_A  TM=5.736E-01  e=1.345E-22  Acinetobacter baylyi ADP1
  1ixc-assembly1_B-2  TM=5.532E-01  e=1.686E-21  Cupriavidus necator
  3k1p-assembly1_A  TM=5.662E-01  e=9.094E-21  Acinetobacter baylyi ADP1

pLDDT: mean 82.88, std 10.11, range [46.66, 96.56]

Solvent-accessible surface area (backbone atoms only — not comparable to full-atom values): 30427 Å² total; per-residue (Å²): 135,62,63,64,38,43,50,50,44,53,41,24,64,70,58,24,20,58,62,54,24,8,59,73,67,73,44,53,44,66,52,44,51,48,36,48,51,49,49,24,59,76,68,70,44,65,38,57,47,81,45,98,82,24,39,39,71,29,74,60,23,55,59,43,44,54,53,41,46,50,51,51,46,53,49,49,48,55,49,54,71,64,50,69,96,60,85,59,50,40,79,32,31,34,23,20,39,46,60,47,44,36,46,52,44,35,59,51,52,56,51,35,51,69,78,32,64,55,43,43,61,30,41,39,49,33,35,48,66,54,31,51,50,25,29,73,60,57,74,20,62,34,26,44,33,56,43,67,95,64,80,44,90,64,36,41,64,45,83,39,40,65,41,52,51,37,39,34,24,10,63,85,37,76,66,47,71,46,92,56,60,43,47,66,71,64,53,14,73,38,36,34,36,35,52,41,79,62,33,46,67,40,48,49,49,51,51,56,35,64,64,37,82,98,49,76,48,44,77,30,39,21,48,31,63,56,16,37,48,51,33,17,45,70,57,66,29,30,34,66,40,50,41,74,71,43,46,66,40,43,74,70,55,45,28,33,71,34,54,52,87,70,64,76,55,40,38,30,22,45,31,33,39,59,80,58,85,72,52,67,37,45,50,52,50,49,52,53,46,42,56,64,53,58,106,132,61,64,65,38,44,48,51,45,55,40,26,64,69,58,24,20,58,61,54,25,8,60,73,67,73,45,52,44,66,53,45,51,47,36,47,49,48,48,24,57,77,69,71,45,67,38,58,47,80,44,98,82,24,40,40,72,30,75,61,23,56,58,43,46,53,53,42,46,51,51,52,47,53,48,47,48,55,49,55,72,66,50,70,96,60,85,58,50,41,77,33,33,33,23,22,37,45,60,48,43,36,47,53,43,34,59,51,52,55,52,37,50,71,79,33,65,54,43,43,62,30,42,38,50,35,35,47,65,55,31,52,50,25,27,73,59,57,72,21,63,34,26,43,33,56,42,68,95,64,80,43,90,66,36,40,63,44,82,40,40,64,40,52,51,38,37,34,24,11,62,84,37,75,66,47,72,48,94,57,59,42,46,68,71,61,54,15,73,35,38,37,36,34,50,41,79,62,33,45,67,41,48,48,49,51,52,55,34,63,65,37,80,97,47,77,46,45,75,30,41,21,48,29,65,57,16,37,50,51,32,17,48,70,58,68,30,31,33,66,40,50,41,74,71,42,47,66,40,44,74,69,55,46,28,33,70,34,55,52,87,70,63,76,56,41,38,30,23,46,31,33,42,60,80,58,83,74,52,68,36,47,51,51,48,50,53,52,46,42,56,63,52,58,106